Protein AF-0000000078279668 (afdb_homodimer)

Organism: NCBI:txid1796616

Structure (mmCIF, N/CA/C/O backbone):
data_AF-0000000078279668-model_v1
#
loop_
_entity.id
_entity.type
_entity.pdbx_description
1 polymer asparaginase
#
loop_
_atom_site.group_PDB
_atom_site.id
_atom_site.type_symbol
_atom_site.label_atom_id
_atom_site.label_alt_id
_atom_site.label_comp_id
_atom_site.label_asym_id
_atom_site.label_entity_id
_atom_site.label_seq_id
_atom_site.pdbx_PDB_ins_code
_atom_site.Cartn_x
_atom_site.Cartn_y
_atom_site.Cartn_z
_atom_site.occupancy
_atom_site.B_iso_or_equiv
_atom_site.auth_seq_id
_atom_site.auth_comp_id
_atom_site.auth_asym_id
_atom_site.auth_atom_id
_atom_site.pdbx_PDB_model_num
ATOM 1 N N . MET A 1 1 ? 3.451 29.922 34.969 1 77.88 1 MET A N 1
ATOM 2 C CA . MET A 1 1 ? 2.328 30.109 34.062 1 77.88 1 MET A CA 1
ATOM 3 C C . MET A 1 1 ? 2.135 28.891 33.188 1 77.88 1 MET A C 1
ATOM 5 O O . MET A 1 1 ? 3.104 28.219 32.844 1 77.88 1 MET A O 1
ATOM 9 N N . LYS A 1 2 ? 0.875 28.516 33 1 91.62 2 LYS A N 1
ATOM 10 C CA . LYS A 1 2 ? 0.586 27.344 32.188 1 91.62 2 LYS A CA 1
ATOM 11 C C . LYS A 1 2 ? 0.951 27.578 30.734 1 91.62 2 LYS A C 1
ATOM 13 O O . LYS A 1 2 ? 0.805 28.688 30.219 1 91.62 2 LYS A O 1
ATOM 18 N N . LYS A 1 3 ? 1.508 26.609 30.156 1 95.81 3 LYS A N 1
ATOM 19 C CA . LYS A 1 3 ? 1.771 26.688 28.719 1 95.81 3 LYS A CA 1
ATOM 20 C C . LYS A 1 3 ? 0.471 26.812 27.922 1 95.81 3 LYS A C 1
ATOM 22 O O . LYS A 1 3 ? -0.521 26.156 28.25 1 95.81 3 LYS A O 1
ATOM 27 N N . LYS A 1 4 ? 0.494 27.625 26.938 1 97.31 4 LYS A N 1
ATOM 28 C CA . LYS A 1 4 ? -0.67 27.859 26.094 1 97.31 4 LYS A CA 1
ATOM 29 C C . LYS A 1 4 ? -0.66 26.938 24.875 1 97.31 4 LYS A C 1
ATOM 31 O O . LYS A 1 4 ? 0.305 26.922 24.109 1 97.31 4 LYS A O 1
ATOM 36 N N . ILE A 1 5 ? -1.726 26.188 24.75 1 97.56 5 ILE A N 1
ATOM 37 C CA . ILE A 1 5 ? -1.868 25.25 23.641 1 97.56 5 ILE A CA 1
ATOM 38 C C . ILE A 1 5 ? -3.102 25.609 22.812 1 97.56 5 ILE A C 1
ATOM 40 O O . ILE A 1 5 ? -4.156 25.922 23.359 1 97.56 5 ILE A O 1
ATOM 44 N N . LEU A 1 6 ? -2.957 25.672 21.5 1 98.12 6 LEU A N 1
ATOM 45 C CA . LEU A 1 6 ? -4.09 25.844 20.594 1 98.12 6 LEU A CA 1
ATOM 46 C C . LEU A 1 6 ? -4.531 24.516 20 1 98.12 6 LEU A C 1
ATOM 48 O O . LEU A 1 6 ? -3.705 23.75 19.516 1 98.12 6 LEU A O 1
ATOM 52 N N . ILE A 1 7 ? -5.805 24.203 20.109 1 97.31 7 ILE A N 1
ATOM 53 C CA . ILE A 1 7 ? -6.391 23.062 19.422 1 97.31 7 ILE A CA 1
ATOM 54 C C . ILE A 1 7 ? -7.207 23.531 18.234 1 97.31 7 ILE A C 1
ATOM 56 O O . ILE A 1 7 ? -8.164 24.297 18.375 1 97.31 7 ILE A O 1
ATOM 60 N N . ILE A 1 8 ? -6.77 23.141 17.031 1 97.88 8 ILE A N 1
ATOM 61 C CA . ILE A 1 8 ? -7.496 23.406 15.797 1 97.88 8 ILE A CA 1
ATOM 62 C C . ILE A 1 8 ? -8.336 22.203 15.422 1 97.88 8 ILE A C 1
ATOM 64 O O . ILE A 1 8 ? -7.82 21.078 15.328 1 97.88 8 ILE A O 1
ATOM 68 N N . THR A 1 9 ? -9.641 22.359 15.195 1 96.06 9 THR A N 1
ATOM 69 C CA . THR A 1 9 ? -10.523 21.266 14.82 1 96.06 9 THR A CA 1
ATOM 70 C C . THR A 1 9 ? -10.859 21.312 13.336 1 96.06 9 THR A C 1
ATOM 72 O O . THR A 1 9 ? -11.141 22.391 12.797 1 96.06 9 THR A O 1
ATOM 75 N N . THR A 1 10 ? -10.766 20.156 12.664 1 95.69 10 THR A N 1
ATOM 76 C CA . THR A 1 10 ? -11.031 20.078 11.234 1 95.69 10 THR A CA 1
ATOM 77 C C . THR A 1 10 ? -12.047 18.984 10.93 1 95.69 10 THR A C 1
ATOM 79 O O . THR A 1 10 ? -12.344 18.719 9.758 1 95.69 10 THR A O 1
ATOM 82 N N . GLY A 1 11 ? -12.578 18.344 11.953 1 92 11 GLY A N 1
ATOM 83 C CA . GLY A 1 11 ? -13.508 17.234 11.82 1 92 11 GLY A CA 1
ATOM 84 C C . GLY A 1 11 ? -12.938 15.914 12.297 1 92 11 GLY A C 1
ATOM 85 O O . GLY A 1 11 ? -12.211 15.867 13.289 1 92 11 GLY A O 1
ATOM 86 N N . GLY A 1 12 ? -13.414 14.836 11.656 1 91.25 12 GLY A N 1
ATOM 87 C CA . GLY A 1 12 ? -12.906 13.516 12.008 1 91.25 12 GLY A CA 1
ATOM 88 C C . GLY A 1 12 ? -13.828 12.75 12.938 1 91.25 12 GLY A C 1
ATOM 89 O O . GLY A 1 12 ? -14.711 13.336 13.57 1 91.25 12 GLY A O 1
ATOM 90 N N . THR A 1 13 ? -13.539 11.523 13.055 1 86.94 13 THR A N 1
ATOM 91 C CA . THR A 1 13 ? -14.344 10.594 13.836 1 86.94 13 THR A CA 1
ATOM 92 C C . THR A 1 13 ? -14.414 11.039 15.297 1 86.94 13 THR A C 1
ATOM 94 O O . THR A 1 13 ? -15.438 10.852 15.953 1 86.94 13 THR A O 1
ATOM 97 N N . LEU A 1 14 ? -13.32 11.625 15.773 1 91.38 14 LEU A N 1
ATOM 98 C CA . LEU A 1 14 ? -13.219 12.07 17.156 1 91.38 14 LEU A CA 1
ATOM 99 C C . LEU A 1 14 ? -14.43 12.922 17.531 1 91.38 14 LEU A C 1
ATOM 101 O O . LEU A 1 14 ? -14.969 12.789 18.641 1 91.38 14 LEU A O 1
ATOM 105 N N . ALA A 1 15 ? -14.914 13.695 16.625 1 89.25 15 ALA A N 1
ATOM 106 C CA . ALA A 1 15 ? -15.977 14.664 16.891 1 89.25 15 ALA A CA 1
ATOM 107 C C . ALA A 1 15 ? -17.297 14.203 16.297 1 89.25 15 ALA A C 1
ATOM 109 O O . ALA A 1 15 ? -18.203 15.023 16.062 1 89.25 15 ALA A O 1
ATOM 110 N N . CYS A 1 16 ? -17.375 12.945 15.93 1 86.25 16 CYS A N 1
ATOM 111 C CA . CYS A 1 16 ? -18.594 12.469 15.273 1 86.25 16 CYS A CA 1
ATOM 112 C C . CYS A 1 16 ? -19.562 11.883 16.281 1 86.25 16 CYS A C 1
ATOM 114 O O . CYS A 1 16 ? -19.172 11.523 17.391 1 86.25 16 CYS A O 1
ATOM 116 N N . VAL A 1 17 ? -20.797 11.93 15.898 1 85.12 17 VAL A N 1
ATOM 117 C CA . VAL A 1 17 ? -21.875 11.281 16.641 1 85.12 17 VAL A CA 1
ATOM 118 C C . VAL A 1 17 ? -22.578 10.258 15.742 1 85.12 17 VAL A C 1
ATOM 120 O O . VAL A 1 17 ? -22.562 10.383 14.516 1 85.12 17 VAL A O 1
ATOM 123 N N . SER A 1 18 ? -23.125 9.25 16.375 1 82 18 SER A N 1
ATOM 124 C CA . SER A 1 18 ? -23.828 8.227 15.633 1 82 18 SER A CA 1
ATOM 125 C C . SER A 1 18 ? -25.156 8.75 15.094 1 82 18 SER A C 1
ATOM 127 O O . SER A 1 18 ? -25.859 9.508 15.773 1 82 18 SER A O 1
ATOM 129 N N . SER A 1 19 ? -25.438 8.438 13.82 1 78.81 19 SER A N 1
ATOM 130 C CA . SER A 1 19 ? -26.719 8.742 13.18 1 78.81 19 SER A CA 1
ATOM 131 C C . SER A 1 19 ? -27.234 7.543 12.406 1 78.81 19 SER A C 1
ATOM 133 O O . SER A 1 19 ? -26.578 6.512 12.312 1 78.81 19 SER A O 1
ATOM 135 N N . GLU A 1 20 ? -28.469 7.648 11.922 1 75.31 20 GLU A N 1
ATOM 136 C CA . GLU A 1 20 ? -29.062 6.602 11.102 1 75.31 20 GLU A CA 1
ATOM 137 C C . GLU A 1 20 ? -28.234 6.336 9.852 1 75.31 20 GLU A C 1
ATOM 139 O O . GLU A 1 20 ? -28.219 5.215 9.336 1 75.31 20 GLU A O 1
ATOM 144 N N . ASN A 1 21 ? -27.562 7.387 9.492 1 71.69 21 ASN A N 1
ATOM 145 C CA . ASN A 1 21 ? -26.797 7.273 8.25 1 71.69 21 ASN A CA 1
ATOM 146 C C . ASN A 1 21 ? -25.312 7.012 8.531 1 71.69 21 ASN A C 1
ATOM 148 O O . ASN A 1 21 ? -24.484 7.184 7.648 1 71.69 21 ASN A O 1
ATOM 152 N N . GLY A 1 22 ? -25.078 6.695 9.773 1 75.19 22 GLY A N 1
ATOM 153 C CA . GLY A 1 22 ? -23.688 6.453 10.125 1 75.19 22 GLY A CA 1
ATOM 154 C C . GLY A 1 22 ? -23.109 7.531 11.023 1 75.19 22 GLY A C 1
ATOM 155 O O . GLY A 1 22 ? -23.828 8.195 11.766 1 75.19 22 GLY A O 1
ATOM 156 N N . LEU A 1 23 ? -21.844 7.594 11.078 1 79.56 23 LEU A N 1
ATOM 157 C CA . LEU A 1 23 ? -21.172 8.594 11.898 1 79.56 23 LEU A CA 1
ATOM 158 C C . LEU A 1 23 ? -21.172 9.953 11.211 1 79.56 23 LEU A C 1
ATOM 160 O O . LEU A 1 23 ? -20.859 10.047 10.016 1 79.56 23 LEU A O 1
ATOM 164 N N . LEU A 1 24 ? -21.672 10.938 11.867 1 77.69 24 LEU A N 1
ATOM 165 C CA . LEU A 1 24 ? -21.688 12.297 11.352 1 77.69 24 LEU A CA 1
ATOM 166 C C . LEU A 1 24 ? -21 13.258 12.32 1 77.69 24 LEU A C 1
ATOM 168 O O . LEU A 1 24 ? -21.016 13.031 13.539 1 77.69 24 LEU A O 1
ATOM 172 N N . PRO A 1 25 ? -20.453 14.375 11.695 1 76.5 25 PRO A N 1
ATOM 173 C CA . PRO A 1 25 ? -19.953 15.406 12.609 1 76.5 25 PRO A CA 1
ATOM 174 C C . PRO A 1 25 ? -21.031 15.969 13.523 1 76.5 25 PRO A C 1
ATOM 176 O O . PRO A 1 25 ? -22.172 16.141 13.102 1 76.5 25 PRO A O 1
ATOM 179 N N . GLY A 1 26 ? -20.812 16.031 14.883 1 79.44 26 GLY A N 1
ATOM 180 C CA . GLY A 1 26 ? -21.875 16.5 15.758 1 79.44 26 GLY A CA 1
ATOM 181 C C . GLY A 1 26 ? -21.344 17.141 17.031 1 79.44 26 GLY A C 1
ATOM 182 O O . GLY A 1 26 ? -22.109 17.75 17.781 1 79.44 26 GLY A O 1
ATOM 183 N N . LEU A 1 27 ? -20.094 17.062 17.297 1 85.69 27 LEU A N 1
ATOM 184 C CA . LEU A 1 27 ? -19.562 17.609 18.547 1 85.69 27 LEU A CA 1
ATOM 185 C C . LEU A 1 27 ? -18.828 18.922 18.297 1 85.69 27 LEU A C 1
ATOM 187 O O . LEU A 1 27 ? -18.141 19.078 17.297 1 85.69 27 LEU A O 1
ATOM 191 N N . ASN A 1 28 ? -19.078 19.797 19.203 1 87.19 28 ASN A N 1
ATOM 192 C CA . ASN A 1 28 ? -18.328 21.047 19.156 1 87.19 28 ASN A CA 1
ATOM 193 C C . ASN A 1 28 ? -17.172 21.047 20.156 1 87.19 28 ASN A C 1
ATOM 195 O O . ASN A 1 28 ? -16.938 20.062 20.844 1 87.19 28 ASN A O 1
ATOM 199 N N . SER A 1 29 ? -16.484 22.188 20.172 1 87.44 29 SER A N 1
ATOM 200 C CA . SER A 1 29 ? -15.289 22.312 21 1 87.44 29 SER A CA 1
ATOM 201 C C . SER A 1 29 ? -15.617 22.141 22.469 1 87.44 29 SER A C 1
ATOM 203 O O . SER A 1 29 ? -14.852 21.531 23.234 1 87.44 29 SER A O 1
ATOM 205 N N . LYS A 1 30 ? -16.688 22.656 22.875 1 86.56 30 LYS A N 1
ATOM 206 C CA . LYS A 1 30 ? -17.094 22.547 24.281 1 86.56 30 LYS A CA 1
ATOM 207 C C . LYS A 1 30 ? -17.344 21.094 24.672 1 86.56 30 LYS A C 1
ATOM 209 O O . LYS A 1 30 ? -16.969 20.672 25.75 1 86.56 30 LYS A O 1
ATOM 214 N N . ASP A 1 31 ? -18.016 20.438 23.781 1 89.12 31 ASP A N 1
ATOM 215 C CA . ASP A 1 31 ? -18.266 19.016 24.016 1 89.12 31 ASP A CA 1
ATOM 216 C C . ASP A 1 31 ? -16.953 18.25 24.172 1 89.12 31 ASP A C 1
ATOM 218 O O . ASP A 1 31 ? -16.781 17.484 25.125 1 89.12 31 ASP A O 1
ATOM 222 N N . ILE A 1 32 ? -16.078 18.469 23.266 1 89.75 32 ILE A N 1
ATOM 223 C CA . ILE A 1 32 ? -14.797 17.766 23.25 1 89.75 32 ILE A CA 1
ATOM 224 C C . ILE A 1 32 ? -14.031 18.078 24.531 1 89.75 32 ILE A C 1
ATOM 226 O O . ILE A 1 32 ? -13.445 17.188 25.156 1 89.75 32 ILE A O 1
ATOM 230 N N . LEU A 1 33 ? -14.102 19.344 24.969 1 88.88 33 LEU A N 1
ATOM 231 C CA . LEU A 1 33 ? -13.383 19.781 26.156 1 88.88 33 LEU A CA 1
ATOM 232 C C . LEU A 1 33 ? -13.852 19.031 27.391 1 88.88 33 LEU A C 1
ATOM 234 O O . LEU A 1 33 ? -13.055 18.719 28.281 1 88.88 33 LEU A O 1
ATOM 238 N N . SER A 1 34 ? -15.055 18.75 27.438 1 90.19 34 SER A N 1
ATOM 239 C CA . SER A 1 34 ? -15.602 18.047 28.609 1 90.19 34 SER A CA 1
ATOM 240 C C . SER A 1 34 ? -15 16.656 28.75 1 90.19 34 SER A C 1
ATOM 242 O O . SER A 1 34 ? -14.891 16.141 29.859 1 90.19 34 SER A O 1
ATOM 244 N N . TYR A 1 35 ? -14.578 16.078 27.688 1 90.19 35 TYR A N 1
ATOM 245 C CA . TYR A 1 35 ? -14.023 14.734 27.719 1 90.19 35 TYR A CA 1
ATOM 246 C C . TYR A 1 35 ? -12.531 14.766 28.062 1 90.19 35 TYR A C 1
ATOM 248 O O . TYR A 1 35 ? -11.977 13.766 28.516 1 90.19 35 TYR A O 1
ATOM 256 N N . ILE A 1 36 ? -11.961 15.914 27.828 1 89.25 36 ILE A N 1
ATOM 257 C CA . ILE A 1 36 ? -10.516 15.961 28.031 1 89.25 36 ILE A CA 1
ATOM 258 C C . ILE A 1 36 ? -10.172 17.016 29.078 1 89.25 36 ILE A C 1
ATOM 260 O O . ILE A 1 36 ? -9.062 17.547 29.094 1 89.25 36 ILE A O 1
ATOM 264 N N . SER A 1 37 ? -10.984 17.406 29.938 1 87.44 37 SER A N 1
ATOM 265 C CA . SER A 1 37 ? -10.844 18.484 30.922 1 87.44 37 SER A CA 1
ATOM 266 C C . SER A 1 37 ? -9.695 18.203 31.891 1 87.44 37 SER A C 1
ATOM 268 O O . SER A 1 37 ? -8.969 19.125 32.281 1 87.44 37 SER A O 1
ATOM 270 N N . ASP A 1 38 ? -9.547 17.031 32.281 1 82.44 38 ASP A N 1
ATOM 271 C CA . ASP A 1 38 ? -8.492 16.672 33.219 1 82.44 38 ASP A CA 1
ATOM 272 C C . ASP A 1 38 ? -7.113 16.969 32.625 1 82.44 38 ASP A C 1
ATOM 274 O O . ASP A 1 38 ? -6.203 17.391 33.344 1 82.44 38 ASP A O 1
ATOM 278 N N . ILE A 1 39 ? -7.004 16.828 31.406 1 77.31 39 ILE A N 1
ATOM 279 C CA . ILE A 1 39 ? -5.734 17.047 30.703 1 77.31 39 ILE A CA 1
ATOM 280 C C . ILE A 1 39 ? -5.508 18.531 30.5 1 77.31 39 ILE A C 1
ATOM 282 O O . ILE A 1 39 ? -4.383 19.031 30.641 1 77.31 39 ILE A O 1
ATOM 286 N N . THR A 1 40 ? -6.531 19.203 30.266 1 77.69 40 THR A N 1
ATOM 287 C CA . THR A 1 40 ? -6.441 20.625 29.953 1 77.69 40 THR A CA 1
ATOM 288 C C . THR A 1 40 ? -6.215 21.453 31.219 1 77.69 40 THR A C 1
ATOM 290 O O . THR A 1 40 ? -5.926 22.641 31.141 1 77.69 40 THR A O 1
ATOM 293 N N . SER A 1 41 ? -6.242 20.734 32.281 1 83.12 41 SER A N 1
ATOM 294 C CA . SER A 1 41 ? -5.973 21.453 33.531 1 83.12 41 SER A CA 1
ATOM 295 C C . SER A 1 41 ? -4.492 21.797 33.656 1 83.12 41 SER A C 1
ATOM 297 O O . SER A 1 41 ? -4.125 22.734 34.375 1 83.12 41 SER A O 1
ATOM 299 N N . LEU A 1 42 ? -3.67 21.109 32.969 1 89.75 42 LEU A N 1
ATOM 300 C CA . LEU A 1 42 ? -2.227 21.312 33.031 1 89.75 42 LEU A CA 1
ATOM 301 C C . LEU A 1 42 ? -1.781 22.391 32.031 1 89.75 42 LEU A C 1
ATOM 303 O O . LEU A 1 42 ? -0.663 22.891 32.125 1 89.75 42 LEU A O 1
ATOM 307 N N . TYR A 1 43 ? -2.713 22.688 31.125 1 93.62 43 TYR A N 1
ATOM 308 C CA . TYR A 1 43 ? -2.414 23.641 30.062 1 93.62 43 TYR A CA 1
ATOM 309 C C . TYR A 1 43 ? -3.518 24.672 29.953 1 93.62 43 TYR A C 1
ATOM 311 O O . TYR A 1 43 ? -4.613 24.5 30.484 1 93.62 43 TYR A O 1
ATOM 319 N N . ASP A 1 44 ? -3.146 25.859 29.469 1 94.31 44 ASP A N 1
ATOM 320 C CA . ASP A 1 44 ? -4.133 26.797 28.969 1 94.31 44 ASP A CA 1
ATOM 321 C C . ASP A 1 44 ? -4.488 26.5 27.516 1 94.31 44 ASP A C 1
ATOM 323 O O . ASP A 1 44 ? -3.67 26.703 26.609 1 94.31 44 ASP A O 1
ATOM 327 N N . VAL A 1 45 ? -5.734 26.016 27.312 1 94.81 45 VAL A N 1
ATOM 328 C CA . VAL A 1 45 ? -6.062 25.469 26 1 94.81 45 VAL A CA 1
ATOM 329 C C . VAL A 1 45 ? -7.109 26.344 25.328 1 94.81 45 VAL A C 1
ATOM 331 O O . VAL A 1 45 ? -8.148 26.656 25.922 1 94.81 45 VAL A O 1
ATOM 334 N N . ASP A 1 46 ? -6.844 26.828 24.125 1 94.94 46 ASP A N 1
ATOM 335 C CA . ASP A 1 46 ? -7.797 27.5 23.25 1 94.94 46 ASP A CA 1
ATOM 336 C C . ASP A 1 46 ? -8.219 26.594 22.094 1 94.94 46 ASP A C 1
ATOM 338 O O . ASP A 1 46 ? -7.469 25.703 21.688 1 94.94 46 ASP A O 1
ATOM 342 N N . PHE A 1 47 ? -9.414 26.812 21.609 1 94.88 47 PHE A N 1
ATOM 343 C CA . PHE A 1 47 ? -9.922 26.109 20.453 1 94.88 47 PHE A CA 1
ATOM 344 C C . PHE A 1 47 ? -10.094 27.062 19.266 1 94.88 47 PHE A C 1
ATOM 346 O O . PHE A 1 47 ? -10.445 28.219 19.453 1 94.88 47 PHE A O 1
ATOM 353 N N . TYR A 1 48 ? -9.797 26.578 18.141 1 96.19 48 TYR A N 1
ATOM 354 C CA . TYR A 1 48 ? -10.062 27.266 16.875 1 96.19 48 TYR A CA 1
ATOM 355 C C . TYR A 1 48 ? -10.711 26.312 15.875 1 96.19 48 TYR A C 1
ATOM 357 O O . TYR A 1 48 ? -10.07 25.375 15.391 1 96.19 48 TYR A O 1
ATOM 365 N N . GLU A 1 49 ? -11.969 26.531 15.594 1 94.69 49 GLU A N 1
ATOM 366 C CA . GLU A 1 49 ? -12.68 25.688 14.633 1 94.69 49 GLU A CA 1
ATOM 367 C C . GLU A 1 49 ? -12.414 26.141 13.195 1 94.69 49 GLU A C 1
ATOM 369 O O . GLU A 1 49 ? -12.984 27.125 12.734 1 94.69 49 GLU A O 1
ATOM 374 N N . LEU A 1 50 ? -11.664 25.469 12.5 1 96.12 50 LEU A N 1
ATOM 375 C CA . LEU A 1 50 ? -11.297 25.844 11.141 1 96.12 50 LEU A CA 1
ATOM 376 C C . LEU A 1 50 ? -12.352 25.375 10.141 1 96.12 50 LEU A C 1
ATOM 378 O O . LEU A 1 50 ? -12.922 26.188 9.414 1 96.12 50 LEU A O 1
ATOM 382 N N . PHE A 1 51 ? -12.625 24.062 10.023 1 92.75 51 PHE A N 1
ATOM 383 C CA . PHE A 1 51 ? -13.719 23.453 9.273 1 92.75 51 PHE A CA 1
ATOM 384 C C . PHE A 1 51 ? -14.078 22.078 9.852 1 92.75 51 PHE A C 1
ATOM 386 O O . PHE A 1 51 ? -13.5 21.656 10.852 1 92.75 51 PHE A O 1
ATOM 393 N N . GLN A 1 52 ? -15.141 21.5 9.383 1 91.25 52 GLN A N 1
ATOM 394 C CA . GLN A 1 52 ? -15.617 20.172 9.766 1 91.25 52 GLN A CA 1
ATOM 395 C C . GLN A 1 52 ? -15.844 19.297 8.531 1 91.25 52 GLN A C 1
ATOM 397 O O . GLN A 1 52 ? -16.875 19.438 7.855 1 91.25 52 GLN A O 1
ATOM 402 N N . LEU A 1 53 ? -14.867 18.406 8.344 1 89.88 53 LEU A N 1
ATOM 403 C CA . LEU A 1 53 ? -14.93 17.578 7.141 1 89.88 53 LEU A CA 1
ATOM 404 C C . LEU A 1 53 ? -14.625 16.125 7.453 1 89.88 53 LEU A C 1
ATOM 406 O O . LEU A 1 53 ? -13.805 15.828 8.328 1 89.88 53 LEU A O 1
ATOM 410 N N . ASP A 1 54 ? -15.305 15.25 6.711 1 89.81 54 ASP A N 1
ATOM 411 C CA . ASP A 1 54 ? -14.789 13.891 6.59 1 89.81 54 ASP A CA 1
ATOM 412 C C . ASP A 1 54 ? -13.398 13.883 5.953 1 89.81 54 ASP A C 1
ATOM 414 O O . ASP A 1 54 ? -13.188 14.516 4.914 1 89.81 54 ASP A O 1
ATOM 418 N N . SER A 1 55 ? -12.523 13.234 6.625 1 94.25 55 SER A N 1
ATOM 419 C CA . SER A 1 55 ? -11.141 13.32 6.176 1 94.25 55 SER A CA 1
ATOM 420 C C . SER A 1 55 ? -10.977 12.766 4.77 1 94.25 55 SER A C 1
ATOM 422 O O . SER A 1 55 ? -10 13.086 4.078 1 94.25 55 SER A O 1
ATOM 424 N N . ALA A 1 56 ? -11.859 11.891 4.289 1 92.81 56 ALA A N 1
ATOM 425 C CA . ALA A 1 56 ? -11.805 11.406 2.914 1 92.81 56 ALA A CA 1
ATOM 426 C C . ALA A 1 56 ? -12.062 12.539 1.923 1 92.81 56 ALA A C 1
ATOM 428 O O . ALA A 1 56 ? -11.781 12.398 0.729 1 92.81 56 ALA A O 1
ATOM 429 N N . ASN A 1 57 ? -12.57 13.664 2.43 1 93.56 57 ASN A N 1
ATOM 430 C CA . ASN A 1 57 ? -12.914 14.797 1.57 1 93.56 57 ASN A CA 1
ATOM 431 C C . ASN A 1 57 ? -11.859 15.898 1.647 1 93.56 57 ASN A C 1
ATOM 433 O O . ASN A 1 57 ? -12.016 16.953 1.033 1 93.56 57 ASN A O 1
ATOM 437 N N . ILE A 1 58 ? -10.805 15.711 2.416 1 95.19 58 ILE A N 1
ATOM 438 C CA . ILE A 1 58 ? -9.734 16.688 2.512 1 95.19 58 ILE A CA 1
ATOM 439 C C . ILE A 1 58 ? -9.086 16.891 1.141 1 95.19 58 ILE A C 1
ATOM 441 O O . ILE A 1 58 ? -8.828 15.914 0.427 1 95.19 58 ILE A O 1
ATOM 445 N N . GLN A 1 59 ? -8.906 18.125 0.744 1 95.69 59 GLN A N 1
ATOM 446 C CA . GLN A 1 59 ? -8.289 18.547 -0.508 1 95.69 59 GLN A CA 1
ATOM 447 C C . GLN A 1 59 ? -7.082 19.453 -0.25 1 95.69 59 GLN A C 1
ATOM 449 O O . GLN A 1 59 ? -6.883 19.922 0.87 1 95.69 59 GLN A O 1
ATOM 454 N N . PRO A 1 60 ? -6.258 19.672 -1.258 1 97.12 60 PRO A N 1
ATOM 455 C CA . PRO A 1 60 ? -5.09 20.547 -1.099 1 97.12 60 PRO A CA 1
ATOM 456 C C . PRO A 1 60 ? -5.457 21.938 -0.573 1 97.12 60 PRO A C 1
ATOM 458 O O . PRO A 1 60 ? -4.695 22.531 0.194 1 97.12 60 PRO A O 1
ATOM 461 N N . GLU A 1 61 ? -6.629 22.406 -0.898 1 97.06 61 GLU A N 1
ATOM 462 C CA . GLU A 1 61 ? -7.066 23.703 -0.4 1 97.06 61 GLU A CA 1
ATOM 463 C C . GLU A 1 61 ? -7.242 23.672 1.116 1 97.06 61 GLU A C 1
ATOM 465 O O . GLU A 1 61 ? -7 24.688 1.788 1 97.06 61 GLU A O 1
ATOM 470 N N . ASN A 1 62 ? -7.668 22.562 1.64 1 97.56 62 ASN A N 1
ATOM 471 C CA . ASN A 1 62 ? -7.797 22.422 3.088 1 97.56 62 ASN A CA 1
ATOM 472 C C . ASN A 1 62 ? -6.434 22.422 3.771 1 97.56 62 ASN A C 1
ATOM 474 O O . ASN A 1 62 ? -6.277 22.969 4.863 1 97.56 62 ASN A O 1
ATOM 478 N N . TRP A 1 63 ? -5.449 21.766 3.119 1 98.69 63 TRP A N 1
ATOM 479 C CA . TRP A 1 63 ? -4.082 21.812 3.625 1 98.69 63 TRP A CA 1
ATOM 480 C C . TRP A 1 63 ? -3.568 23.234 3.701 1 98.69 63 TRP A C 1
ATOM 482 O O . TRP A 1 63 ? -2.936 23.625 4.684 1 98.69 63 TRP A O 1
ATOM 492 N N . GLN A 1 64 ? -3.861 24 2.658 1 98.56 64 GLN A N 1
ATOM 493 C CA . GLN A 1 64 ? -3.441 25.391 2.629 1 98.56 64 GLN A CA 1
ATOM 494 C C . GLN A 1 64 ? -4.07 26.188 3.773 1 98.56 64 GLN A C 1
ATOM 496 O O . GLN A 1 64 ? -3.391 26.969 4.445 1 98.56 64 GLN A O 1
ATOM 501 N N . ALA A 1 65 ? -5.312 25.922 3.996 1 98.69 65 ALA A N 1
ATOM 502 C CA . ALA A 1 65 ? -6.016 26.609 5.082 1 98.69 65 ALA A CA 1
ATOM 503 C C . ALA A 1 65 ? -5.418 26.234 6.438 1 98.69 65 ALA A C 1
ATOM 505 O O . ALA A 1 65 ? -5.246 27.094 7.301 1 98.69 65 ALA A O 1
ATOM 506 N N . MET A 1 66 ? -5.113 25 6.664 1 98.81 66 MET A N 1
ATOM 507 C CA . MET A 1 66 ? -4.508 24.547 7.914 1 98.81 66 MET A CA 1
ATOM 508 C C . MET A 1 66 ? -3.143 25.188 8.125 1 98.81 66 MET A C 1
ATOM 510 O O . MET A 1 66 ? -2.844 25.672 9.211 1 98.81 66 MET A O 1
ATOM 514 N N . ALA A 1 67 ? -2.318 25.188 7.047 1 98.88 67 ALA A N 1
ATOM 515 C CA . ALA A 1 67 ? -0.982 25.766 7.125 1 98.88 67 ALA A CA 1
ATOM 516 C C . ALA A 1 67 ? -1.054 27.266 7.457 1 98.88 67 ALA A C 1
ATOM 518 O O . ALA A 1 67 ? -0.292 27.75 8.289 1 98.88 67 ALA A O 1
ATOM 519 N N . GLU A 1 68 ? -1.958 27.938 6.816 1 98.81 68 GLU A N 1
ATOM 520 C CA . GLU A 1 68 ? -2.139 29.359 7.055 1 98.81 68 GLU A CA 1
ATOM 521 C C . GLU A 1 68 ? -2.566 29.641 8.492 1 98.81 68 GLU A C 1
ATOM 523 O O . GLU A 1 68 ? -2.041 30.547 9.148 1 98.81 68 GLU A O 1
ATOM 528 N N . ALA A 1 69 ? -3.498 28.859 8.977 1 98.81 69 ALA A N 1
ATOM 529 C CA . ALA A 1 69 ? -3.979 29.016 10.344 1 98.81 69 ALA A CA 1
ATOM 530 C C . ALA A 1 69 ? -2.846 28.828 11.352 1 98.81 69 ALA A C 1
ATOM 532 O O . ALA A 1 69 ? -2.689 29.625 12.281 1 98.81 69 ALA A O 1
ATOM 533 N N . VAL A 1 70 ? -2.049 27.797 11.188 1 98.88 70 VAL A N 1
ATOM 534 C CA . VAL A 1 70 ? -0.928 27.516 12.086 1 98.88 70 VAL A CA 1
ATOM 535 C C . VAL A 1 70 ? 0.079 28.672 12.016 1 98.88 70 VAL A C 1
ATOM 537 O O . VAL A 1 70 ? 0.524 29.172 13.047 1 98.88 70 VAL A O 1
ATOM 540 N N . TYR A 1 71 ? 0.392 29.094 10.812 1 98.81 71 TYR A N 1
ATOM 541 C CA . TYR A 1 71 ? 1.403 30.125 10.609 1 98.81 71 TYR A CA 1
ATOM 542 C C . TYR A 1 71 ? 0.979 31.438 11.258 1 98.81 71 TYR A C 1
ATOM 544 O O . TYR A 1 71 ? 1.8 32.125 11.852 1 98.81 71 TYR A O 1
ATOM 552 N N . GLU A 1 72 ? -0.234 31.719 11.188 1 98.38 72 GLU A N 1
ATOM 553 C CA . GLU A 1 72 ? -0.766 32.969 11.734 1 98.38 72 GLU A CA 1
ATOM 554 C C . GLU A 1 72 ? -0.756 32.969 13.258 1 98.38 72 GLU A C 1
ATOM 556 O O . GLU A 1 72 ? -0.659 34 13.891 1 98.38 72 GLU A O 1
ATOM 561 N N . LYS A 1 73 ? -0.767 31.75 13.836 1 98.06 73 LYS A N 1
ATOM 562 C CA . LYS A 1 73 ? -1.062 31.672 15.266 1 98.06 73 LYS A CA 1
ATOM 563 C C . LYS A 1 73 ? 0.14 31.156 16.047 1 98.06 73 LYS A C 1
ATOM 565 O O . LYS A 1 73 ? 0.205 31.328 17.266 1 98.06 73 LYS A O 1
ATOM 570 N N . TYR A 1 74 ? 1.16 30.625 15.43 1 98.19 74 TYR A N 1
ATOM 571 C CA . TYR A 1 74 ? 2.148 29.812 16.141 1 98.19 74 TYR A CA 1
ATOM 572 C C . TYR A 1 74 ? 2.957 30.656 17.109 1 98.19 74 TYR A C 1
ATOM 574 O O . TYR A 1 74 ? 3.494 30.141 18.094 1 98.19 74 TYR A O 1
ATOM 582 N N . LYS A 1 75 ? 3.01 32 16.906 1 98 75 LYS A N 1
ATOM 583 C CA . LYS A 1 75 ? 3.809 32.844 17.781 1 98 75 LYS A CA 1
ATOM 584 C C . LYS A 1 75 ? 3.111 33.094 19.109 1 98 75 LYS A C 1
ATOM 586 O O . LYS A 1 75 ? 3.742 33.531 20.078 1 98 75 LYS A O 1
ATOM 591 N N . GLU A 1 76 ? 1.848 32.812 19.172 1 98.25 76 GLU A N 1
ATOM 592 C CA . GLU A 1 76 ? 1.057 33.094 20.375 1 98.25 76 GLU A CA 1
ATOM 593 C C . GLU A 1 76 ? 0.918 31.859 21.25 1 98.25 76 GLU A C 1
ATOM 595 O O . GLU A 1 76 ? 0.366 31.938 22.344 1 98.25 76 GLU A O 1
ATOM 600 N N . TYR A 1 77 ? 1.42 30.766 20.859 1 98.56 77 TYR A N 1
ATOM 601 C CA . TYR A 1 77 ? 1.21 29.516 21.578 1 98.56 77 TYR A CA 1
ATOM 602 C C . TYR A 1 77 ? 2.521 28.766 21.75 1 98.56 77 TYR A C 1
ATOM 604 O O . TYR A 1 77 ? 3.471 28.969 20.984 1 98.56 77 TYR A O 1
ATOM 612 N N . HIS A 1 78 ? 2.574 27.906 22.719 1 98.31 78 HIS A N 1
ATOM 613 C CA . HIS A 1 78 ? 3.729 27.047 22.953 1 98.31 78 HIS A CA 1
ATOM 614 C C . HIS A 1 78 ? 3.656 25.781 22.109 1 98.31 78 HIS A C 1
ATOM 616 O O . HIS A 1 78 ? 4.672 25.109 21.891 1 98.31 78 HIS A O 1
ATOM 622 N N . GLY A 1 79 ? 2.484 25.438 21.609 1 98.62 79 GLY A N 1
ATOM 623 C CA . GLY A 1 79 ? 2.217 24.297 20.734 1 98.62 79 GLY A CA 1
ATOM 624 C C . GLY A 1 79 ? 0.823 24.312 20.141 1 98.62 79 GLY A C 1
ATOM 625 O O . GLY A 1 79 ? -0.057 25.031 20.625 1 98.62 79 GLY A O 1
ATOM 626 N N . ILE A 1 80 ? 0.625 23.609 19.109 1 98.88 80 ILE A N 1
ATOM 627 C CA . ILE A 1 80 ? -0.652 23.547 18.406 1 98.88 80 ILE A CA 1
ATOM 628 C C . ILE A 1 80 ? -1.018 22.078 18.141 1 98.88 80 ILE A C 1
ATOM 630 O O . ILE A 1 80 ? -0.163 21.281 17.75 1 98.88 80 ILE A O 1
ATOM 634 N N . VAL A 1 81 ? -2.23 21.703 18.406 1 98.69 81 VAL A N 1
ATOM 635 C CA . VAL A 1 81 ? -2.779 20.391 18.094 1 98.69 81 VAL A CA 1
ATOM 636 C C . VAL A 1 81 ? -3.859 20.531 17.016 1 98.69 81 VAL A C 1
ATOM 638 O O . VAL A 1 81 ? -4.688 21.438 17.078 1 98.69 81 VAL A O 1
ATOM 641 N N . ILE A 1 82 ? -3.832 19.688 16.047 1 98.75 82 ILE A N 1
ATOM 642 C CA . ILE A 1 82 ? -4.871 19.641 15.023 1 98.75 82 ILE A CA 1
ATOM 643 C C . ILE A 1 82 ? -5.652 18.328 15.141 1 98.75 82 ILE A C 1
ATOM 645 O O . ILE A 1 82 ? -5.086 17.25 14.969 1 98.75 82 ILE A O 1
ATOM 649 N N . PHE A 1 83 ? -6.91 18.438 15.461 1 97.62 83 PHE A N 1
ATOM 650 C CA . PHE A 1 83 ? -7.805 17.281 15.406 1 97.62 83 PHE A CA 1
ATOM 651 C C . PHE A 1 83 ? -8.234 17.016 13.969 1 97.62 83 PHE A C 1
ATOM 653 O O . PHE A 1 83 ? -8.773 17.891 13.297 1 97.62 83 PHE A O 1
ATOM 660 N N . HIS A 1 84 ? -8.047 15.852 13.492 1 97.5 84 HIS A N 1
ATOM 661 C CA . HIS A 1 84 ? -8.219 15.469 12.094 1 97.5 84 HIS A CA 1
ATOM 662 C C . HIS A 1 84 ? -8.852 14.086 11.977 1 97.5 84 HIS A C 1
ATOM 664 O O . HIS A 1 84 ? -8.844 13.312 12.945 1 97.5 84 HIS A O 1
ATOM 670 N N . GLY A 1 85 ? -9.531 13.789 10.852 1 96.44 85 GLY A N 1
ATOM 671 C CA . GLY A 1 85 ? -9.898 12.406 10.562 1 96.44 85 GLY A CA 1
ATOM 672 C C . GLY A 1 85 ? -8.719 11.539 10.172 1 96.44 85 GLY A C 1
ATOM 673 O O . GLY A 1 85 ? -7.73 12.039 9.633 1 96.44 85 GLY A O 1
ATOM 674 N N . THR A 1 86 ? -8.875 10.234 10.32 1 97.75 86 THR A N 1
ATOM 675 C CA . THR A 1 86 ? -7.711 9.359 10.227 1 97.75 86 THR A CA 1
ATOM 676 C C . THR A 1 86 ? -7.426 9 8.766 1 97.75 86 THR A C 1
ATOM 678 O O . THR A 1 86 ? -6.301 8.633 8.422 1 97.75 86 THR A O 1
ATOM 681 N N . ASP A 1 87 ? -8.32 9.109 7.855 1 96.75 87 ASP A N 1
ATOM 682 C CA . ASP A 1 87 ? -8.219 8.57 6.504 1 96.75 87 ASP A CA 1
ATOM 683 C C . ASP A 1 87 ? -7.074 9.242 5.734 1 96.75 87 ASP A C 1
ATOM 685 O O . ASP A 1 87 ? -6.375 8.586 4.961 1 96.75 87 ASP A O 1
ATOM 689 N N . THR A 1 88 ? -6.898 10.586 5.891 1 98.06 88 THR A N 1
ATOM 690 C CA . THR A 1 88 ? -5.875 11.305 5.137 1 98.06 88 THR A CA 1
ATOM 691 C C . THR A 1 88 ? -4.934 12.055 6.078 1 98.06 88 THR A C 1
ATOM 693 O O . THR A 1 88 ? -4.242 12.984 5.664 1 98.06 88 THR A O 1
ATOM 696 N N . MET A 1 89 ? -4.926 11.688 7.348 1 98.69 89 MET A N 1
ATOM 697 C CA . MET A 1 89 ? -4.164 12.359 8.391 1 98.69 89 MET A CA 1
ATOM 698 C C . MET A 1 89 ? -2.668 12.305 8.094 1 98.69 89 MET A C 1
ATOM 700 O O . MET A 1 89 ? -1.951 13.281 8.312 1 98.69 89 MET A O 1
ATOM 704 N N . ALA A 1 90 ? -2.199 11.18 7.57 1 98.94 90 ALA A N 1
ATOM 705 C CA . ALA A 1 90 ? -0.781 11.031 7.254 1 98.94 90 ALA A CA 1
ATOM 706 C C . ALA A 1 90 ? -0.378 11.969 6.113 1 98.94 90 ALA A C 1
ATOM 708 O O . ALA A 1 90 ? 0.708 12.547 6.133 1 98.94 90 ALA A O 1
ATOM 709 N N . TYR A 1 91 ? -1.25 12.148 5.113 1 98.88 91 TYR A N 1
ATOM 710 C CA . TYR A 1 91 ? -0.988 13.117 4.055 1 98.88 91 TYR A CA 1
ATOM 711 C C . TYR A 1 91 ? -0.916 14.531 4.617 1 98.88 91 TYR A C 1
ATOM 713 O O . TYR A 1 91 ? -0.037 15.312 4.242 1 98.88 91 TYR A O 1
ATOM 721 N N . THR A 1 92 ? -1.813 14.828 5.547 1 98.88 92 THR A N 1
ATOM 722 C CA . THR A 1 92 ? -1.887 16.156 6.137 1 98.88 92 THR A CA 1
ATOM 723 C C . THR A 1 92 ? -0.629 16.469 6.945 1 98.88 92 THR A C 1
ATOM 725 O O . THR A 1 92 ? -0.028 17.531 6.789 1 98.88 92 THR A O 1
ATOM 728 N N . SER A 1 93 ? -0.238 15.508 7.82 1 98.94 93 SER A N 1
ATOM 729 C CA . SER A 1 93 ? 0.958 15.758 8.617 1 98.94 93 SER A CA 1
ATOM 730 C C . SER A 1 93 ? 2.191 15.906 7.734 1 98.94 93 SER A C 1
ATOM 732 O O . SER A 1 93 ? 3.07 16.719 8.023 1 98.94 93 SER A O 1
ATOM 734 N N . SER A 1 94 ? 2.219 15.188 6.652 1 98.88 94 SER A N 1
ATOM 735 C CA . SER A 1 94 ? 3.344 15.273 5.727 1 98.88 94 SER A CA 1
ATOM 736 C C . SER A 1 94 ? 3.4 16.625 5.039 1 98.88 94 SER A C 1
ATOM 738 O O . SER A 1 94 ? 4.418 17.328 5.113 1 98.88 94 SER A O 1
ATOM 740 N N . VAL A 1 95 ? 2.346 17.062 4.473 1 98.88 95 VAL A N 1
ATOM 741 C CA . VAL A 1 95 ? 2.377 18.266 3.66 1 98.88 95 VAL A CA 1
ATOM 742 C C . VAL A 1 95 ? 2.598 19.484 4.551 1 98.88 95 VAL A C 1
ATOM 744 O O . VAL A 1 95 ? 3.27 20.438 4.156 1 98.88 95 VAL A O 1
ATOM 747 N N . LEU A 1 96 ? 2.037 19.484 5.789 1 98.94 96 LEU A N 1
ATOM 748 C CA . LEU A 1 96 ? 2.25 20.578 6.715 1 98.94 96 LEU A CA 1
ATOM 749 C C . LEU A 1 96 ? 3.721 20.703 7.098 1 98.94 96 LEU A C 1
ATOM 751 O O . LEU A 1 96 ? 4.227 21.797 7.324 1 98.94 96 LEU A O 1
ATOM 755 N N . SER A 1 97 ? 4.414 19.547 7.145 1 98.75 97 SER A N 1
ATOM 756 C CA . SER A 1 97 ? 5.844 19.547 7.438 1 98.75 97 SER A CA 1
ATOM 757 C C . SER A 1 97 ? 6.625 20.312 6.375 1 98.75 97 SER A C 1
ATOM 759 O O . SER A 1 97 ? 7.66 20.922 6.676 1 98.75 97 SER A O 1
ATOM 761 N N . PHE A 1 98 ? 6.113 20.281 5.152 1 98.44 98 PHE A N 1
ATOM 762 C CA . PHE A 1 98 ? 6.777 21 4.07 1 98.44 98 PHE A CA 1
ATOM 763 C C . PHE A 1 98 ? 6.305 22.438 4.004 1 98.44 98 PHE A C 1
ATOM 765 O O . PHE A 1 98 ? 7.109 23.359 3.82 1 98.44 98 PHE A O 1
ATOM 772 N N . MET A 1 99 ? 5.047 22.688 4.215 1 98.75 99 MET A N 1
ATOM 773 C CA . MET A 1 99 ? 4.469 24.031 4.07 1 98.75 99 MET A CA 1
ATOM 774 C C . MET A 1 99 ? 4.93 24.938 5.199 1 98.75 99 MET A C 1
ATOM 776 O O . MET A 1 99 ? 4.965 26.172 5.039 1 98.75 99 MET A O 1
ATOM 780 N N . LEU A 1 100 ? 5.234 24.344 6.344 1 98.56 100 LEU A N 1
ATOM 781 C CA . LEU A 1 100 ? 5.664 25.094 7.523 1 98.56 100 LEU A CA 1
ATOM 782 C C . LEU A 1 100 ? 7.102 24.75 7.891 1 98.56 100 LEU A C 1
ATOM 784 O O . LEU A 1 100 ? 7.398 24.453 9.047 1 98.56 100 LEU A O 1
ATOM 788 N N . LEU A 1 101 ? 7.953 24.812 6.918 1 96.56 101 LEU A N 1
ATOM 789 C CA . LEU A 1 101 ? 9.359 24.484 7.137 1 96.56 101 LEU A CA 1
ATOM 790 C C . LEU A 1 101 ? 9.93 25.297 8.289 1 96.56 101 LEU A C 1
ATOM 792 O O . LEU A 1 101 ? 9.695 26.516 8.383 1 96.56 101 LEU A O 1
ATOM 796 N N . ASN A 1 102 ? 10.586 24.656 9.211 1 97.31 102 ASN A N 1
ATOM 797 C CA . ASN A 1 102 ? 11.289 25.25 10.336 1 97.31 102 ASN A CA 1
ATOM 798 C C . ASN A 1 102 ? 10.305 25.812 1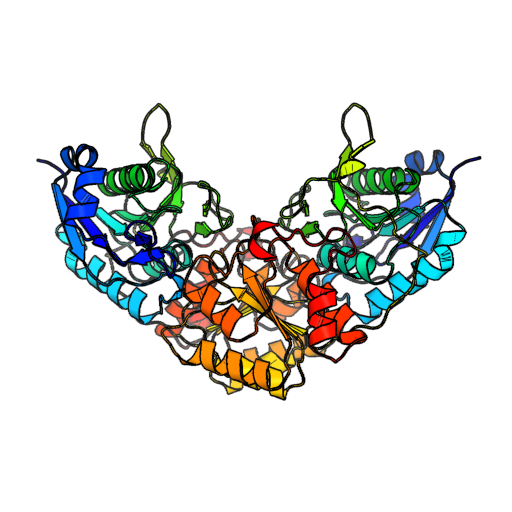1.367 1 97.31 102 ASN A C 1
ATOM 800 O O . ASN A 1 102 ? 10.617 26.781 12.055 1 97.31 102 ASN A O 1
ATOM 804 N N . ILE A 1 103 ? 9.086 25.312 11.391 1 98.56 103 ILE A N 1
ATOM 805 C CA . ILE A 1 103 ? 8.188 25.703 12.469 1 98.56 103 ILE A CA 1
ATOM 806 C C . ILE A 1 103 ? 8.867 25.5 13.812 1 98.56 103 ILE A C 1
ATOM 808 O O . ILE A 1 103 ? 9.383 24.406 14.094 1 98.56 103 ILE A O 1
ATOM 812 N N . PRO A 1 104 ? 8.914 26.5 14.656 1 98.19 104 PRO A N 1
ATOM 813 C CA . PRO A 1 104 ? 9.758 26.438 15.852 1 98.19 104 PRO A CA 1
ATOM 814 C C . PRO A 1 104 ? 9.039 25.844 17.047 1 98.19 104 PRO A C 1
ATOM 816 O O . PRO A 1 104 ? 9.633 25.688 18.125 1 98.19 104 PRO A O 1
ATOM 819 N N . ILE A 1 105 ? 7.789 25.547 16.953 1 98.56 105 ILE A N 1
ATOM 820 C CA . ILE A 1 105 ? 7 24.938 18.016 1 98.56 105 ILE A CA 1
ATOM 821 C C . ILE A 1 105 ? 6.438 23.594 17.531 1 98.56 105 ILE A C 1
ATOM 823 O O . ILE A 1 105 ? 6.398 23.344 16.328 1 98.56 105 ILE A O 1
ATOM 827 N N . PRO A 1 106 ? 6.016 22.75 18.453 1 98.81 106 PRO A N 1
ATOM 828 C CA . PRO A 1 106 ? 5.391 21.5 18.016 1 98.81 106 PRO A CA 1
ATOM 829 C C . PRO A 1 106 ? 4.004 21.719 17.422 1 98.81 106 PRO A C 1
ATOM 831 O O . PRO A 1 106 ? 3.172 22.406 18 1 98.81 106 PRO A O 1
ATOM 834 N N . VAL A 1 107 ? 3.773 21.219 16.297 1 98.94 107 VAL A N 1
ATOM 835 C CA . VAL A 1 107 ? 2.463 21.062 15.68 1 98.94 107 VAL A CA 1
ATOM 836 C C . VAL A 1 107 ? 2.111 19.578 15.594 1 98.94 107 VAL A C 1
ATOM 838 O O . VAL A 1 107 ? 2.775 18.812 14.891 1 98.94 107 VAL A O 1
ATOM 841 N N . VAL A 1 108 ? 1.078 19.141 16.281 1 98.94 108 VAL A N 1
ATOM 842 C CA . VAL A 1 108 ? 0.789 17.719 16.453 1 98.94 108 VAL A CA 1
ATOM 843 C C . VAL A 1 108 ? -0.594 17.406 15.883 1 98.94 108 VAL A C 1
ATOM 845 O O . VAL A 1 108 ? -1.591 18 16.297 1 98.94 108 VAL A O 1
ATOM 848 N N . ILE A 1 109 ? -0.659 16.516 14.93 1 98.94 109 ILE A N 1
ATOM 849 C CA . ILE A 1 109 ? -1.927 16.078 14.352 1 98.94 109 ILE A CA 1
ATOM 850 C C . ILE A 1 109 ? -2.357 14.766 15 1 98.94 109 ILE A C 1
ATOM 852 O O . ILE A 1 109 ? -1.537 13.867 15.203 1 98.94 109 ILE A O 1
ATOM 856 N N . THR A 1 110 ? -3.609 14.672 15.352 1 98.75 110 THR A N 1
ATOM 857 C CA . THR A 1 110 ? -4.133 13.438 15.93 1 98.75 110 THR A CA 1
ATOM 858 C C . THR A 1 110 ? -5.609 13.258 15.586 1 98.75 110 THR A C 1
ATOM 860 O O . THR A 1 110 ? -6.188 14.086 14.875 1 98.75 110 THR A O 1
ATOM 863 N N . GLY A 1 111 ? -6.191 12.219 15.883 1 97.94 111 GLY A N 1
ATOM 864 C CA . GLY A 1 111 ? -7.566 11.781 15.695 1 97.94 111 GLY A CA 1
ATOM 865 C C . GLY A 1 111 ? -7.906 10.531 16.484 1 97.94 111 GLY A C 1
ATOM 866 O O . GLY A 1 111 ? -7.34 10.289 17.547 1 97.94 111 GLY A O 1
ATOM 867 N N . SER A 1 112 ? -8.898 9.867 16 1 98 112 SER A N 1
ATOM 868 C CA . SER A 1 112 ? -9.289 8.641 16.688 1 98 112 SER A CA 1
ATOM 869 C C . SER A 1 112 ? -10 7.68 15.75 1 98 112 SER A C 1
ATOM 871 O O . SER A 1 112 ? -10.469 8.078 14.68 1 98 112 SER A O 1
ATOM 873 N N . GLN A 1 113 ? -9.969 6.422 16.125 1 97.06 113 GLN A N 1
ATOM 874 C CA . GLN A 1 113 ? -10.711 5.398 15.398 1 97.06 113 GLN A CA 1
ATOM 875 C C . GLN A 1 113 ? -12.18 5.398 15.797 1 97.06 113 GLN A C 1
ATOM 877 O O . GLN A 1 113 ? -13.047 5.113 14.969 1 97.06 113 GLN A O 1
ATOM 882 N N . LEU A 1 114 ? -12.477 5.695 17.047 1 95.81 114 LEU A N 1
ATOM 883 C CA . LEU A 1 114 ? -13.836 5.785 17.562 1 95.81 114 LEU A CA 1
ATOM 884 C C . LEU A 1 114 ? -14.148 7.199 18.031 1 95.81 114 LEU A C 1
ATOM 886 O O . LEU A 1 114 ? -13.242 7.926 18.453 1 95.81 114 LEU 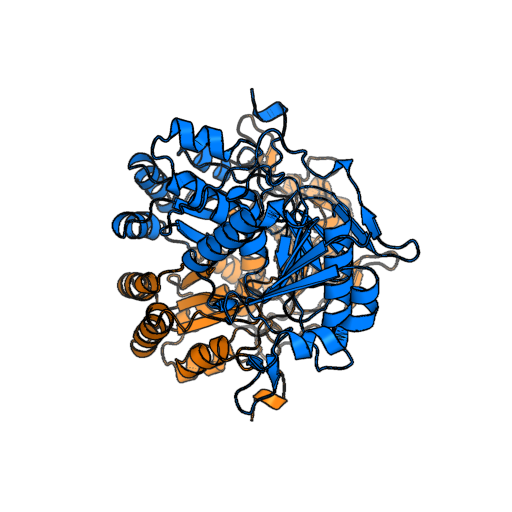A O 1
ATOM 890 N N . SER A 1 115 ? -15.414 7.492 17.969 1 94.06 115 SER A N 1
ATOM 891 C CA . SER A 1 115 ? -15.875 8.773 18.484 1 94.06 115 SER A CA 1
ATOM 892 C C . SER A 1 115 ? -15.57 8.914 19.969 1 94.06 115 SER A C 1
ATOM 894 O O . SER A 1 115 ? -15.625 7.934 20.703 1 94.06 115 SER A O 1
ATOM 896 N N . ILE A 1 116 ? -15.367 10.109 20.391 1 94.19 116 ILE A N 1
ATOM 897 C CA . ILE A 1 116 ? -14.992 10.383 21.766 1 94.19 116 ILE A CA 1
ATOM 898 C C . ILE A 1 116 ? -16.156 10.016 22.688 1 94.19 116 ILE A C 1
ATOM 900 O O . ILE A 1 116 ? -15.953 9.82 23.891 1 94.19 116 ILE A O 1
ATOM 904 N N . THR A 1 117 ? -17.344 9.875 22.125 1 92 117 THR A N 1
ATOM 905 C CA . THR A 1 117 ? -18.516 9.547 22.922 1 92 117 THR A CA 1
ATOM 906 C C . THR A 1 117 ? -18.531 8.055 23.281 1 92 117 THR A C 1
ATOM 908 O O . THR A 1 117 ? -19.281 7.633 24.156 1 92 117 THR A O 1
ATOM 911 N N . ASN A 1 118 ? -17.766 7.25 22.562 1 92.75 118 ASN A N 1
ATOM 912 C CA . ASN A 1 118 ? -17.641 5.828 22.875 1 92.75 118 ASN A CA 1
ATOM 913 C C . ASN A 1 118 ? -16.734 5.594 24.078 1 92.75 118 ASN A C 1
ATOM 915 O O . ASN A 1 118 ? -15.602 6.07 24.109 1 92.75 118 ASN A O 1
ATOM 919 N N . PRO A 1 119 ? -17.172 4.871 25.078 1 92.19 119 PRO A N 1
ATOM 920 C CA . PRO A 1 119 ? -16.375 4.676 26.297 1 92.19 119 PRO A CA 1
ATOM 921 C C . PRO A 1 119 ? -15.086 3.889 26.031 1 92.19 119 PRO A C 1
ATOM 923 O O . PRO A 1 119 ? -14.164 3.922 26.844 1 92.19 119 PRO A O 1
ATOM 926 N N . LEU A 1 120 ? -15.07 3.188 24.984 1 94.19 120 LEU A N 1
ATOM 927 C CA . LEU A 1 120 ? -13.891 2.391 24.672 1 94.19 120 LEU A CA 1
ATOM 928 C C . LEU A 1 120 ? -13.016 3.105 23.641 1 94.19 120 LEU A C 1
ATOM 930 O O . LEU A 1 120 ? -12.078 2.514 23.094 1 94.19 120 LEU A O 1
ATOM 934 N N . ALA A 1 121 ? -13.336 4.301 23.391 1 94.88 121 ALA A N 1
ATOM 935 C CA . ALA A 1 121 ? -12.672 5.035 22.312 1 94.88 121 ALA A CA 1
ATOM 936 C C . ALA A 1 121 ? -11.211 5.301 22.656 1 94.88 121 ALA A C 1
ATOM 938 O O . ALA A 1 121 ? -10.852 5.445 23.828 1 94.88 121 ALA A O 1
ATOM 939 N N . ASP A 1 122 ? -10.414 5.309 21.609 1 97.5 122 ASP A N 1
ATOM 940 C CA . ASP A 1 122 ? -9.016 5.711 21.719 1 97.5 122 ASP A CA 1
ATOM 941 C C . ASP A 1 122 ? -8.875 7.23 21.75 1 97.5 122 ASP A C 1
ATOM 943 O O . ASP A 1 122 ? -7.777 7.758 21.922 1 97.5 122 ASP A O 1
ATOM 947 N N . ALA A 1 123 ? -9.906 7.977 21.672 1 96.56 123 ALA A N 1
ATOM 948 C CA . ALA A 1 123 ? -9.93 9.414 21.406 1 96.56 123 ALA A CA 1
ATOM 949 C C . ALA A 1 123 ? -9.273 10.18 22.562 1 96.56 123 ALA A C 1
ATOM 951 O O . ALA A 1 123 ? -8.398 11.023 22.328 1 96.56 123 ALA A O 1
ATOM 952 N N . VAL A 1 124 ? -9.648 9.93 23.781 1 95.44 124 VAL A N 1
ATOM 953 C CA . VAL A 1 124 ? -9.141 10.664 24.938 1 95.44 124 VAL A CA 1
ATOM 954 C C . VAL A 1 124 ? -7.641 10.438 25.078 1 95.44 124 VAL A C 1
ATOM 956 O O . VAL A 1 124 ? -6.879 11.391 25.281 1 95.44 124 VAL A O 1
ATOM 959 N N . GLU A 1 125 ? -7.219 9.203 24.891 1 95.38 125 GLU A N 1
ATOM 960 C CA . GLU A 1 125 ? -5.801 8.867 25 1 95.38 125 GLU A CA 1
ATOM 961 C C . GLU A 1 125 ? -4.992 9.57 23.906 1 95.38 125 GLU A C 1
ATOM 963 O O . GLU A 1 125 ? -3.904 10.086 24.172 1 95.38 125 GLU A O 1
ATOM 968 N N . ASN A 1 126 ? -5.512 9.562 22.734 1 98 126 ASN A N 1
ATOM 969 C CA . ASN A 1 126 ? -4.824 10.234 21.641 1 98 126 ASN A CA 1
ATOM 970 C C . ASN A 1 126 ? -4.727 11.742 21.875 1 98 126 ASN A C 1
ATOM 972 O O . ASN A 1 126 ? -3.689 12.352 21.609 1 98 126 ASN A O 1
ATOM 976 N N . CYS A 1 127 ? -5.77 12.336 22.406 1 96.12 127 CYS A N 1
ATOM 977 C CA . CYS A 1 127 ? -5.758 13.758 22.75 1 96.12 127 CYS A CA 1
ATOM 978 C C . CYS A 1 127 ? -4.699 14.055 23.812 1 96.12 127 CYS A C 1
ATOM 980 O O . CYS A 1 127 ? -3.934 15.008 23.672 1 96.12 127 CYS A O 1
ATOM 982 N N . ARG A 1 128 ? -4.68 13.25 24.812 1 94.69 128 ARG A N 1
ATOM 983 C CA . ARG A 1 128 ? -3.707 13.422 25.875 1 94.69 128 ARG A CA 1
ATOM 984 C C . ARG A 1 128 ? -2.281 13.375 25.344 1 94.69 128 ARG A C 1
ATOM 986 O O . ARG A 1 128 ? -1.458 14.234 25.672 1 94.69 128 ARG A O 1
ATOM 993 N N . CYS A 1 129 ? -2.037 12.391 24.531 1 96.94 129 CYS A N 1
ATOM 994 C CA . CYS A 1 129 ? -0.714 12.227 23.953 1 96.94 129 CYS A CA 1
ATOM 995 C C . CYS A 1 129 ? -0.34 13.43 23.094 1 96.94 129 CYS A C 1
ATOM 997 O O . CYS A 1 129 ? 0.762 13.961 23.219 1 96.94 129 CYS A O 1
ATOM 999 N N . ALA A 1 130 ? -1.236 13.875 22.328 1 98.25 130 ALA A N 1
ATOM 1000 C CA . ALA A 1 130 ? -1 14.984 21.406 1 98.25 130 ALA A CA 1
ATOM 1001 C C . ALA A 1 130 ? -0.768 16.281 22.156 1 98.25 130 ALA A C 1
ATOM 1003 O O . ALA A 1 130 ? 0.148 17.047 21.828 1 98.25 130 ALA A O 1
ATOM 1004 N N . ILE A 1 131 ? -1.545 16.578 23.156 1 96.94 131 ILE A N 1
ATOM 1005 C CA . ILE A 1 131 ? -1.453 17.812 23.922 1 96.94 131 ILE A CA 1
ATOM 1006 C C . ILE A 1 131 ? -0.138 17.844 24.703 1 96.94 131 ILE A C 1
ATOM 1008 O O . ILE A 1 131 ? 0.539 18.875 24.75 1 96.94 131 ILE A O 1
ATOM 1012 N N . HIS A 1 132 ? 0.254 16.734 25.266 1 96.5 132 HIS A N 1
ATOM 1013 C CA . HIS A 1 132 ? 1.525 16.688 25.984 1 96.5 132 HIS A CA 1
ATOM 1014 C C . HIS A 1 132 ? 2.701 16.891 25.031 1 96.5 132 HIS A C 1
ATOM 1016 O O . HIS A 1 132 ? 3.672 17.562 25.359 1 96.5 132 HIS A O 1
ATOM 1022 N N . MET A 1 133 ? 2.625 16.281 23.875 1 98.5 133 MET A N 1
ATOM 1023 C CA . MET A 1 133 ? 3.662 16.5 22.859 1 98.5 133 MET A CA 1
ATOM 1024 C C . MET A 1 133 ? 3.703 17.953 22.438 1 98.5 133 MET A C 1
ATOM 1026 O O . MET A 1 133 ? 4.781 18.531 22.266 1 98.5 133 MET A O 1
ATOM 1030 N N . ALA A 1 134 ? 2.562 18.531 22.297 1 98.31 134 ALA A N 1
ATOM 1031 C CA . ALA A 1 134 ? 2.482 19.938 21.922 1 98.31 134 ALA A CA 1
ATOM 1032 C C . ALA A 1 134 ? 3.123 20.812 23 1 98.31 134 ALA A C 1
ATOM 1034 O O . ALA A 1 134 ? 3.693 21.859 22.688 1 98.31 134 ALA A O 1
ATOM 1035 N N . GLY A 1 135 ? 3.029 20.438 24.203 1 97 135 GLY A N 1
ATOM 1036 C CA . GLY A 1 135 ? 3.605 21.188 25.312 1 97 135 GLY A CA 1
ATOM 1037 C C . GLY A 1 135 ? 5.082 20.906 25.516 1 97 135 GLY A C 1
ATOM 1038 O O . GLY A 1 135 ? 5.715 21.484 26.391 1 97 135 GLY A O 1
ATOM 1039 N N . SER A 1 136 ? 5.672 20.062 24.734 1 97 136 SER A N 1
ATOM 1040 C CA . SER A 1 136 ? 7.02 19.562 24.969 1 97 136 SER A CA 1
ATOM 1041 C C . SER A 1 136 ? 8.07 20.609 24.594 1 97 136 SER A C 1
ATOM 1043 O O . SER A 1 136 ? 9.211 20.547 25.062 1 97 136 SER A O 1
ATOM 1045 N N . GLY A 1 137 ? 7.668 21.5 23.609 1 96.62 137 GLY A N 1
ATOM 1046 C CA . GLY A 1 137 ? 8.633 22.469 23.109 1 96.62 137 GLY A CA 1
ATOM 1047 C C . GLY A 1 137 ? 9.453 21.938 21.953 1 96.62 137 GLY A C 1
ATOM 1048 O O . GLY A 1 137 ? 10.281 22.656 21.375 1 96.62 137 GLY A O 1
ATOM 1049 N N . MET A 1 138 ? 9.297 20.703 21.562 1 97.94 138 MET A N 1
ATOM 1050 C CA . MET A 1 138 ? 10.031 20.109 20.453 1 97.94 138 MET A CA 1
ATOM 1051 C C . MET A 1 138 ? 9.539 20.656 19.109 1 97.94 138 MET A C 1
ATOM 1053 O O . MET A 1 138 ? 8.383 20.469 18.75 1 97.94 138 MET A O 1
ATOM 1057 N N . PRO A 1 139 ? 10.391 21.328 18.359 1 98.38 139 PRO A N 1
ATOM 1058 C CA . PRO A 1 139 ? 9.93 21.906 17.094 1 98.38 139 PRO A CA 1
ATOM 1059 C C . PRO A 1 139 ? 9.641 20.844 16.047 1 98.38 139 PRO A C 1
ATOM 1061 O O . PRO A 1 139 ? 10.336 19.828 15.977 1 98.38 139 PRO A O 1
ATOM 1064 N N . GLY A 1 140 ? 8.656 21.125 15.203 1 98.44 140 GLY A N 1
ATOM 1065 C CA . GLY A 1 140 ? 8.375 20.25 14.078 1 98.44 140 GLY A CA 1
ATOM 1066 C C . GLY A 1 140 ? 6.91 19.859 13.977 1 98.44 140 GLY A C 1
ATOM 1067 O O . GLY A 1 140 ? 6.09 20.297 14.789 1 98.44 140 GLY A O 1
ATOM 1068 N N . VAL A 1 141 ? 6.543 19.109 13 1 98.94 141 VAL A N 1
ATOM 1069 C CA . VAL A 1 141 ? 5.207 18.578 12.773 1 98.94 141 VAL A CA 1
ATOM 1070 C C . VAL A 1 141 ? 5.188 17.078 13.078 1 98.94 141 VAL A C 1
ATOM 1072 O O . VAL A 1 141 ? 6.043 16.328 12.594 1 98.94 141 VAL A O 1
ATOM 1075 N N . PHE A 1 142 ? 4.203 16.688 13.859 1 98.94 142 PHE A N 1
ATOM 1076 C CA . PHE A 1 142 ? 4.164 15.32 14.359 1 98.94 142 PHE A CA 1
ATOM 1077 C C . PHE A 1 142 ? 2.768 14.727 14.203 1 98.94 142 PHE A C 1
ATOM 1079 O O . PHE A 1 142 ? 1.785 15.469 14.078 1 98.94 142 PHE A O 1
ATOM 1086 N N . LEU A 1 143 ? 2.707 13.453 14.148 1 98.94 143 LEU A N 1
ATOM 1087 C CA . LEU A 1 143 ? 1.466 12.703 14.281 1 98.94 143 LEU A CA 1
ATOM 1088 C C . LEU A 1 143 ? 1.476 11.852 15.547 1 98.94 143 LEU A C 1
ATOM 1090 O O . LEU A 1 143 ? 2.402 11.07 15.766 1 98.94 143 LEU A O 1
ATOM 1094 N N . ALA A 1 144 ? 0.542 12.047 16.422 1 98.88 144 ALA A N 1
ATOM 1095 C CA . ALA A 1 144 ? 0.413 11.297 17.672 1 98.88 144 ALA A CA 1
ATOM 1096 C C . ALA A 1 144 ? -0.774 10.336 17.609 1 98.88 144 ALA A C 1
ATOM 1098 O O . ALA A 1 144 ? -1.906 10.758 17.359 1 98.88 144 ALA A O 1
ATOM 1099 N N . PHE A 1 145 ? -0.539 9.094 17.859 1 98.81 145 PHE A N 1
ATOM 1100 C CA . PHE A 1 145 ? -1.586 8.078 17.797 1 98.81 145 PHE A CA 1
ATOM 1101 C C . PHE A 1 145 ? -1.176 6.828 18.562 1 98.81 145 PHE A C 1
ATOM 1103 O O . PHE A 1 145 ? -0.058 6.332 18.406 1 98.81 145 PHE A O 1
ATOM 1110 N N . ASP A 1 146 ? -2.018 6.305 19.406 1 98.62 146 ASP A N 1
ATOM 1111 C CA . ASP A 1 146 ? -1.818 5.074 20.156 1 98.62 146 ASP A CA 1
ATOM 1112 C C . ASP A 1 146 ? -0.524 5.125 20.969 1 98.62 146 ASP A C 1
ATOM 1114 O O . ASP A 1 146 ? 0.304 4.219 20.891 1 98.62 146 ASP A O 1
ATOM 1118 N N . ARG A 1 147 ? -0.31 6.238 21.578 1 98.38 147 ARG A N 1
ATOM 1119 C CA . ARG A 1 147 ? 0.771 6.461 22.547 1 98.38 147 ARG A CA 1
ATOM 1120 C C . ARG A 1 147 ? 2.121 6.531 21.828 1 98.38 147 ARG A C 1
ATOM 1122 O O . ARG A 1 147 ? 3.164 6.336 22.453 1 98.38 147 ARG A O 1
ATOM 1129 N N . LYS A 1 148 ? 2.078 6.746 20.531 1 98.81 148 LYS A N 1
ATOM 1130 C CA . LYS A 1 148 ? 3.293 6.918 19.75 1 98.81 148 LYS A CA 1
ATOM 1131 C C . LYS A 1 148 ? 3.33 8.289 19.078 1 98.81 148 LYS A C 1
ATOM 1133 O O . LYS A 1 148 ? 2.285 8.844 18.719 1 98.81 148 LYS A O 1
ATOM 1138 N N . ILE A 1 149 ? 4.52 8.805 19 1 98.94 149 ILE A N 1
ATOM 1139 C CA . ILE A 1 149 ? 4.762 10.047 18.266 1 98.94 149 ILE A CA 1
ATOM 1140 C C . ILE A 1 149 ? 5.629 9.758 17.047 1 98.94 149 ILE A C 1
ATOM 1142 O O . ILE A 1 149 ? 6.691 9.141 17.156 1 98.94 149 ILE A O 1
ATOM 1146 N N . MET A 1 150 ? 5.152 10.203 15.922 1 98.94 150 MET A N 1
ATOM 1147 C CA . MET A 1 150 ? 5.836 10.023 14.641 1 98.94 150 MET A CA 1
ATOM 1148 C C . MET A 1 150 ? 6.168 11.367 14.008 1 98.94 150 MET A C 1
ATOM 1150 O O . MET A 1 150 ? 5.453 12.352 14.219 1 98.94 150 MET A O 1
ATOM 1154 N N . LEU A 1 151 ? 7.301 11.406 13.242 1 98.81 151 LEU A N 1
ATOM 1155 C CA . LEU A 1 151 ? 7.488 12.562 12.375 1 98.81 151 LEU A CA 1
ATOM 1156 C C . LEU A 1 151 ? 6.352 12.68 11.367 1 98.81 151 LEU A C 1
ATOM 1158 O O . LEU A 1 151 ? 5.90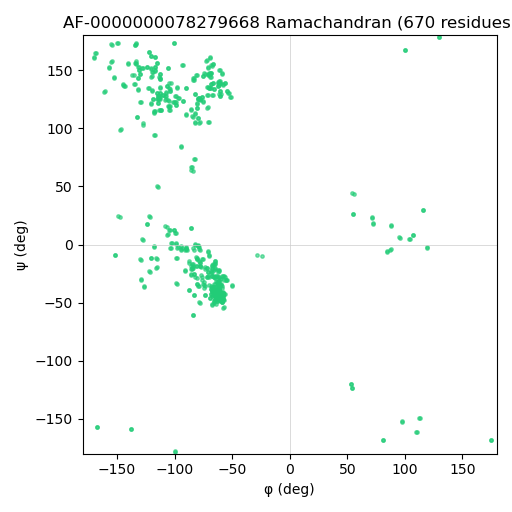2 11.672 10.812 1 98.81 151 LEU A O 1
ATOM 1162 N N . GLY A 1 152 ? 5.906 13.852 11.133 1 98.88 152 GLY A N 1
ATOM 1163 C CA . GLY A 1 152 ? 4.781 14.062 10.234 1 98.88 152 GLY A CA 1
ATOM 1164 C C . GLY A 1 152 ? 5.012 13.492 8.844 1 98.88 152 GLY A C 1
ATOM 1165 O O . GLY A 1 152 ? 4.07 13.047 8.188 1 98.88 152 GLY A O 1
ATOM 1166 N N . THR A 1 153 ? 6.234 13.406 8.414 1 98.88 153 THR A N 1
ATOM 1167 C CA . THR A 1 153 ? 6.574 12.992 7.055 1 98.88 153 THR A CA 1
ATOM 1168 C C . THR A 1 153 ? 6.758 11.477 6.984 1 98.88 153 THR A C 1
ATOM 1170 O O . THR A 1 153 ? 7.023 10.93 5.914 1 98.88 153 THR A O 1
ATOM 1173 N N . ARG A 1 154 ? 6.652 10.797 8.102 1 98.88 154 ARG A N 1
ATOM 1174 C CA . ARG A 1 154 ? 6.992 9.375 8.125 1 98.88 154 ARG A CA 1
ATOM 1175 C C . ARG A 1 154 ? 5.777 8.531 8.5 1 98.88 154 ARG A C 1
ATOM 1177 O O . ARG A 1 154 ? 5.836 7.301 8.461 1 98.88 154 ARG A O 1
ATOM 1184 N N . ALA A 1 155 ? 4.66 9.18 8.758 1 98.88 155 ALA A N 1
ATOM 1185 C CA . ALA A 1 155 ? 3.469 8.477 9.234 1 98.88 155 ALA A CA 1
ATOM 1186 C C . ALA A 1 155 ? 2.674 7.895 8.078 1 98.88 155 ALA A C 1
ATOM 1188 O O . ALA A 1 155 ? 2.547 8.523 7.023 1 98.88 155 ALA A O 1
ATOM 1189 N N . SER A 1 156 ? 2.125 6.703 8.25 1 98.81 156 SER A N 1
ATOM 1190 C CA . SER A 1 156 ? 1.178 6.074 7.34 1 98.81 156 SER A CA 1
ATOM 1191 C C . SER A 1 156 ? 0.117 5.285 8.102 1 98.81 156 SER A C 1
ATOM 1193 O O . SER A 1 156 ? 0.425 4.613 9.086 1 98.81 156 SER A O 1
ATOM 1195 N N . LYS A 1 157 ? -1.119 5.434 7.676 1 98.69 157 LYS A N 1
ATOM 1196 C CA . LYS A 1 157 ? -2.164 4.562 8.203 1 98.69 157 LYS A CA 1
ATOM 1197 C C . LYS A 1 157 ? -2.068 3.164 7.598 1 98.69 157 LYS A C 1
ATOM 1199 O O . LYS A 1 157 ? -2.115 3.004 6.379 1 98.69 157 LYS A O 1
ATOM 1204 N N . VAL A 1 158 ? -1.945 2.127 8.477 1 98.5 158 VAL A N 1
ATOM 1205 C CA . VAL A 1 158 ? -1.688 0.804 7.918 1 98.5 158 VAL A CA 1
ATOM 1206 C C . VAL A 1 158 ? -2.801 -0.157 8.328 1 98.5 158 VAL A C 1
ATOM 1208 O O . VAL A 1 158 ? -2.91 -1.26 7.789 1 98.5 158 VAL A O 1
ATOM 1211 N N . ARG A 1 159 ? -3.641 0.24 9.258 1 98.56 159 ARG A N 1
ATOM 1212 C CA . ARG A 1 159 ? -4.766 -0.571 9.719 1 98.56 159 ARG A CA 1
ATOM 1213 C C . ARG A 1 159 ? -6.051 0.245 9.75 1 98.56 159 ARG A C 1
ATOM 1215 O O . ARG A 1 159 ? -6.047 1.408 10.156 1 98.56 159 ARG A O 1
ATOM 1222 N N . THR A 1 160 ? -7.121 -0.392 9.406 1 97.81 160 THR A N 1
ATOM 1223 C CA . THR A 1 160 ? -8.359 0.353 9.234 1 97.81 160 THR A CA 1
ATOM 1224 C C . THR A 1 160 ? -9.148 0.411 10.539 1 97.81 160 THR A C 1
ATOM 1226 O O . THR A 1 160 ? -9.93 1.336 10.758 1 97.81 160 THR A O 1
ATOM 1229 N N . ARG A 1 161 ? -8.898 -0.534 11.469 1 96.06 161 ARG A N 1
ATOM 1230 C CA . ARG A 1 161 ? -9.82 -0.646 12.594 1 96.06 161 ARG A CA 1
ATOM 1231 C C . ARG A 1 161 ? -9.078 -0.579 13.922 1 96.06 161 ARG A C 1
ATOM 1233 O O . ARG A 1 161 ? -9.562 0.024 14.875 1 96.06 161 ARG A O 1
ATOM 1240 N N . SER A 1 162 ? -7.875 -1.139 13.984 1 97.56 162 SER A N 1
ATOM 1241 C CA . SER A 1 162 ? -7.137 -1.256 15.242 1 97.56 162 SER A CA 1
ATOM 1242 C C . SER A 1 162 ? -6.691 0.111 15.75 1 97.56 162 SER A C 1
ATOM 1244 O O . SER A 1 162 ? -6.5 1.039 14.961 1 97.56 162 SER A O 1
ATOM 1246 N N . PHE A 1 163 ? -6.52 0.181 17.031 1 98 163 PHE A N 1
ATOM 1247 C CA . PHE A 1 163 ? -6.078 1.438 17.625 1 98 163 PHE A CA 1
ATOM 1248 C C . PHE A 1 163 ? -4.625 1.726 17.281 1 98 163 PHE A C 1
ATOM 1250 O O . PHE A 1 163 ? -4.207 2.885 17.234 1 98 163 PHE A O 1
ATOM 1257 N N . HIS A 1 164 ? -3.834 0.708 17.031 1 98.06 164 HIS A N 1
ATOM 1258 C CA . HIS A 1 164 ? -2.486 0.926 16.516 1 98.06 164 HIS A CA 1
ATOM 1259 C C . HIS A 1 164 ? -2.492 1.058 15 1 98.06 164 HIS A C 1
ATOM 1261 O O . HIS A 1 164 ? -1.805 0.305 14.305 1 98.06 164 HIS A O 1
ATOM 1267 N N . ALA A 1 165 ? -3.145 2.084 14.531 1 98.5 165 ALA A N 1
ATOM 1268 C CA . ALA A 1 165 ? -3.537 2.232 13.133 1 98.5 165 ALA A CA 1
ATOM 1269 C C . ALA A 1 165 ? -2.408 2.846 12.312 1 98.5 165 ALA A C 1
ATOM 1271 O O . ALA A 1 165 ? -2.346 2.656 11.094 1 98.5 165 ALA A O 1
ATOM 1272 N N . PHE A 1 166 ? -1.519 3.615 12.93 1 98.81 166 PHE A N 1
ATOM 1273 C CA . PHE A 1 166 ? -0.476 4.34 12.219 1 98.81 166 PHE A CA 1
ATOM 1274 C C . PHE A 1 166 ? 0.901 3.779 12.555 1 98.81 166 PHE A C 1
ATOM 1276 O O . PHE A 1 166 ? 1.137 3.326 13.672 1 98.81 166 PHE A O 1
ATOM 1283 N N . GLU A 1 167 ? 1.748 3.824 11.594 1 98.69 167 GLU A N 1
ATOM 1284 C CA . GLU A 1 167 ? 3.141 3.42 11.766 1 98.69 167 GLU A CA 1
ATOM 1285 C C . GLU A 1 167 ? 4.094 4.48 11.227 1 98.69 167 GLU A C 1
ATOM 1287 O O . GLU A 1 167 ? 3.742 5.23 10.312 1 98.69 167 GLU A O 1
ATOM 1292 N N . SER A 1 168 ? 5.25 4.605 11.867 1 98.81 168 SER A N 1
ATOM 1293 C CA . SER A 1 168 ? 6.355 5.391 11.328 1 98.81 168 SER A CA 1
ATOM 1294 C C . SER A 1 168 ? 7.121 4.605 10.266 1 98.81 168 SER A C 1
ATOM 1296 O O . SER A 1 168 ? 7.832 3.648 10.586 1 98.81 168 SER A O 1
ATOM 1298 N N . ILE A 1 169 ? 7.004 4.973 9.023 1 98.62 169 ILE A N 1
ATOM 1299 C CA . ILE A 1 169 ? 7.5 4.195 7.891 1 98.62 169 ILE A CA 1
ATOM 1300 C C . ILE A 1 169 ? 9 4.43 7.719 1 98.62 169 ILE A C 1
ATOM 1302 O O . ILE A 1 169 ? 9.438 5.57 7.531 1 98.62 169 ILE A O 1
ATOM 1306 N N . ASN A 1 170 ? 9.781 3.324 7.797 1 98.31 170 ASN A N 1
ATOM 1307 C CA . ASN A 1 170 ? 11.219 3.314 7.539 1 98.31 170 ASN A CA 1
ATOM 1308 C C . ASN A 1 170 ? 11.953 4.332 8.414 1 98.31 170 ASN A C 1
ATOM 1310 O O . ASN A 1 170 ? 12.938 4.934 7.98 1 98.31 170 ASN A O 1
ATOM 1314 N N . TYR A 1 171 ? 11.43 4.66 9.523 1 98.56 171 TYR A N 1
ATOM 1315 C CA . TYR A 1 171 ? 11.945 5.637 10.477 1 98.56 171 TYR A CA 1
ATOM 1316 C C . TYR A 1 171 ? 11.492 5.312 11.891 1 98.56 171 TYR A C 1
ATOM 1318 O O . TYR A 1 171 ? 10.398 4.777 12.094 1 98.56 171 TYR A O 1
ATOM 1326 N N . PRO A 1 172 ? 12.312 5.535 12.859 1 98.31 172 PRO A N 1
ATOM 1327 C CA . PRO A 1 172 ? 11.883 5.25 14.227 1 98.31 172 PRO A CA 1
ATOM 1328 C C . PRO A 1 172 ? 10.75 6.168 14.688 1 98.31 172 PRO A C 1
ATOM 1330 O O . PRO A 1 172 ? 10.57 7.258 14.141 1 98.31 172 PRO A O 1
ATOM 1333 N N . TYR A 1 173 ? 9.992 5.648 15.664 1 98.75 173 TYR A N 1
ATOM 1334 C CA . TYR A 1 173 ? 9.172 6.594 16.422 1 98.75 173 TYR A CA 1
ATOM 1335 C C . TYR A 1 173 ? 10.031 7.656 17.078 1 98.75 173 TYR A C 1
ATOM 1337 O O . TYR A 1 173 ? 11.156 7.375 17.5 1 98.75 173 TYR A O 1
ATOM 1345 N N . VAL A 1 174 ? 9.492 8.883 17.203 1 98.81 174 VAL A N 1
ATOM 1346 C CA . VAL A 1 174 ? 10.297 9.953 17.781 1 98.81 174 VAL A CA 1
ATOM 1347 C C . VAL A 1 174 ? 9.859 10.211 19.219 1 98.81 174 VAL A C 1
ATOM 1349 O O . VAL A 1 174 ? 10.453 11.031 19.922 1 98.81 174 VAL A O 1
ATOM 1352 N N . GLY A 1 175 ? 8.875 9.547 19.656 1 98.62 175 GLY A N 1
ATOM 1353 C CA . GLY A 1 175 ? 8.438 9.562 21.047 1 98.62 175 GLY A CA 1
ATOM 1354 C C . GLY A 1 175 ? 7.418 8.477 21.359 1 98.62 175 GLY A C 1
ATOM 1355 O O . GLY A 1 175 ? 6.828 7.891 20.453 1 98.62 175 GLY A O 1
ATOM 1356 N N . GLU A 1 176 ? 7.234 8.242 22.562 1 98.31 176 GLU A N 1
ATOM 1357 C CA . GLU A 1 176 ? 6.266 7.254 23.031 1 98.31 176 GLU A CA 1
ATOM 1358 C C . GLU A 1 176 ? 5.828 7.543 24.469 1 98.31 176 GLU A C 1
ATOM 1360 O O . GLU A 1 176 ? 6.562 8.172 25.234 1 98.31 176 GLU A O 1
ATOM 1365 N N . VAL A 1 177 ? 4.648 7.137 24.781 1 97.38 177 VAL A N 1
ATOM 1366 C CA . VAL A 1 177 ? 4.141 7.207 26.156 1 97.38 177 VAL A CA 1
ATOM 1367 C C . VAL A 1 177 ? 4.145 5.812 26.781 1 97.38 177 VAL A C 1
ATOM 1369 O O . VAL A 1 177 ? 3.559 4.875 26.219 1 97.38 177 VAL A O 1
ATOM 1372 N N . ASP A 1 178 ? 4.797 5.715 27.859 1 94.81 178 ASP A N 1
ATOM 1373 C CA . ASP A 1 178 ? 4.777 4.496 28.656 1 94.81 178 ASP A CA 1
ATOM 1374 C C . ASP A 1 178 ? 4.66 4.82 30.141 1 94.81 178 ASP A C 1
ATOM 1376 O O . ASP A 1 178 ? 4.09 5.844 30.516 1 94.81 178 ASP A O 1
ATOM 1380 N N . SER A 1 179 ? 5.066 3.863 31.016 1 93.62 179 SER A N 1
ATOM 1381 C CA . SER A 1 179 ? 4.887 4.047 32.438 1 93.62 179 SER A CA 1
ATOM 1382 C C . SER A 1 179 ? 5.723 5.215 32.969 1 93.62 179 SER A C 1
ATOM 1384 O O . SER A 1 179 ? 5.504 5.695 34.062 1 93.62 179 SER A O 1
ATOM 1386 N N . ARG A 1 180 ? 6.668 5.684 32.281 1 91.69 180 ARG A N 1
ATOM 1387 C CA . ARG A 1 180 ? 7.535 6.793 32.656 1 91.69 180 ARG A CA 1
ATOM 1388 C C . ARG A 1 180 ? 6.965 8.125 32.156 1 91.69 180 ARG A C 1
ATOM 1390 O O . ARG A 1 180 ? 7.488 9.188 32.5 1 91.69 180 ARG A O 1
ATOM 1397 N N . GLY A 1 181 ? 5.812 8.016 31.375 1 93.5 181 GLY A N 1
ATOM 1398 C CA . GLY A 1 181 ? 5.258 9.195 30.734 1 93.5 181 GLY A CA 1
ATOM 1399 C C . GLY A 1 181 ? 5.672 9.336 29.281 1 93.5 181 GLY A C 1
ATOM 1400 O O . GLY A 1 181 ? 5.84 8.336 28.578 1 93.5 181 GLY A O 1
ATOM 1401 N N . LEU A 1 182 ? 5.699 10.656 28.797 1 96.81 182 LEU A N 1
ATOM 1402 C CA . LEU A 1 182 ? 6.098 10.93 27.422 1 96.81 182 LEU A CA 1
ATOM 1403 C C . LEU A 1 182 ? 7.617 10.961 27.297 1 96.81 182 LEU A C 1
ATOM 1405 O O . LEU A 1 182 ? 8.273 11.797 27.906 1 96.81 182 LEU A O 1
ATOM 1409 N N . GLU A 1 183 ? 8.195 10.031 26.594 1 98.12 183 GLU A N 1
ATOM 1410 C CA . GLU A 1 183 ? 9.617 10.016 26.234 1 98.12 183 GLU A CA 1
ATOM 1411 C C . GLU A 1 183 ? 9.828 10.469 24.797 1 98.12 183 GLU A C 1
ATOM 1413 O O . GLU A 1 183 ? 9.219 9.93 23.859 1 98.12 183 GLU A O 1
ATOM 1418 N N . ILE A 1 184 ? 10.633 11.508 24.625 1 98.5 184 ILE A N 1
ATOM 1419 C CA . ILE A 1 184 ? 10.914 12.055 23.297 1 98.5 184 ILE A CA 1
ATOM 1420 C C . ILE A 1 184 ? 12.336 11.695 22.891 1 98.5 184 ILE A C 1
ATOM 1422 O O . ILE A 1 184 ? 13.281 11.898 23.656 1 98.5 184 ILE A O 1
ATOM 1426 N N . TYR A 1 185 ? 12.484 11.133 21.734 1 98.25 185 TYR A N 1
ATOM 1427 C CA . TYR A 1 185 ? 13.789 10.797 21.172 1 98.25 185 TYR A CA 1
ATOM 1428 C C . TYR A 1 185 ? 14.305 11.906 20.266 1 98.25 185 TYR A C 1
ATOM 1430 O O . TYR A 1 185 ? 14.273 11.781 19.047 1 98.25 185 TYR A O 1
ATOM 1438 N N . LYS A 1 186 ? 14.898 12.867 20.859 1 97.56 186 LYS A N 1
ATOM 1439 C CA . LYS A 1 186 ? 15.242 14.148 20.234 1 97.56 186 LYS A CA 1
ATOM 1440 C C . LYS A 1 186 ? 16.203 13.953 19.078 1 97.56 186 LYS A C 1
ATOM 1442 O O . LYS A 1 186 ? 16.172 14.703 18.094 1 97.56 186 LYS A O 1
ATOM 1447 N N . ASP A 1 187 ? 17.016 12.898 19.141 1 97.06 187 ASP A N 1
ATOM 1448 C CA . ASP A 1 187 ? 18.047 12.656 18.125 1 97.06 187 ASP A CA 1
ATOM 1449 C C . ASP A 1 187 ? 17.422 12.32 16.781 1 97.06 187 ASP A C 1
ATOM 1451 O O . ASP A 1 187 ? 18.078 12.445 15.734 1 97.06 187 ASP A O 1
ATOM 1455 N N . PHE A 1 188 ? 16.188 11.945 16.781 1 97.69 188 PHE A N 1
ATOM 1456 C CA . PHE A 1 188 ? 15.523 11.547 15.539 1 97.69 188 PHE A CA 1
ATOM 1457 C C . PHE A 1 188 ? 14.68 12.688 14.984 1 97.69 188 PHE A C 1
ATOM 1459 O O . PHE A 1 188 ? 14.023 12.531 13.953 1 97.69 188 PHE A O 1
ATOM 1466 N N . ILE A 1 189 ? 14.664 13.797 15.625 1 98.19 189 ILE A N 1
ATOM 1467 C CA . ILE A 1 189 ? 13.859 14.938 15.203 1 98.19 189 ILE A CA 1
ATOM 1468 C C . ILE A 1 189 ? 14.75 15.992 14.555 1 98.19 189 ILE A C 1
ATOM 1470 O O . ILE A 1 189 ? 15.656 16.531 15.195 1 98.19 189 ILE A O 1
ATOM 1474 N N . PRO A 1 190 ? 14.461 16.281 13.266 1 96 190 PRO A N 1
ATOM 1475 C CA . PRO A 1 190 ? 15.281 17.312 12.617 1 96 190 PRO A CA 1
ATOM 1476 C C . PRO A 1 190 ? 15.148 18.672 13.297 1 96 190 PRO A C 1
ATOM 1478 O O . PRO A 1 190 ? 14.039 19.109 13.625 1 96 190 PRO A O 1
ATOM 1481 N N . ALA A 1 191 ? 16.266 19.344 13.492 1 94.31 191 ALA A N 1
ATOM 1482 C CA . ALA A 1 191 ? 16.266 20.703 14.047 1 94.31 191 ALA A CA 1
ATOM 1483 C C . ALA A 1 191 ? 15.945 21.734 12.969 1 94.31 191 ALA A C 1
ATOM 1485 O O . ALA A 1 191 ? 16.344 21.578 11.812 1 94.31 191 ALA A O 1
ATOM 1486 N N . PRO A 1 192 ? 15.242 22.797 13.398 1 94.56 192 PRO A N 1
ATOM 1487 C CA . PRO A 1 192 ? 15.047 23.875 12.43 1 94.56 192 PRO A CA 1
ATOM 1488 C C . PRO A 1 192 ? 16.359 24.5 11.953 1 94.56 192 PRO A C 1
ATOM 1490 O O . PRO A 1 192 ? 17.281 24.672 12.75 1 94.56 192 PRO A O 1
ATOM 1493 N N . SER A 1 193 ? 16.422 24.734 10.719 1 92.38 193 SER A N 1
ATOM 1494 C CA . SER A 1 193 ? 17.641 25.281 10.133 1 92.38 193 SER A CA 1
ATOM 1495 C C . SER A 1 193 ? 17.484 26.766 9.781 1 92.38 193 SER A C 1
ATOM 1497 O O . SER A 1 193 ? 18.344 27.344 9.125 1 92.38 193 SER A O 1
ATOM 1499 N N . GLY A 1 194 ? 16.484 27.391 10.148 1 94.25 194 GLY A N 1
ATOM 1500 C CA . GLY A 1 194 ? 16.156 28.781 9.844 1 94.25 194 GLY A CA 1
ATOM 1501 C C . GLY A 1 194 ? 14.789 29.203 10.344 1 94.25 194 GLY A C 1
ATOM 1502 O O . GLY A 1 194 ? 14.18 28.5 11.148 1 94.25 194 GLY A O 1
ATOM 1503 N N . PRO A 1 195 ? 14.375 30.391 9.867 1 96.12 195 PRO A N 1
ATOM 1504 C CA . PRO A 1 195 ? 13.039 30.844 10.273 1 96.12 195 PRO A CA 1
ATOM 1505 C C . PRO A 1 195 ? 11.922 30.031 9.625 1 96.12 195 PRO A C 1
ATOM 1507 O O . PRO A 1 195 ? 12.109 29.469 8.547 1 96.12 195 PRO A O 1
ATOM 1510 N N . CYS A 1 196 ? 10.844 30.016 10.359 1 96.94 196 CYS A N 1
ATOM 1511 C CA . CYS A 1 196 ? 9.672 29.359 9.789 1 96.94 196 CYS A CA 1
ATOM 1512 C C . CYS A 1 196 ? 9.148 30.141 8.586 1 96.94 196 CYS A C 1
ATOM 1514 O O . CYS A 1 196 ? 9.008 31.359 8.641 1 96.94 196 CYS A O 1
ATOM 1516 N N . VAL A 1 197 ? 8.953 29.484 7.512 1 94.75 197 VAL A N 1
ATOM 1517 C CA . VAL A 1 197 ? 8.422 30.078 6.289 1 94.75 197 VAL A CA 1
ATOM 1518 C C . VAL A 1 197 ? 7.152 29.359 5.859 1 94.75 197 VAL A C 1
ATOM 1520 O O . VAL A 1 197 ? 7.078 28.125 5.938 1 94.75 197 VAL A O 1
ATOM 1523 N N . LEU A 1 198 ? 6.152 30.188 5.496 1 98 198 LEU A N 1
ATOM 1524 C CA . LEU A 1 198 ? 4.938 29.609 4.93 1 98 198 LEU A CA 1
ATOM 1525 C C . LEU A 1 198 ? 5.039 29.5 3.41 1 98 198 LEU A C 1
ATOM 1527 O O . LEU A 1 198 ? 5.168 30.516 2.727 1 98 198 LEU A O 1
ATOM 1531 N N . GLU A 1 199 ? 5.113 28.375 2.879 1 96.88 199 GLU A N 1
ATOM 1532 C CA . GLU A 1 199 ? 5 28.109 1.448 1 96.88 199 GLU A CA 1
ATOM 1533 C C . GLU A 1 199 ? 3.787 27.234 1.146 1 96.88 199 GLU A C 1
ATOM 1535 O O . GLU A 1 199 ? 3.895 26 1.113 1 96.88 199 GLU A O 1
ATOM 1540 N N . ARG A 1 200 ? 2.701 27.812 0.82 1 95 200 ARG A N 1
ATOM 1541 C CA . ARG A 1 200 ? 1.43 27.094 0.829 1 95 200 ARG A CA 1
ATOM 1542 C C . ARG A 1 200 ? 1.059 26.625 -0.572 1 95 200 ARG A C 1
ATOM 1544 O O . ARG A 1 200 ? 0.109 25.859 -0.741 1 95 200 ARG A O 1
ATOM 1551 N N . ARG A 1 201 ? 1.75 27.094 -1.597 1 96.62 201 ARG A N 1
ATOM 1552 C CA . ARG A 1 201 ? 1.364 26.75 -2.961 1 96.62 201 ARG A CA 1
ATOM 1553 C C . ARG A 1 201 ? 1.611 25.266 -3.244 1 96.62 201 ARG A C 1
ATOM 1555 O O . ARG A 1 201 ? 2.637 24.719 -2.84 1 96.62 201 ARG A O 1
ATOM 1562 N N . LEU A 1 202 ? 0.701 24.578 -3.932 1 97.75 202 LEU A N 1
ATOM 1563 C CA . LEU A 1 202 ? 0.767 23.172 -4.281 1 97.75 202 LEU A CA 1
ATOM 1564 C C . LEU A 1 202 ? 0.372 22.953 -5.734 1 97.75 202 LEU A C 1
ATOM 1566 O O . LEU A 1 202 ? -0.523 23.625 -6.25 1 97.75 202 LEU A O 1
ATOM 1570 N N . GLU A 1 203 ? 1.049 22.141 -6.426 1 97.25 203 GLU A N 1
ATOM 1571 C CA . GLU A 1 203 ? 0.564 21.594 -7.695 1 97.25 203 GLU A CA 1
ATOM 1572 C C . GLU A 1 203 ? -0.405 20.438 -7.465 1 97.25 203 GLU A C 1
ATOM 1574 O O . GLU A 1 203 ? -0.014 19.391 -6.957 1 97.25 203 GLU A O 1
ATOM 1579 N N . LYS A 1 204 ? -1.602 20.562 -7.859 1 94.5 204 LYS A N 1
ATOM 1580 C CA . LYS A 1 204 ? -2.643 19.578 -7.566 1 94.5 204 LYS A CA 1
ATOM 1581 C C . LYS A 1 204 ? -2.598 18.422 -8.555 1 94.5 204 LYS A C 1
ATOM 1583 O O . LYS A 1 204 ? -3.055 17.312 -8.25 1 94.5 204 LYS A O 1
ATOM 1588 N N . LYS A 1 205 ? -2.098 18.594 -9.734 1 95.62 205 LYS A N 1
ATOM 1589 C CA . LYS A 1 205 ? -2.086 17.578 -10.781 1 95.62 205 LYS A CA 1
ATOM 1590 C C . LYS A 1 205 ? -0.882 16.641 -10.633 1 95.62 205 LYS A C 1
ATOM 1592 O O . LYS A 1 205 ? 0.008 16.641 -11.492 1 95.62 205 LYS A O 1
ATOM 1597 N N . VAL A 1 206 ? -0.873 15.898 -9.617 1 97.94 206 VAL A N 1
ATOM 1598 C CA . VAL A 1 206 ? 0.067 14.82 -9.328 1 97.94 206 VAL A CA 1
ATOM 1599 C C . VAL A 1 206 ? -0.683 13.492 -9.219 1 97.94 206 VAL A C 1
ATOM 1601 O O . VAL A 1 206 ? -1.676 13.391 -8.5 1 97.94 206 VAL A O 1
ATOM 1604 N N . PHE A 1 207 ? -0.275 12.484 -10 1 98.31 207 PHE A N 1
ATOM 1605 C CA . PHE A 1 207 ? -0.982 11.211 -10.07 1 98.31 207 PHE A CA 1
ATOM 1606 C C . PHE A 1 207 ? -0.136 10.086 -9.477 1 98.31 207 PHE A C 1
ATOM 1608 O O . PHE A 1 207 ? 1.094 10.125 -9.555 1 98.31 207 PHE A O 1
ATOM 1615 N N . LEU A 1 208 ? -0.769 9.156 -8.812 1 98.62 208 LEU A N 1
ATOM 1616 C CA . LEU A 1 208 ? -0.109 7.98 -8.25 1 98.62 208 LEU A CA 1
ATOM 1617 C C . LEU A 1 208 ? -0.594 6.703 -8.938 1 98.62 208 LEU A C 1
ATOM 1619 O O . LEU A 1 208 ? -1.801 6.473 -9.039 1 98.62 208 LEU A O 1
ATOM 1623 N N . ILE A 1 209 ? 0.336 5.922 -9.469 1 98.19 209 ILE A N 1
ATOM 1624 C CA . ILE A 1 209 ? 0.043 4.633 -10.086 1 98.19 209 ILE A CA 1
ATOM 1625 C C . ILE A 1 209 ? 0.687 3.514 -9.266 1 98.19 209 ILE A C 1
ATOM 1627 O O . ILE A 1 209 ? 1.865 3.596 -8.914 1 98.19 209 ILE A O 1
ATOM 1631 N N . LYS A 1 210 ? -0.044 2.576 -8.906 1 98.19 210 LYS A N 1
ATOM 1632 C CA . LYS A 1 210 ? 0.486 1.312 -8.398 1 98.19 210 LYS A CA 1
ATOM 1633 C C . LYS A 1 210 ? 0.494 0.246 -9.492 1 98.19 210 LYS A C 1
ATOM 1635 O O . LYS A 1 210 ? -0.557 -0.1 -10.039 1 98.19 210 LYS A O 1
ATOM 1640 N N . LEU A 1 211 ? 1.608 -0.278 -9.828 1 97.31 211 LEU A N 1
ATOM 1641 C CA . LEU A 1 211 ? 1.743 -1.221 -10.938 1 97.31 211 LEU A CA 1
ATOM 1642 C C . LEU A 1 211 ? 1.074 -2.549 -10.602 1 97.31 211 LEU A C 1
ATOM 1644 O O . LEU A 1 211 ? 1.051 -2.963 -9.438 1 97.31 211 LEU A O 1
ATOM 1648 N N . VAL A 1 212 ? 0.541 -3.201 -11.578 1 97.31 212 VAL A N 1
ATOM 1649 C CA . VAL A 1 212 ? 0.085 -4.59 -11.562 1 97.31 212 VAL A CA 1
ATOM 1650 C C . VAL A 1 212 ? 0.645 -5.336 -12.766 1 97.31 212 VAL A C 1
ATOM 1652 O O . VAL A 1 212 ? 0.945 -4.727 -13.797 1 97.31 212 VAL A O 1
ATOM 1655 N N . PRO A 1 213 ? 0.873 -6.656 -12.617 1 96.25 213 PRO A N 1
ATOM 1656 C CA . PRO A 1 213 ? 1.311 -7.379 -13.812 1 96.25 213 PRO A CA 1
ATOM 1657 C C . PRO A 1 213 ? 0.357 -7.203 -14.992 1 96.25 213 PRO A C 1
ATOM 1659 O O . PRO A 1 213 ? -0.86 -7.328 -14.836 1 96.25 213 PRO A O 1
ATOM 1662 N N . GLY A 1 214 ? 0.916 -6.902 -16.125 1 93.62 214 GLY A N 1
ATOM 1663 C CA . GLY A 1 214 ? 0.097 -6.625 -17.297 1 93.62 214 GLY A CA 1
ATOM 1664 C C . GLY A 1 214 ? -0.163 -5.145 -17.5 1 93.62 214 GLY A C 1
ATOM 1665 O O . GLY A 1 214 ? -0.922 -4.762 -18.391 1 93.62 214 GLY A O 1
ATOM 1666 N N . PHE A 1 215 ? 0.446 -4.297 -16.719 1 95 215 PHE A N 1
ATOM 1667 C CA . PHE A 1 215 ? 0.274 -2.85 -16.797 1 95 215 PHE A CA 1
ATOM 1668 C C . PHE A 1 215 ? 0.644 -2.328 -18.172 1 95 215 PHE A C 1
ATOM 1670 O O . PHE A 1 215 ? 1.634 -2.764 -18.766 1 95 215 PHE A O 1
ATOM 1677 N N . ASP A 1 216 ? -0.162 -1.384 -18.719 1 93.31 216 ASP A N 1
ATOM 1678 C CA . ASP A 1 216 ? 0.053 -0.753 -20.031 1 93.31 216 ASP A CA 1
ATOM 1679 C C . ASP A 1 216 ? 0.564 0.676 -19.859 1 93.31 216 ASP A C 1
ATOM 1681 O O . ASP A 1 216 ? -0.161 1.55 -19.375 1 93.31 216 ASP A O 1
ATOM 1685 N N . GLY A 1 217 ? 1.704 0.972 -20.344 1 94.12 217 GLY A N 1
ATOM 1686 C CA . GLY A 1 217 ? 2.391 2.242 -20.172 1 94.12 217 GLY A CA 1
ATOM 1687 C C . GLY A 1 217 ? 1.742 3.381 -20.938 1 94.12 217 GLY A C 1
ATOM 1688 O O . GLY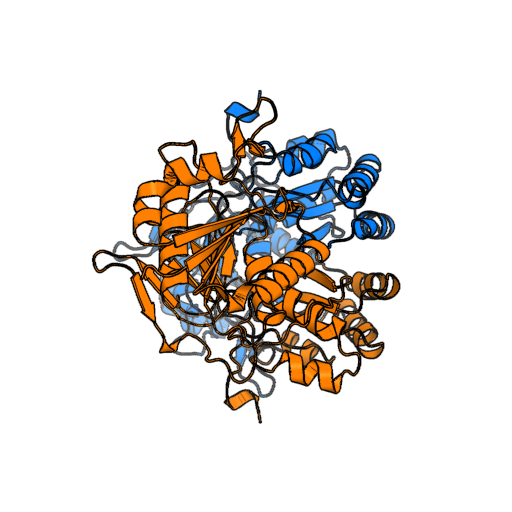 A 1 217 ? 2.051 4.551 -20.703 1 94.12 217 GLY A O 1
ATOM 1689 N N . LYS A 1 218 ? 0.726 3.135 -21.766 1 93.5 218 LYS A N 1
ATOM 1690 C CA . LYS A 1 218 ? 0.048 4.168 -22.531 1 93.5 218 LYS A CA 1
ATOM 1691 C C . LYS A 1 218 ? -0.611 5.199 -21.625 1 93.5 218 LYS A C 1
ATOM 1693 O O . LYS A 1 218 ? -0.807 6.348 -22.016 1 93.5 218 LYS A O 1
ATOM 1698 N N . ILE A 1 219 ? -0.856 4.809 -20.422 1 95.44 219 ILE A N 1
ATOM 1699 C CA . ILE A 1 219 ? -1.546 5.672 -19.469 1 95.44 219 ILE A CA 1
ATOM 1700 C C . ILE A 1 219 ? -0.676 6.887 -19.156 1 95.44 219 ILE A C 1
ATOM 1702 O O . ILE A 1 219 ? -1.192 7.965 -18.844 1 95.44 219 ILE A O 1
ATOM 1706 N N . PHE A 1 220 ? 0.665 6.719 -19.266 1 96.88 220 PHE A N 1
ATOM 1707 C CA . PHE A 1 220 ? 1.557 7.824 -18.938 1 96.88 220 PHE A CA 1
ATOM 1708 C C . PHE A 1 220 ? 1.292 9.023 -19.844 1 96.88 220 PHE A C 1
ATOM 1710 O O . PHE A 1 220 ? 1.142 10.148 -19.359 1 96.88 220 PHE A O 1
ATOM 1717 N N . GLN A 1 221 ? 1.215 8.742 -21.078 1 95.88 221 GLN A N 1
ATOM 1718 C CA . GLN A 1 221 ? 0.973 9.805 -22.047 1 95.88 221 GLN A CA 1
ATOM 1719 C C . GLN A 1 221 ? -0.406 10.43 -21.844 1 95.88 221 GLN A C 1
ATOM 1721 O O . GLN A 1 221 ? -0.57 11.641 -21.969 1 95.88 221 GLN A O 1
ATOM 1726 N N . LEU A 1 222 ? -1.362 9.617 -21.594 1 96.19 222 LEU A N 1
ATOM 1727 C CA . LEU A 1 222 ? -2.715 10.102 -21.344 1 96.19 222 LEU A CA 1
ATOM 1728 C C . LEU A 1 222 ? -2.744 11.062 -20.156 1 96.19 222 LEU A C 1
ATOM 1730 O O . LEU A 1 222 ? -3.373 12.117 -20.219 1 96.19 222 LEU A O 1
ATOM 1734 N N . LEU A 1 223 ? -2.059 10.711 -19.094 1 97.31 223 LEU A N 1
ATOM 1735 C CA . LEU A 1 223 ? -1.988 11.57 -17.922 1 97.31 223 LEU A CA 1
ATOM 1736 C C . LEU A 1 223 ? -1.294 12.891 -18.25 1 97.31 223 LEU A C 1
ATOM 1738 O O . LEU A 1 223 ? -1.76 13.953 -17.844 1 97.31 223 LEU A O 1
ATOM 1742 N N . TYR A 1 224 ? -0.206 12.734 -18.984 1 97.5 224 TYR A N 1
ATOM 1743 C CA . TYR A 1 224 ? 0.512 13.938 -19.391 1 97.5 224 TYR A CA 1
ATOM 1744 C C . TYR A 1 224 ? -0.395 14.875 -20.188 1 97.5 224 TYR A C 1
ATOM 1746 O O . TYR A 1 224 ? -0.408 16.078 -19.938 1 97.5 224 TYR A O 1
ATOM 1754 N N . GLU A 1 225 ? -1.167 14.328 -21.047 1 97 225 GLU A N 1
ATOM 1755 C CA . GLU A 1 225 ? -2.064 15.102 -21.906 1 97 225 GLU A CA 1
ATOM 1756 C C . GLU A 1 225 ? -3.182 15.75 -21.078 1 97 225 GLU A C 1
ATOM 1758 O O . GLU A 1 225 ? -3.734 16.781 -21.484 1 97 225 GLU A O 1
ATOM 1763 N N . GLN A 1 226 ? -3.49 15.195 -19.953 1 96.44 226 GLN A N 1
ATOM 1764 C CA . GLN A 1 226 ? -4.512 15.75 -19.078 1 96.44 226 GLN A CA 1
ATOM 1765 C C . GLN A 1 226 ? -3.934 16.859 -18.188 1 96.44 226 GLN A C 1
ATOM 1767 O O . GLN A 1 226 ? -4.641 17.422 -17.359 1 96.44 226 GLN A O 1
ATOM 1772 N N . GLY A 1 227 ? -2.652 17.062 -18.312 1 96.69 227 GLY A N 1
ATOM 1773 C CA . GLY A 1 227 ? -2.043 18.188 -17.625 1 96.69 227 GLY A CA 1
ATOM 1774 C C . GLY A 1 227 ? -1.269 17.797 -16.391 1 96.69 227 GLY A C 1
ATOM 1775 O O . GLY A 1 227 ? -0.76 18.656 -15.664 1 96.69 227 GLY A O 1
ATOM 1776 N N . TYR A 1 228 ? -1.154 16.5 -16.125 1 97.31 228 TYR A N 1
ATOM 1777 C CA . TYR A 1 228 ? -0.375 16.062 -14.977 1 97.31 228 TYR A CA 1
ATOM 1778 C C . TYR A 1 228 ? 1.113 16.297 -15.203 1 97.31 228 TYR A C 1
ATOM 1780 O O . TYR A 1 228 ? 1.646 15.969 -16.266 1 97.31 228 TYR A O 1
ATOM 1788 N N . ARG A 1 229 ? 1.745 16.844 -14.18 1 96 229 ARG A N 1
ATOM 1789 C CA . ARG A 1 229 ? 3.168 17.141 -14.281 1 96 229 ARG A CA 1
ATOM 1790 C C . ARG A 1 229 ? 3.98 16.312 -13.297 1 96 229 ARG A C 1
ATOM 1792 O O . ARG A 1 229 ? 5.203 16.219 -13.414 1 96 229 ARG A O 1
ATOM 1799 N N . GLY A 1 230 ? 3.381 15.789 -12.289 1 98.12 230 GLY A N 1
ATOM 1800 C CA . GLY A 1 230 ? 3.994 14.852 -11.359 1 98.12 230 GLY A CA 1
ATOM 1801 C C . GLY A 1 230 ? 3.354 13.477 -11.391 1 98.12 230 GLY A C 1
ATOM 1802 O O . GLY A 1 230 ? 2.127 13.352 -11.406 1 98.12 230 GLY A O 1
ATOM 1803 N N . LEU A 1 231 ? 4.184 12.477 -11.5 1 98.69 231 LEU A N 1
ATOM 1804 C CA . LEU A 1 231 ? 3.74 11.086 -11.5 1 98.69 231 LEU A CA 1
ATOM 1805 C C . LEU A 1 231 ? 4.547 10.258 -10.5 1 98.69 231 LEU A C 1
ATOM 1807 O O . LEU A 1 231 ? 5.777 10.266 -10.539 1 98.69 231 LEU A O 1
ATOM 1811 N N . ILE A 1 232 ? 3.857 9.648 -9.578 1 98.88 232 ILE A N 1
ATOM 1812 C CA . ILE A 1 232 ? 4.48 8.695 -8.664 1 98.88 232 ILE A CA 1
ATOM 1813 C C . ILE A 1 232 ? 4.113 7.27 -9.078 1 98.88 232 ILE A C 1
ATOM 1815 O O . ILE A 1 232 ? 2.945 6.973 -9.336 1 98.88 232 ILE A O 1
ATOM 1819 N N . ILE A 1 233 ? 5.098 6.418 -9.156 1 98.56 233 ILE A N 1
ATOM 1820 C CA . ILE A 1 233 ? 4.879 5.02 -9.508 1 98.56 233 ILE A CA 1
ATOM 1821 C C . ILE A 1 233 ? 5.309 4.129 -8.344 1 98.56 233 ILE A C 1
ATOM 1823 O O . ILE A 1 233 ? 6.48 4.125 -7.957 1 98.56 233 ILE A O 1
ATOM 1827 N N . GLU A 1 234 ? 4.359 3.473 -7.746 1 98.62 234 GLU A N 1
ATOM 1828 C CA . GLU A 1 234 ? 4.68 2.346 -6.875 1 98.62 234 GLU A CA 1
ATOM 1829 C C . GLU A 1 234 ? 5 1.094 -7.684 1 98.62 234 GLU A C 1
ATOM 1831 O O . GLU A 1 234 ? 4.094 0.424 -8.188 1 98.62 234 GLU A O 1
ATOM 1836 N N . ALA A 1 235 ? 6.281 0.788 -7.734 1 98.06 235 ALA A N 1
ATOM 1837 C CA . ALA A 1 235 ? 6.777 -0.285 -8.594 1 98.06 235 ALA A CA 1
ATOM 1838 C C . ALA A 1 235 ? 7.02 -1.561 -7.789 1 98.06 235 ALA A C 1
ATOM 1840 O O . ALA A 1 235 ? 6.836 -1.577 -6.57 1 98.06 235 ALA A O 1
ATOM 1841 N N . PHE A 1 236 ? 7.34 -2.648 -8.453 1 97.06 236 PHE A N 1
ATOM 1842 C CA . PHE A 1 236 ? 7.516 -3.951 -7.824 1 97.06 236 PHE A CA 1
ATOM 1843 C C . PHE A 1 236 ? 8.828 -4.004 -7.047 1 97.06 236 PHE A C 1
ATOM 1845 O O . PHE A 1 236 ? 9.828 -3.43 -7.477 1 97.06 236 PHE A O 1
ATOM 1852 N N . GLY A 1 237 ? 8.812 -4.75 -5.941 1 96.19 237 GLY A N 1
ATOM 1853 C CA . GLY A 1 237 ? 10.031 -4.988 -5.188 1 96.19 237 GLY A CA 1
ATOM 1854 C C . GLY A 1 237 ? 10.75 -3.715 -4.789 1 96.19 237 GLY A C 1
ATOM 1855 O O . GLY A 1 237 ? 10.148 -2.814 -4.199 1 96.19 237 GLY A O 1
ATOM 1856 N N . MET A 1 238 ? 12.008 -3.582 -5.176 1 94.81 238 MET A N 1
ATOM 1857 C CA . MET A 1 238 ? 12.828 -2.426 -4.82 1 94.81 238 MET A CA 1
ATOM 1858 C C . MET A 1 238 ? 12.625 -1.289 -5.816 1 94.81 238 MET A C 1
ATOM 1860 O O . MET A 1 238 ? 13.398 -0.332 -5.84 1 94.81 238 MET A O 1
ATOM 1864 N N . GLY A 1 239 ? 11.586 -1.376 -6.629 1 94.25 239 GLY A N 1
ATOM 1865 C CA . GLY A 1 239 ? 11.281 -0.337 -7.602 1 94.25 239 GLY A CA 1
ATOM 1866 C C . GLY A 1 239 ? 11.391 -0.812 -9.039 1 94.25 239 GLY A C 1
ATOM 1867 O O . GLY A 1 239 ? 11.719 -0.03 -9.93 1 94.25 239 GLY A O 1
ATOM 1868 N N . GLY A 1 240 ? 11.141 -2.072 -9.289 1 91.75 240 GLY A N 1
ATOM 1869 C CA . GLY A 1 240 ? 11.273 -2.637 -10.617 1 91.75 240 GLY A CA 1
ATOM 1870 C C . GLY A 1 240 ? 10.109 -2.299 -11.531 1 91.75 240 GLY A C 1
ATOM 1871 O O . GLY A 1 240 ? 8.953 -2.568 -11.195 1 91.75 240 GLY A O 1
ATOM 1872 N N . ILE A 1 241 ? 10.422 -1.729 -12.664 1 92.88 241 ILE A N 1
ATOM 1873 C CA . ILE A 1 241 ? 9.461 -1.472 -13.734 1 92.88 241 ILE A CA 1
ATOM 1874 C C . ILE A 1 241 ? 9.703 -2.447 -14.891 1 92.88 241 ILE A C 1
ATOM 1876 O O . ILE A 1 241 ? 10.852 -2.705 -15.266 1 92.88 241 ILE A O 1
ATOM 1880 N N . PRO A 1 242 ? 8.609 -2.973 -15.398 1 91.44 242 PRO A N 1
ATOM 1881 C CA . PRO A 1 242 ? 8.781 -3.92 -16.5 1 91.44 242 PRO A CA 1
ATOM 1882 C C . PRO A 1 242 ? 9.555 -3.326 -17.672 1 91.44 242 PRO A C 1
ATOM 1884 O O . PRO A 1 242 ? 9.312 -2.184 -18.062 1 91.44 242 PRO A O 1
ATOM 1887 N N . THR A 1 243 ? 10.461 -4.129 -18.25 1 86.56 243 THR A N 1
ATOM 1888 C CA . THR A 1 243 ? 11.328 -3.631 -19.312 1 86.56 243 THR A CA 1
ATOM 1889 C C . THR A 1 243 ? 11.148 -4.457 -20.594 1 86.56 243 THR A C 1
ATOM 1891 O O . THR A 1 243 ? 11.562 -4.035 -21.672 1 86.56 243 THR A O 1
ATOM 1894 N N . MET A 1 244 ? 10.688 -5.664 -20.406 1 76.25 244 MET A N 1
ATOM 1895 C CA . MET A 1 244 ? 10.602 -6.547 -21.578 1 76.25 244 MET A CA 1
ATOM 1896 C C . MET A 1 244 ? 9.453 -6.129 -22.484 1 76.25 244 MET A C 1
ATOM 1898 O O . MET A 1 244 ? 9.5 -6.363 -23.703 1 76.25 244 MET A O 1
ATOM 1902 N N . SER A 1 245 ? 8.312 -5.652 -21.828 1 61.91 245 SER A N 1
ATOM 1903 C CA . SER A 1 245 ? 7.312 -5.035 -22.688 1 61.91 245 SER A CA 1
ATOM 1904 C C . SER A 1 245 ? 7.664 -3.58 -23 1 61.91 245 SER A C 1
ATOM 1906 O O . SER A 1 245 ? 7.453 -2.701 -22.156 1 61.91 245 SER A O 1
ATOM 1908 N N . SER A 1 246 ? 8.656 -3.303 -23.844 1 62.56 246 SER A N 1
ATOM 1909 C CA . SER A 1 246 ? 9.242 -2.023 -24.219 1 62.56 246 SER A CA 1
ATOM 1910 C C . SER A 1 246 ? 8.234 -0.889 -24.109 1 62.56 246 SER A C 1
ATOM 1912 O O . SER A 1 246 ? 8.609 0.261 -23.859 1 62.56 246 SER A O 1
ATOM 1914 N N . GLU A 1 247 ? 7.062 -1.236 -23.906 1 83.62 247 GLU A N 1
ATOM 1915 C CA . GLU A 1 247 ? 6.055 -0.185 -24 1 83.62 247 GLU A CA 1
ATOM 1916 C C . GLU A 1 247 ? 5.996 0.637 -22.719 1 83.62 247 GLU A C 1
ATOM 1918 O O . GLU A 1 247 ? 5.906 1.865 -22.766 1 83.62 247 GLU A O 1
ATOM 1923 N N . VAL A 1 248 ? 6.316 0.058 -21.578 1 90.81 248 VAL A N 1
ATOM 1924 C CA . VAL A 1 248 ? 6.195 0.786 -20.328 1 90.81 248 VAL A CA 1
ATOM 1925 C C . VAL A 1 248 ? 7.367 1.751 -20.172 1 90.81 248 VAL A C 1
ATOM 1927 O O . VAL A 1 248 ? 7.168 2.947 -19.938 1 90.81 248 VAL A O 1
ATOM 1930 N N . LEU A 1 249 ? 8.547 1.245 -20.359 1 91.5 249 LEU A N 1
ATOM 1931 C CA . LEU A 1 249 ? 9.75 2.057 -20.188 1 91.5 249 LEU A CA 1
ATOM 1932 C C . LEU A 1 249 ? 9.836 3.139 -21.266 1 91.5 249 LEU A C 1
ATOM 1934 O O . LEU A 1 249 ? 10.234 4.27 -20.969 1 91.5 249 LEU A O 1
ATOM 1938 N N . ASP A 1 250 ? 9.492 2.82 -22.469 1 93.5 250 ASP A N 1
ATOM 1939 C CA . ASP A 1 250 ? 9.531 3.789 -23.562 1 93.5 250 ASP A CA 1
ATOM 1940 C C . ASP A 1 250 ? 8.547 4.93 -23.312 1 93.5 250 ASP A C 1
ATOM 1942 O O . ASP A 1 250 ? 8.883 6.098 -23.516 1 93.5 250 ASP A O 1
ATOM 1946 N N . GLU A 1 251 ? 7.371 4.539 -22.938 1 95.25 251 GLU A N 1
ATOM 1947 C CA . GLU A 1 251 ? 6.359 5.551 -22.625 1 95.25 251 GLU A CA 1
ATOM 1948 C C . GLU A 1 251 ? 6.781 6.418 -21.453 1 95.25 251 GLU A C 1
ATOM 1950 O O . GLU A 1 251 ? 6.52 7.621 -21.422 1 95.25 251 GLU A O 1
ATOM 1955 N N . LEU A 1 252 ? 7.41 5.797 -20.531 1 95.31 252 LEU A N 1
ATOM 1956 C CA . LEU A 1 252 ? 7.926 6.523 -19.375 1 95.31 252 LEU A CA 1
ATOM 1957 C C . LEU A 1 252 ? 8.977 7.547 -19.797 1 95.31 252 LEU A C 1
ATOM 1959 O O . LEU A 1 252 ? 8.914 8.711 -19.391 1 95.31 252 LEU A O 1
ATOM 1963 N N . ARG A 1 253 ? 9.891 7.105 -20.594 1 95.5 253 ARG A N 1
ATOM 1964 C CA . ARG A 1 253 ? 10.93 7.988 -21.109 1 95.5 253 ARG A CA 1
ATOM 1965 C C . ARG A 1 253 ? 10.32 9.164 -21.875 1 95.5 253 ARG A C 1
ATOM 1967 O O . ARG A 1 253 ? 10.766 10.305 -21.734 1 95.5 253 ARG A O 1
ATOM 1974 N N . HIS A 1 254 ? 9.344 8.867 -22.609 1 96.75 254 HIS A N 1
ATOM 1975 C CA . HIS A 1 254 ? 8.695 9.875 -23.453 1 96.75 254 HIS A CA 1
ATOM 1976 C C . HIS A 1 254 ? 8.117 11.008 -22.609 1 96.75 254 HIS A C 1
ATOM 1978 O O . HIS A 1 254 ? 8.344 12.18 -22.906 1 96.75 254 HIS A O 1
ATOM 1984 N N . VAL A 1 255 ? 7.414 10.664 -21.531 1 97.62 255 VAL A N 1
ATOM 1985 C CA . VAL A 1 255 ? 6.758 11.703 -20.734 1 97.62 255 VAL A CA 1
ATOM 1986 C C . VAL A 1 255 ? 7.797 12.453 -19.906 1 97.62 255 VAL A C 1
ATOM 1988 O O . VAL A 1 255 ? 7.648 13.648 -19.641 1 97.62 255 VAL A O 1
ATOM 1991 N N . ILE A 1 256 ? 8.836 11.773 -19.5 1 97.69 256 ILE A N 1
ATOM 1992 C CA . ILE A 1 256 ? 9.914 12.438 -18.766 1 97.69 256 ILE A CA 1
ATOM 1993 C C . ILE A 1 256 ? 10.609 13.438 -19.672 1 97.69 256 ILE A C 1
ATOM 1995 O O . ILE A 1 256 ? 10.891 14.57 -19.266 1 97.69 256 ILE A O 1
ATOM 1999 N N . ASP A 1 257 ? 10.867 13.039 -20.891 1 97.19 257 ASP A N 1
ATOM 2000 C CA . ASP A 1 257 ? 11.484 13.922 -21.875 1 97.19 257 ASP A CA 1
ATOM 2001 C C . ASP A 1 257 ? 10.633 15.156 -22.125 1 97.19 257 ASP A C 1
ATOM 2003 O O . ASP A 1 257 ? 11.156 16.234 -22.438 1 97.19 257 ASP A O 1
ATOM 2007 N N . LYS A 1 258 ? 9.352 15.016 -21.984 1 96.88 258 LYS A N 1
ATOM 2008 C CA . LYS A 1 258 ? 8.438 16.125 -22.188 1 96.88 258 LYS A CA 1
ATOM 2009 C C . LYS A 1 258 ? 8.375 17.031 -20.969 1 96.88 258 LYS A C 1
ATOM 2011 O O . LYS A 1 258 ? 7.746 18.094 -21 1 96.88 258 LYS A O 1
ATOM 2016 N N . GLY A 1 259 ? 8.953 16.547 -19.875 1 96.19 259 GLY A N 1
ATOM 2017 C CA . GLY A 1 259 ? 9.078 17.438 -18.734 1 96.19 259 GLY A CA 1
ATOM 2018 C C . GLY A 1 259 ? 8.344 16.938 -17.5 1 96.19 259 GLY A C 1
ATOM 2019 O O . GLY A 1 259 ? 8.398 17.562 -16.438 1 96.19 259 GLY A O 1
ATOM 2020 N N . MET A 1 260 ? 7.656 15.82 -17.594 1 97.69 260 MET A N 1
ATOM 2021 C CA . MET A 1 260 ? 6.965 15.273 -16.438 1 97.69 260 MET A CA 1
ATOM 2022 C C . MET A 1 260 ? 7.961 14.781 -15.391 1 97.69 260 MET A C 1
ATOM 2024 O O . MET A 1 260 ? 8.953 14.133 -15.727 1 97.69 260 MET A O 1
ATOM 2028 N N . ILE A 1 261 ? 7.719 15.117 -14.125 1 98.38 261 ILE A N 1
ATOM 2029 C CA . ILE A 1 261 ? 8.516 14.602 -13.016 1 98.38 261 ILE A CA 1
ATOM 2030 C C . ILE A 1 261 ? 7.965 13.25 -12.57 1 98.38 261 ILE A C 1
ATOM 2032 O O . ILE A 1 261 ? 6.809 13.148 -12.156 1 98.38 261 ILE A O 1
ATOM 2036 N N . VAL A 1 262 ? 8.789 12.219 -12.742 1 98.56 262 VAL A N 1
ATOM 2037 C CA . VAL A 1 262 ? 8.359 10.867 -12.383 1 98.56 262 VAL A CA 1
ATOM 2038 C C . VAL A 1 262 ? 9.195 10.359 -11.211 1 98.56 262 VAL A C 1
ATOM 2040 O O . VAL A 1 262 ? 10.422 10.391 -11.258 1 98.56 262 VAL A O 1
ATOM 2043 N N . VAL A 1 263 ? 8.547 9.93 -10.156 1 98.81 263 VAL A N 1
ATOM 2044 C CA . VAL A 1 263 ? 9.203 9.32 -9.008 1 98.81 263 VAL A CA 1
ATOM 2045 C C . VAL A 1 263 ? 8.812 7.848 -8.914 1 98.81 263 VAL A C 1
ATOM 2047 O O . VAL A 1 263 ? 7.633 7.5 -9 1 98.81 263 VAL A O 1
ATOM 2050 N N . VAL A 1 264 ? 9.797 7.012 -8.781 1 98.5 264 VAL A N 1
ATOM 2051 C CA . VAL A 1 264 ? 9.562 5.578 -8.625 1 98.5 264 VAL A CA 1
ATOM 2052 C C . VAL A 1 264 ? 9.906 5.148 -7.203 1 98.5 264 VAL A C 1
ATOM 2054 O O . VAL A 1 264 ? 10.969 5.5 -6.68 1 98.5 264 VAL A O 1
ATOM 2057 N N . LYS A 1 265 ? 9.016 4.5 -6.602 1 98.31 265 LYS A N 1
ATOM 2058 C CA . LYS A 1 265 ? 9.227 3.891 -5.293 1 98.31 265 LYS A CA 1
ATOM 2059 C C . LYS A 1 265 ? 8.719 2.453 -5.266 1 98.31 265 LYS A C 1
ATOM 2061 O O . LYS A 1 265 ? 8.117 1.98 -6.238 1 98.31 265 LYS A O 1
ATOM 2066 N N . SER A 1 266 ? 8.984 1.749 -4.188 1 98.31 266 SER A N 1
ATOM 2067 C CA . SER A 1 266 ? 8.492 0.391 -3.994 1 98.31 266 SER A CA 1
ATOM 2068 C C . SER A 1 266 ? 7.008 0.389 -3.633 1 98.31 266 SER A C 1
ATOM 2070 O O . SER A 1 266 ? 6.543 1.26 -2.895 1 98.31 266 SER A O 1
ATOM 2072 N N . GLN A 1 267 ? 6.277 -0.602 -4.09 1 97.94 267 GLN A N 1
ATOM 2073 C CA . GLN A 1 267 ? 4.906 -0.75 -3.605 1 97.94 267 GLN A CA 1
ATOM 2074 C C . GLN A 1 267 ? 4.875 -1.43 -2.24 1 97.94 267 GLN A C 1
ATOM 2076 O O . GLN A 1 267 ? 3.836 -1.459 -1.579 1 97.94 267 GLN A O 1
ATOM 2081 N N . CYS A 1 268 ? 6.062 -2.023 -1.801 1 98 268 CYS A N 1
ATOM 2082 C CA . CYS A 1 268 ? 6.16 -2.48 -0.419 1 98 268 CYS A CA 1
ATOM 2083 C C . CYS A 1 268 ? 6.109 -1.304 0.548 1 98 268 CYS A C 1
ATOM 2085 O O . CYS A 1 268 ? 6.816 -0.312 0.365 1 98 268 CYS A O 1
ATOM 2087 N N . PRO A 1 269 ? 5.316 -1.456 1.55 1 96.56 269 PRO A N 1
ATOM 2088 C CA . PRO A 1 269 ? 5.227 -0.325 2.477 1 96.56 269 PRO A CA 1
ATOM 2089 C C . PRO A 1 269 ? 6.523 -0.086 3.242 1 96.56 269 PRO A C 1
ATOM 2091 O O . PRO A 1 269 ? 6.82 1.048 3.629 1 96.56 269 PRO A O 1
ATOM 2094 N N . TYR A 1 270 ? 7.32 -1.183 3.418 1 97.94 270 TYR A N 1
ATOM 2095 C CA . TYR A 1 270 ? 8.469 -1.035 4.305 1 97.94 270 TYR A CA 1
ATOM 2096 C C . TYR A 1 270 ? 9.773 -1.23 3.543 1 97.94 270 TYR A C 1
ATOM 2098 O O . TYR A 1 270 ? 9.812 -1.943 2.539 1 97.94 270 TYR A O 1
ATOM 2106 N N . GLU A 1 271 ? 10.836 -0.532 4.023 1 97.62 271 GLU A N 1
ATOM 2107 C CA . GLU A 1 271 ? 12.25 -0.738 3.75 1 97.62 271 GLU A CA 1
ATOM 2108 C C . GLU A 1 271 ? 12.672 -0.045 2.457 1 97.62 271 GLU A C 1
ATOM 2110 O O . GLU A 1 271 ? 13.859 -0.021 2.117 1 97.62 271 GLU A O 1
ATOM 2115 N N . GLY A 1 272 ? 11.773 0.534 1.712 1 96 272 GLY A N 1
ATOM 2116 C CA . GLY A 1 272 ? 12.086 1.516 0.686 1 96 272 GLY A CA 1
ATOM 2117 C C . GLY A 1 272 ? 12.555 0.891 -0.613 1 96 272 GLY A C 1
ATOM 2118 O O . GLY A 1 272 ? 12.336 -0.298 -0.853 1 96 272 GLY A O 1
ATOM 2119 N N . SER A 1 273 ? 13.07 1.713 -1.482 1 96.5 273 SER A N 1
ATOM 2120 C CA . SER A 1 273 ? 13.477 1.325 -2.828 1 96.5 273 SER A CA 1
ATOM 2121 C C . SER A 1 273 ? 14.984 1.479 -3.016 1 96.5 273 SER A C 1
ATOM 2123 O O . SER A 1 273 ? 15.641 2.203 -2.262 1 96.5 273 SER A O 1
ATOM 2125 N N . ASN A 1 274 ? 15.539 0.788 -3.904 1 94.69 274 ASN A N 1
ATOM 2126 C CA . ASN A 1 274 ? 16.891 0.894 -4.461 1 94.69 274 ASN A CA 1
ATOM 2127 C C . ASN A 1 274 ? 16.922 0.497 -5.934 1 94.69 274 ASN A C 1
ATOM 2129 O O . ASN A 1 274 ? 17.016 -0.688 -6.262 1 94.69 274 ASN A O 1
ATOM 2133 N N . LEU A 1 275 ? 16.891 1.48 -6.773 1 92.38 275 LEU A N 1
ATOM 2134 C CA . LEU A 1 275 ? 16.688 1.244 -8.203 1 92.38 275 LEU A CA 1
ATOM 2135 C C . LEU A 1 275 ? 17.969 0.775 -8.867 1 92.38 275 LEU A C 1
ATOM 2137 O O . LEU A 1 275 ? 17.969 0.346 -10.023 1 92.38 275 LEU A O 1
ATOM 2141 N N . SER A 1 276 ? 19.016 0.692 -8.164 1 88.12 276 SER A N 1
ATOM 2142 C CA . SER A 1 276 ? 20.312 0.378 -8.773 1 88.12 276 SER A CA 1
ATOM 2143 C C . SER A 1 276 ? 20.594 -1.117 -8.711 1 88.12 276 SER A C 1
ATOM 2145 O O . SER A 1 276 ? 21.578 -1.591 -9.305 1 88.12 276 SER A O 1
ATOM 2147 N N . VAL A 1 277 ? 19.75 -1.886 -8.078 1 84.31 277 VAL A N 1
ATOM 2148 C CA . VAL A 1 277 ? 20.062 -3.275 -7.762 1 84.31 277 VAL A CA 1
ATOM 2149 C C . VAL A 1 277 ? 19.766 -4.16 -8.977 1 84.31 277 VAL A C 1
ATOM 2151 O O . VAL A 1 277 ? 20.562 -5.035 -9.32 1 84.31 277 VAL A O 1
ATOM 2154 N N . TYR A 1 278 ? 18.641 -3.91 -9.602 1 83.5 278 TYR A N 1
ATOM 2155 C CA . TYR A 1 278 ? 18.203 -4.754 -10.711 1 83.5 278 TYR A CA 1
ATOM 2156 C C . TYR A 1 278 ? 18.125 -3.961 -12.008 1 83.5 278 TYR A C 1
ATOM 2158 O O . TYR A 1 278 ? 17.953 -2.738 -11.984 1 83.5 278 TYR A O 1
ATOM 2166 N N . GLU A 1 279 ? 18.109 -4.625 -13.07 1 82.62 279 GLU A N 1
ATOM 2167 C CA . GLU A 1 279 ? 18.062 -4 -14.391 1 82.62 279 GLU A CA 1
ATOM 2168 C C . GLU A 1 279 ? 16.781 -3.18 -14.562 1 82.62 279 GLU A C 1
ATOM 2170 O O . GLU A 1 279 ? 16.812 -2.098 -15.148 1 82.62 279 GLU A O 1
ATOM 2175 N N . THR A 1 280 ? 15.734 -3.656 -14.07 1 84.12 280 THR A N 1
ATOM 2176 C CA . THR A 1 280 ? 14.438 -3.016 -14.234 1 84.12 280 THR A CA 1
ATOM 2177 C C . THR A 1 280 ? 14.398 -1.677 -13.5 1 84.12 280 THR A C 1
ATOM 2179 O O . THR A 1 280 ? 13.766 -0.727 -13.969 1 84.12 280 THR A O 1
ATOM 2182 N N . GLY A 1 281 ? 15.031 -1.599 -12.375 1 88.62 281 GLY A N 1
ATOM 2183 C CA . GLY A 1 281 ? 15.148 -0.332 -11.664 1 88.62 281 GLY A CA 1
ATOM 2184 C C . GLY A 1 281 ? 16.125 0.626 -12.328 1 88.62 281 GLY A C 1
ATOM 2185 O O . GLY A 1 281 ? 15.812 1.804 -12.516 1 88.62 281 GLY A O 1
ATOM 2186 N N . LYS A 1 282 ? 17.266 0.115 -12.75 1 89.75 282 LYS A N 1
ATOM 2187 C CA . LYS A 1 282 ? 18.297 0.92 -13.422 1 89.75 282 LYS A CA 1
ATOM 2188 C C . LYS A 1 282 ? 17.734 1.574 -14.68 1 89.75 282 LYS A C 1
ATOM 2190 O O . LYS A 1 282 ? 18.078 2.719 -14.992 1 89.75 282 LYS A O 1
ATOM 2195 N N . ALA A 1 283 ? 16.922 0.882 -15.328 1 89.88 283 ALA A N 1
ATOM 2196 C CA . ALA A 1 283 ? 16.312 1.392 -16.562 1 89.88 283 ALA A CA 1
ATOM 2197 C C . ALA A 1 283 ? 15.461 2.625 -16.281 1 89.88 283 ALA A C 1
ATOM 2199 O O . ALA A 1 283 ? 15.469 3.582 -17.062 1 89.88 283 ALA A O 1
ATOM 2200 N N . ALA A 1 284 ? 14.758 2.604 -15.188 1 92.19 284 ALA A N 1
ATOM 2201 C CA . ALA A 1 284 ? 13.938 3.752 -14.805 1 92.19 284 ALA A CA 1
ATOM 2202 C C . ALA A 1 284 ? 14.812 4.961 -14.477 1 92.19 284 ALA A C 1
ATOM 2204 O O . ALA A 1 284 ? 14.492 6.086 -14.859 1 92.19 284 ALA A O 1
ATOM 2205 N N . LEU A 1 285 ? 15.898 4.684 -13.766 1 93.88 285 LEU A N 1
ATOM 2206 C CA . LEU A 1 285 ? 16.828 5.754 -13.445 1 93.88 285 LEU A CA 1
ATOM 2207 C C . LEU A 1 285 ? 17.422 6.371 -14.711 1 93.88 285 LEU A C 1
ATOM 2209 O O . LEU A 1 285 ? 17.484 7.598 -14.828 1 93.88 285 LEU A O 1
ATOM 2213 N N . MET A 1 286 ? 17.766 5.516 -15.586 1 93.25 286 MET A N 1
ATOM 2214 C CA . MET A 1 286 ? 18.375 5.965 -16.844 1 93.25 286 MET A CA 1
ATOM 2215 C C . MET A 1 286 ? 17.359 6.762 -17.672 1 93.25 286 MET A C 1
ATOM 2217 O O . MET A 1 286 ? 17.75 7.672 -18.406 1 93.25 286 MET A O 1
ATOM 2221 N N . ALA A 1 287 ? 16.125 6.453 -17.484 1 94.31 287 ALA A N 1
ATOM 2222 C CA . ALA A 1 287 ? 15.07 7.18 -18.203 1 94.31 287 ALA A CA 1
ATOM 2223 C C . ALA A 1 287 ? 14.844 8.555 -17.578 1 94.31 287 ALA A C 1
ATOM 2225 O O . ALA A 1 287 ? 14.141 9.398 -18.156 1 94.31 287 ALA A O 1
ATOM 2226 N N . GLY A 1 288 ? 15.398 8.781 -16.391 1 96.69 288 GLY A N 1
ATOM 2227 C CA . GLY A 1 288 ? 15.297 10.094 -15.758 1 96.69 288 GLY A CA 1
ATOM 2228 C C . GLY A 1 288 ? 14.336 10.117 -14.586 1 96.69 288 GLY A C 1
ATOM 2229 O O . GLY A 1 288 ? 14.047 11.188 -14.031 1 96.69 288 GLY A O 1
ATOM 2230 N N . ALA A 1 289 ? 13.852 8.977 -14.164 1 97.88 289 ALA A N 1
ATOM 2231 C CA . ALA A 1 289 ? 12.969 8.93 -13 1 97.88 289 ALA A CA 1
ATOM 2232 C C . ALA A 1 289 ? 13.734 9.219 -11.719 1 97.88 289 ALA A C 1
ATOM 2234 O O . ALA A 1 289 ? 14.922 8.914 -11.609 1 97.88 289 ALA A O 1
ATOM 2235 N N . PHE A 1 290 ? 13.062 9.875 -10.781 1 98.25 290 PHE A N 1
ATOM 2236 C CA . PHE A 1 290 ? 13.602 10.055 -9.43 1 98.25 290 PHE A CA 1
ATOM 2237 C C . PHE A 1 290 ? 13.312 8.828 -8.57 1 98.25 290 PHE A C 1
ATOM 2239 O O . PHE A 1 290 ? 12.273 8.18 -8.742 1 98.25 290 PHE A O 1
ATOM 2246 N N . GLN A 1 291 ? 14.242 8.469 -7.715 1 98.19 291 GLN A N 1
ATOM 2247 C CA . GLN A 1 291 ? 14.055 7.375 -6.773 1 98.19 291 GLN A CA 1
ATOM 2248 C C . GLN A 1 291 ? 13.469 7.875 -5.457 1 98.19 291 GLN A C 1
ATOM 2250 O O . GLN A 1 291 ? 13.945 8.867 -4.895 1 98.19 291 GLN A O 1
ATOM 2255 N N . GLY A 1 292 ? 12.492 7.199 -4.934 1 98.38 292 GLY A N 1
ATOM 2256 C CA . GLY A 1 292 ? 11.812 7.605 -3.713 1 98.38 292 GLY A CA 1
ATOM 2257 C C . GLY A 1 292 ? 12.562 7.223 -2.455 1 98.38 292 GLY A C 1
ATOM 2258 O O . GLY A 1 292 ? 12.289 7.75 -1.375 1 98.38 292 GLY A O 1
ATOM 2259 N N . TYR A 1 293 ? 13.531 6.246 -2.568 1 98.06 293 TYR A N 1
ATOM 2260 C CA . TYR A 1 293 ? 14.312 5.723 -1.455 1 98.06 293 TYR A CA 1
ATOM 2261 C C . TYR A 1 293 ? 13.406 5.242 -0.326 1 98.06 293 TYR A C 1
ATOM 2263 O O . TYR A 1 293 ? 12.578 4.355 -0.523 1 98.06 293 TYR A O 1
ATOM 2271 N N . ASP A 1 294 ? 13.539 5.82 0.87 1 98.12 294 ASP A N 1
ATOM 2272 C CA . ASP A 1 294 ? 12.82 5.273 2.014 1 98.12 294 ASP A CA 1
ATOM 2273 C C . ASP A 1 294 ? 11.617 6.145 2.371 1 98.12 294 ASP A C 1
ATOM 2275 O O . ASP A 1 294 ? 11.023 5.988 3.443 1 98.12 294 ASP A O 1
ATOM 2279 N N . MET A 1 295 ? 11.234 7.078 1.513 1 98.75 295 MET A N 1
ATOM 2280 C CA . MET A 1 295 ? 10.086 7.938 1.784 1 98.75 295 MET A CA 1
ATOM 2281 C C . MET A 1 295 ? 8.789 7.141 1.741 1 98.75 295 MET A C 1
ATOM 2283 O O . MET A 1 295 ? 8.656 6.191 0.964 1 98.75 295 MET A O 1
ATOM 2287 N N . SER A 1 296 ? 7.859 7.512 2.609 1 98.56 296 SER A N 1
ATOM 2288 C CA . SER A 1 296 ? 6.504 6.988 2.48 1 98.56 296 SER A CA 1
ATOM 2289 C C . SER A 1 296 ? 5.809 7.547 1.242 1 98.56 296 SER A C 1
ATOM 2291 O O . SER A 1 296 ? 6.25 8.547 0.675 1 98.56 296 SER A O 1
ATOM 2293 N N . THR A 1 297 ? 4.785 6.914 0.785 1 98.69 297 THR A N 1
ATOM 2294 C CA . THR A 1 297 ? 3.977 7.398 -0.327 1 98.69 297 THR A CA 1
ATOM 2295 C C . THR A 1 297 ? 3.416 8.789 -0.022 1 98.69 297 THR A C 1
ATOM 2297 O O . THR A 1 297 ? 3.459 9.68 -0.87 1 98.69 297 THR A O 1
ATOM 2300 N N . GLU A 1 298 ? 2.914 8.961 1.221 1 98.81 298 GLU A N 1
ATOM 2301 C CA . GLU A 1 298 ? 2.354 10.242 1.631 1 98.81 298 GLU A CA 1
ATOM 2302 C C . GLU A 1 298 ? 3.379 11.367 1.493 1 98.81 298 GLU A C 1
ATOM 2304 O O . GLU A 1 298 ? 3.066 12.438 0.974 1 98.81 298 GLU A O 1
ATOM 2309 N N . ALA A 1 299 ? 4.59 11.047 1.89 1 98.88 299 ALA A N 1
ATOM 2310 C CA . ALA A 1 299 ? 5.645 12.047 1.834 1 98.88 299 ALA A CA 1
ATOM 2311 C C . ALA A 1 299 ? 6.004 12.391 0.389 1 98.88 299 ALA A C 1
ATOM 2313 O O . ALA A 1 299 ? 6.168 13.562 0.043 1 98.88 299 ALA A O 1
ATOM 2314 N N . ILE A 1 300 ? 6.109 11.398 -0.5 1 98.88 300 ILE A N 1
ATOM 2315 C CA . ILE A 1 300 ? 6.492 11.641 -1.888 1 98.88 300 ILE A CA 1
ATOM 2316 C C . ILE A 1 300 ? 5.414 12.469 -2.584 1 98.88 300 ILE A C 1
ATOM 2318 O O . ILE A 1 300 ? 5.719 13.461 -3.242 1 98.88 300 ILE A O 1
ATOM 2322 N N . VAL A 1 301 ? 4.176 12.078 -2.41 1 98.88 301 VAL A N 1
ATOM 2323 C CA . VAL A 1 301 ? 3.064 12.758 -3.066 1 98.88 301 VAL A CA 1
ATOM 2324 C C . VAL A 1 301 ? 3.039 14.227 -2.648 1 98.88 301 VAL A C 1
ATOM 2326 O O . VAL A 1 301 ? 3.025 15.125 -3.5 1 98.88 301 VAL A O 1
ATOM 2329 N N . THR A 1 302 ? 3.117 14.469 -1.358 1 98.81 302 THR A N 1
ATOM 2330 C CA . THR A 1 302 ? 2.959 15.828 -0.862 1 98.81 302 THR A CA 1
ATOM 2331 C C . THR A 1 302 ? 4.211 16.656 -1.146 1 98.81 302 THR A C 1
ATOM 2333 O O . THR A 1 302 ? 4.121 17.859 -1.424 1 98.81 302 THR A O 1
ATOM 2336 N N . LYS A 1 303 ? 5.375 16.031 -1.089 1 98.81 303 LYS A N 1
ATOM 2337 C CA . LYS A 1 303 ? 6.609 16.734 -1.418 1 98.81 303 LYS A CA 1
ATOM 2338 C C . LYS A 1 303 ? 6.629 17.141 -2.887 1 98.81 303 LYS A C 1
ATOM 2340 O O . LYS A 1 303 ? 6.988 18.281 -3.209 1 98.81 303 LYS A O 1
ATOM 2345 N N . VAL A 1 304 ? 6.227 16.25 -3.779 1 98.75 304 VAL A N 1
ATOM 2346 C CA . VAL A 1 304 ? 6.195 16.562 -5.207 1 98.75 304 VAL A CA 1
ATOM 2347 C C . VAL A 1 304 ? 5.18 17.672 -5.473 1 98.75 304 VAL A C 1
ATOM 2349 O O . VAL A 1 304 ? 5.465 18.609 -6.207 1 98.75 304 VAL A O 1
ATOM 2352 N N . MET A 1 305 ? 3.971 17.578 -4.844 1 98.62 305 MET A N 1
ATOM 2353 C CA . MET A 1 305 ? 2.977 18.641 -4.984 1 98.62 305 MET A CA 1
ATOM 2354 C C . MET A 1 305 ? 3.547 19.984 -4.539 1 98.62 305 MET A C 1
ATOM 2356 O O . MET A 1 305 ? 3.348 21 -5.207 1 98.62 305 MET A O 1
ATOM 2360 N N . TRP A 1 306 ? 4.258 19.953 -3.453 1 98.62 306 TRP A N 1
ATOM 2361 C CA . TRP A 1 306 ? 4.805 21.156 -2.854 1 98.62 306 TRP A CA 1
ATOM 2362 C C . TRP A 1 306 ? 5.914 21.75 -3.721 1 98.62 306 TRP A C 1
ATOM 2364 O O . TRP A 1 306 ? 5.93 22.953 -3.994 1 98.62 306 TRP A O 1
ATOM 2374 N N . ILE A 1 307 ? 6.863 20.891 -4.203 1 98.5 307 ILE A N 1
ATOM 2375 C CA . ILE A 1 307 ? 7.977 21.344 -5.027 1 98.5 307 ILE A CA 1
ATOM 2376 C C . ILE A 1 307 ? 7.449 21.922 -6.34 1 98.5 307 ILE A C 1
ATOM 2378 O O . ILE A 1 307 ? 7.84 23.031 -6.742 1 98.5 307 ILE A O 1
ATOM 2382 N N . LEU A 1 308 ? 6.516 21.234 -6.969 1 98 308 LEU A N 1
ATOM 2383 C CA . LEU A 1 308 ? 6.004 21.641 -8.273 1 98 308 LEU A CA 1
ATOM 2384 C C . LEU A 1 308 ? 5.129 22.891 -8.156 1 98 308 LEU A C 1
ATOM 2386 O O . LEU A 1 308 ? 4.863 23.562 -9.148 1 98 308 LEU A O 1
ATOM 2390 N N . GLY A 1 309 ? 4.641 23.141 -6.945 1 96.88 309 GLY A N 1
ATOM 2391 C CA . GLY A 1 309 ? 3.898 24.359 -6.703 1 96.88 309 GLY A CA 1
ATOM 2392 C C . GLY A 1 309 ? 4.77 25.594 -6.742 1 96.88 309 GLY A C 1
ATOM 2393 O O . GLY A 1 309 ? 4.262 26.719 -6.848 1 96.88 309 GLY A O 1
ATOM 2394 N N . LYS A 1 310 ? 6.105 25.453 -6.785 1 93.19 310 LYS A N 1
ATOM 2395 C CA . LYS A 1 310 ? 7.016 26.578 -6.645 1 93.19 310 LYS A CA 1
ATOM 2396 C C . LYS A 1 310 ? 8.047 26.609 -7.77 1 93.19 310 LYS A C 1
ATOM 2398 O O . LYS A 1 310 ? 8.531 27.672 -8.156 1 93.19 310 LYS A O 1
ATOM 2403 N N . HIS A 1 311 ? 8.383 25.453 -8.266 1 85.19 311 HIS A N 1
ATOM 2404 C CA . HIS A 1 311 ? 9.492 25.359 -9.203 1 85.19 311 HIS A CA 1
ATOM 2405 C C . HIS A 1 311 ? 9.078 24.625 -10.477 1 85.19 311 HIS A C 1
ATOM 2407 O O . HIS A 1 311 ? 8.227 23.734 -10.43 1 85.19 311 HIS A O 1
ATOM 2413 N N . TRP A 1 312 ? 9.82 25.047 -11.539 1 83.38 312 TRP A N 1
ATOM 2414 C CA . TRP A 1 312 ? 9.492 24.406 -12.805 1 83.38 312 TRP A CA 1
ATOM 2415 C C . TRP A 1 312 ? 10.75 23.875 -13.492 1 83.38 312 TRP A C 1
ATOM 2417 O O . TRP A 1 312 ? 10.672 23.062 -14.414 1 83.38 312 TRP A O 1
ATOM 2427 N N . GLU A 1 313 ? 11.867 24.297 -13.008 1 93.56 313 GLU A N 1
ATOM 2428 C CA . GLU A 1 313 ? 13.117 23.828 -13.594 1 93.56 313 GLU A CA 1
ATOM 2429 C C . GLU A 1 313 ? 13.508 22.469 -13.039 1 93.56 313 GLU A C 1
ATOM 2431 O O . GLU A 1 313 ? 13.617 22.297 -11.82 1 93.56 313 GLU A O 1
ATOM 2436 N N . ARG A 1 314 ? 13.797 21.594 -13.906 1 95.94 314 ARG A N 1
ATOM 2437 C CA . ARG A 1 314 ? 14.031 20.203 -13.539 1 95.94 314 ARG A CA 1
ATOM 2438 C C . ARG A 1 314 ? 15.188 20.078 -12.555 1 95.94 314 ARG A C 1
ATOM 2440 O O . ARG A 1 314 ? 15.117 19.312 -11.586 1 95.94 314 ARG A O 1
ATOM 2447 N N . LYS A 1 315 ? 16.266 20.75 -12.82 1 96.12 315 LYS A N 1
ATOM 2448 C CA . LYS A 1 315 ? 17.453 20.688 -11.961 1 96.12 315 LYS A CA 1
ATOM 2449 C C . LYS A 1 315 ? 17.109 21.094 -10.531 1 96.12 315 LYS A C 1
ATOM 2451 O O . LYS A 1 315 ? 17.516 20.438 -9.57 1 96.12 315 LYS A O 1
ATOM 2456 N N . LYS A 1 316 ? 16.422 22.172 -10.43 1 96.88 316 LYS A N 1
ATOM 2457 C CA . LYS A 1 316 ? 16.031 22.656 -9.117 1 96.88 316 LYS A CA 1
ATOM 2458 C C . LYS A 1 316 ? 15.055 21.703 -8.438 1 96.88 316 LYS A C 1
ATOM 2460 O O . LYS A 1 316 ? 15.133 21.469 -7.23 1 96.88 316 LYS A O 1
ATOM 2465 N N . ILE A 1 317 ? 14.141 21.172 -9.227 1 98 317 ILE A N 1
ATOM 2466 C CA . ILE A 1 317 ? 13.188 20.188 -8.711 1 98 317 ILE A CA 1
ATOM 2467 C C . ILE A 1 317 ? 13.93 18.984 -8.164 1 98 317 ILE A C 1
ATOM 2469 O O . ILE A 1 317 ? 13.641 18.516 -7.055 1 98 317 ILE A O 1
ATOM 2473 N N . GLU A 1 318 ? 14.883 18.516 -8.875 1 97.69 318 GLU A N 1
ATOM 2474 C CA . GLU A 1 318 ? 15.68 17.359 -8.469 1 97.69 318 GLU A CA 1
ATOM 2475 C C . GLU A 1 318 ? 16.438 17.641 -7.18 1 97.69 318 GLU A C 1
ATOM 2477 O O . GLU A 1 318 ? 16.469 16.812 -6.27 1 97.69 318 GLU A O 1
ATOM 2482 N N . GLU A 1 319 ? 17.047 18.766 -7.105 1 97.31 319 GLU A N 1
ATOM 2483 C CA . GLU A 1 319 ? 17.781 19.172 -5.914 1 97.31 319 GLU A CA 1
ATOM 2484 C C . GLU A 1 319 ? 16.859 19.203 -4.688 1 97.31 319 GLU A C 1
ATOM 2486 O O . GLU A 1 319 ? 17.219 18.672 -3.635 1 97.31 319 GLU A O 1
ATOM 2491 N N . MET A 1 320 ? 15.758 19.812 -4.883 1 97.19 320 MET A N 1
ATOM 2492 C CA . MET A 1 320 ? 14.82 19.938 -3.77 1 97.19 320 MET A CA 1
ATOM 2493 C C . MET A 1 320 ? 14.25 18.594 -3.367 1 97.19 320 MET A C 1
ATOM 2495 O O . MET A 1 320 ? 14.047 18.328 -2.182 1 97.19 320 MET A O 1
ATOM 2499 N N . PHE A 1 321 ? 14.031 17.781 -4.363 1 98.44 321 PHE A N 1
ATOM 2500 C CA . PHE A 1 321 ? 13.453 16.469 -4.09 1 98.44 321 PHE A CA 1
ATOM 2501 C C . PHE A 1 321 ? 14.391 15.633 -3.227 1 98.44 321 PHE A C 1
ATOM 2503 O O . PHE A 1 321 ? 13.938 14.93 -2.318 1 98.44 321 PHE A O 1
ATOM 2510 N N . TYR A 1 322 ? 15.633 15.68 -3.432 1 98.06 322 TYR A N 1
ATOM 2511 C CA . TYR A 1 322 ? 16.578 14.812 -2.742 1 98.06 322 TYR A CA 1
ATOM 2512 C C . TYR A 1 322 ? 17.141 15.492 -1.503 1 98.06 322 TYR A C 1
ATOM 2514 O O . TYR A 1 322 ? 17.938 14.898 -0.762 1 98.06 322 TYR A O 1
ATOM 2522 N N . LYS A 1 323 ? 16.766 16.719 -1.269 1 96.75 323 LYS A N 1
ATOM 2523 C CA . LYS A 1 323 ? 17.141 17.391 -0.022 1 96.75 323 LYS A CA 1
ATOM 2524 C C . LYS A 1 323 ? 16.234 16.938 1.128 1 96.75 323 LYS A C 1
ATOM 2526 O O . LYS A 1 323 ? 15.016 16.922 0.998 1 96.75 323 LYS A O 1
ATOM 2531 N N . ASN A 1 324 ? 16.859 16.469 2.197 1 97.44 324 ASN A N 1
ATOM 2532 C CA . ASN A 1 324 ? 16.078 16.172 3.396 1 97.44 324 ASN A CA 1
ATOM 2533 C C . ASN A 1 324 ? 15.578 17.438 4.066 1 97.44 324 ASN A C 1
ATOM 2535 O O . ASN A 1 324 ? 16.344 18.156 4.723 1 97.44 324 ASN A O 1
ATOM 2539 N N . LEU A 1 325 ? 14.312 17.781 3.971 1 96.62 325 LEU A N 1
ATOM 2540 C CA . LEU A 1 325 ? 13.758 19.062 4.387 1 96.62 325 LEU A CA 1
ATOM 2541 C C . LEU A 1 325 ? 13.125 18.953 5.77 1 96.62 325 LEU A C 1
ATOM 2543 O O . LEU A 1 325 ? 13.109 19.938 6.527 1 96.62 325 LEU A O 1
ATOM 2547 N N . ALA A 1 326 ? 12.57 17.828 6.062 1 97.38 326 ALA A N 1
ATOM 2548 C CA . ALA A 1 326 ? 11.805 17.672 7.293 1 97.38 326 ALA A CA 1
ATOM 2549 C C . ALA A 1 326 ? 11.906 16.234 7.812 1 97.38 326 ALA A C 1
ATOM 2551 O O . ALA A 1 326 ? 10.969 15.727 8.438 1 97.38 326 ALA A O 1
ATOM 2552 N N . GLY A 1 327 ? 12.961 15.508 7.473 1 97.94 327 GLY A N 1
ATOM 2553 C CA . GLY A 1 327 ? 13.203 14.156 7.961 1 97.94 327 GLY A CA 1
ATOM 2554 C C . GLY A 1 327 ? 12.547 13.086 7.105 1 97.94 327 GLY A C 1
ATOM 2555 O O . GLY A 1 327 ? 12.414 11.938 7.535 1 97.94 327 GLY A O 1
ATOM 2556 N N . GLU A 1 328 ? 12.141 13.453 5.832 1 98.56 328 GLU A N 1
ATOM 2557 C CA . GLU A 1 328 ? 11.305 12.578 5.02 1 98.56 328 GLU A CA 1
ATOM 2558 C C . GLU A 1 328 ? 12.148 11.555 4.266 1 98.56 328 GLU A C 1
ATOM 2560 O O . GLU A 1 328 ? 11.625 10.539 3.795 1 98.56 328 GLU A O 1
ATOM 2565 N N . ILE A 1 329 ? 13.5 11.797 4.152 1 98.31 329 ILE A N 1
ATOM 2566 C CA . ILE A 1 329 ? 14.289 10.945 3.268 1 98.31 329 ILE A CA 1
ATOM 2567 C C . ILE A 1 329 ? 15.68 10.727 3.859 1 98.31 329 ILE A C 1
ATOM 2569 O O . ILE A 1 329 ? 16.25 11.633 4.469 1 98.31 329 ILE A O 1
ATOM 2573 N N . LYS A 1 330 ? 16.125 9.562 3.793 1 96.06 330 LYS A N 1
ATOM 2574 C CA . LYS A 1 330 ? 17.516 9.219 4.039 1 96.06 330 LYS A CA 1
ATOM 2575 C C . LYS A 1 330 ? 18.172 8.625 2.793 1 96.06 330 LYS A C 1
ATOM 2577 O O . LYS A 1 330 ? 17.75 7.57 2.314 1 96.06 330 LYS A O 1
ATOM 2582 N N . ILE A 1 331 ? 19.125 9.25 2.223 1 93.56 331 ILE A N 1
ATOM 2583 C CA . ILE A 1 331 ? 19.844 8.773 1.052 1 93.56 331 ILE A CA 1
ATOM 2584 C C . ILE A 1 331 ? 21.156 8.141 1.488 1 93.56 331 ILE A C 1
ATOM 2586 O O . ILE A 1 331 ? 21.969 8.781 2.16 1 93.56 331 ILE A O 1
ATOM 2590 N N . PRO A 1 332 ? 21.328 6.918 1.138 1 88.5 332 PRO A N 1
ATOM 2591 C CA . PRO A 1 332 ? 22.594 6.277 1.509 1 88.5 332 PRO A CA 1
ATOM 2592 C C . PRO A 1 332 ? 23.812 6.98 0.904 1 88.5 332 PRO A C 1
ATOM 2594 O O . PRO A 1 332 ? 23.734 7.535 -0.195 1 88.5 332 PRO A O 1
ATOM 2597 N N . GLU A 1 333 ? 25.016 7.156 1.637 1 76 333 GLU A N 1
ATOM 2598 C CA . GLU A 1 333 ? 26.234 7.852 1.241 1 76 333 GLU A CA 1
ATOM 2599 C C . GLU A 1 333 ? 26.812 7.262 -0.044 1 76 333 GLU A C 1
ATOM 2601 O O . GLU A 1 333 ? 27.344 7.992 -0.884 1 76 333 GLU A O 1
ATOM 2606 N N . LYS A 1 334 ? 27.109 5.895 -0.185 1 61 334 LYS A N 1
ATOM 2607 C CA . LYS A 1 334 ? 27.828 5.398 -1.356 1 61 334 LYS A CA 1
ATOM 2608 C C . LYS A 1 334 ? 27.109 5.801 -2.646 1 61 334 LYS A C 1
ATOM 2610 O O . LYS A 1 334 ? 27.703 5.75 -3.729 1 61 334 LYS A O 1
ATOM 2615 N N . GLU A 1 335 ? 25.969 5.969 -2.842 1 48.56 335 GLU A N 1
ATOM 2616 C CA . GLU A 1 335 ? 25.25 6.285 -4.074 1 48.56 335 GLU A CA 1
ATOM 2617 C C . GLU A 1 335 ? 25.391 7.766 -4.426 1 48.56 335 GLU A C 1
ATOM 2619 O O . GLU A 1 335 ? 24.984 8.188 -5.512 1 48.56 335 GLU A O 1
ATOM 2624 N N . LYS A 1 336 ? 25.75 8.672 -3.609 1 40.84 336 LYS A N 1
ATOM 2625 C CA . LYS A 1 336 ? 25.969 10.086 -3.924 1 40.84 336 LYS A CA 1
ATOM 2626 C C . LYS A 1 336 ? 27.156 10.266 -4.863 1 40.84 336 LYS A C 1
ATOM 2628 O O . LYS A 1 336 ? 27.422 11.375 -5.332 1 40.84 336 LYS A O 1
ATOM 2633 N N . GLU A 1 337 ? 28.172 9.375 -5.031 1 34.62 337 GLU A N 1
ATOM 2634 C CA . GLU A 1 337 ? 29.312 9.641 -5.887 1 34.62 337 GLU A CA 1
ATOM 2635 C C . GLU A 1 337 ? 29 9.328 -7.348 1 34.62 337 GLU A C 1
ATOM 2637 O O . GLU A 1 337 ? 28.422 8.289 -7.652 1 34.62 337 GLU A O 1
ATOM 2642 N N . MET B 1 1 ? 8.227 -45.875 -0.765 1 77.88 1 MET B N 1
ATOM 2643 C CA . MET B 1 1 ? 8.656 -45.125 -1.938 1 77.88 1 MET B CA 1
ATOM 2644 C C . MET B 1 1 ? 8.656 -43.625 -1.654 1 77.88 1 MET B C 1
ATOM 2646 O O . MET B 1 1 ? 7.824 -43.125 -0.887 1 77.88 1 MET B O 1
ATOM 2650 N N . LYS B 1 2 ? 9.703 -42.969 -2.123 1 91.75 2 LYS B N 1
ATOM 2651 C CA . LYS B 1 2 ? 9.805 -41.531 -1.884 1 91.75 2 LYS B CA 1
ATOM 2652 C C . LYS B 1 2 ? 8.711 -40.75 -2.635 1 91.75 2 LYS B C 1
ATOM 2654 O O . LYS B 1 2 ? 8.336 -41.156 -3.742 1 91.75 2 LYS B O 1
ATOM 2659 N N . LYS B 1 3 ? 8.18 -39.812 -1.984 1 95.81 3 LYS B N 1
ATOM 2660 C CA . LYS B 1 3 ? 7.219 -38.938 -2.664 1 95.81 3 LYS B CA 1
ATOM 2661 C C . LYS B 1 3 ? 7.879 -38.188 -3.811 1 95.81 3 LYS B C 1
ATOM 2663 O O . LYS B 1 3 ? 9.016 -37.75 -3.688 1 95.81 3 LYS B O 1
ATOM 2668 N N . LYS B 1 4 ? 7.184 -38.062 -4.879 1 97.38 4 LYS B N 1
ATOM 2669 C CA . LYS B 1 4 ? 7.676 -37.375 -6.066 1 97.38 4 LYS B CA 1
ATOM 2670 C C . LYS B 1 4 ? 7.27 -35.906 -6.059 1 97.38 4 LYS B C 1
ATOM 2672 O O . LYS B 1 4 ? 6.082 -35.594 -5.965 1 97.38 4 LYS B O 1
ATOM 2677 N N . ILE B 1 5 ? 8.266 -35.062 -6.145 1 97.56 5 ILE B N 1
ATOM 2678 C CA . ILE B 1 5 ? 8.039 -33.625 -6.156 1 97.56 5 ILE B CA 1
ATOM 2679 C C . ILE B 1 5 ? 8.578 -33.031 -7.453 1 97.56 5 ILE B C 1
ATOM 2681 O O . ILE B 1 5 ? 9.672 -33.375 -7.902 1 97.56 5 ILE B O 1
ATOM 2685 N N . LEU B 1 6 ? 7.789 -32.188 -8.117 1 98.12 6 LEU B N 1
ATOM 2686 C CA . LEU B 1 6 ? 8.242 -31.453 -9.289 1 98.12 6 LEU B CA 1
ATOM 2687 C C . LEU B 1 6 ? 8.617 -30.031 -8.898 1 98.12 6 LEU B C 1
ATOM 2689 O O . LEU B 1 6 ? 7.855 -29.344 -8.219 1 98.12 6 LEU B O 1
ATOM 2693 N N . ILE B 1 7 ? 9.805 -29.594 -9.266 1 97.25 7 ILE B N 1
ATOM 2694 C CA . ILE B 1 7 ? 10.211 -28.203 -9.125 1 97.25 7 ILE B CA 1
ATOM 2695 C C . ILE B 1 7 ? 10.18 -27.531 -10.492 1 97.25 7 ILE B C 1
ATOM 2697 O O . ILE B 1 7 ? 10.891 -27.938 -11.414 1 97.25 7 ILE B O 1
ATOM 2701 N N . ILE B 1 8 ? 9.312 -26.547 -10.633 1 97.81 8 ILE B N 1
ATOM 2702 C CA . ILE B 1 8 ? 9.234 -25.719 -11.828 1 97.81 8 ILE B CA 1
ATOM 2703 C C . ILE B 1 8 ? 10.023 -24.422 -11.609 1 97.81 8 ILE B C 1
ATOM 2705 O O . ILE B 1 8 ? 9.797 -23.703 -10.633 1 97.81 8 ILE B O 1
ATOM 2709 N N . THR B 1 9 ? 10.969 -24.078 -12.5 1 95.94 9 THR B N 1
ATOM 2710 C CA . THR B 1 9 ? 11.758 -22.875 -12.375 1 95.94 9 THR B CA 1
ATOM 2711 C C . THR B 1 9 ? 11.289 -21.812 -13.367 1 95.94 9 THR B C 1
ATOM 2713 O O . THR B 1 9 ? 11.008 -22.109 -14.531 1 95.94 9 THR B O 1
ATOM 2716 N N . THR B 1 10 ? 11.148 -20.562 -12.875 1 95.56 10 THR B N 1
ATOM 2717 C CA . THR B 1 10 ? 10.672 -19.469 -13.711 1 95.56 10 THR B CA 1
ATOM 2718 C C . THR B 1 10 ? 11.617 -18.266 -13.625 1 95.56 10 THR B C 1
ATOM 2720 O O . THR B 1 10 ? 11.352 -17.219 -14.211 1 95.56 10 THR B O 1
ATOM 2723 N N . GLY B 1 11 ? 12.719 -18.422 -12.922 1 91.81 11 GLY B N 1
ATOM 2724 C CA . GLY B 1 11 ? 13.68 -17.359 -12.688 1 91.81 11 GLY B CA 1
ATOM 2725 C C . GLY B 1 11 ? 13.742 -16.906 -11.242 1 91.81 11 GLY B C 1
ATOM 2726 O O . GLY B 1 11 ? 13.648 -17.734 -10.328 1 91.81 11 GLY B O 1
ATOM 2727 N N . GLY B 1 12 ? 14.062 -15.609 -11.07 1 90.94 12 GLY B N 1
ATOM 2728 C CA . GLY B 1 12 ? 14.109 -15.055 -9.727 1 90.94 12 GLY B CA 1
ATOM 2729 C C . GLY B 1 12 ? 15.516 -14.953 -9.172 1 90.94 12 GLY B C 1
ATOM 2730 O O . GLY B 1 12 ? 16.438 -15.602 -9.68 1 90.94 12 GLY B O 1
ATOM 2731 N N . THR B 1 13 ? 15.602 -14.258 -8.125 1 86.62 13 THR B N 1
ATOM 2732 C CA . THR B 1 13 ? 16.875 -13.977 -7.473 1 86.62 13 THR B CA 1
ATOM 2733 C C . THR B 1 13 ? 17.562 -15.266 -7.051 1 86.62 13 THR B C 1
ATOM 2735 O O . THR B 1 13 ? 18.797 -15.359 -7.082 1 86.62 13 THR B O 1
ATOM 2738 N N . LEU B 1 14 ? 16.75 -16.25 -6.648 1 91.12 14 LEU B N 1
ATOM 2739 C CA . LEU B 1 14 ? 17.266 -17.531 -6.18 1 91.12 14 LEU B CA 1
ATOM 2740 C C . LEU B 1 14 ? 18.266 -18.109 -7.168 1 91.12 14 LEU B C 1
ATOM 2742 O O . LEU B 1 14 ? 19.297 -18.656 -6.766 1 91.12 14 LEU B O 1
ATOM 2746 N N . ALA B 1 15 ? 18.047 -17.891 -8.422 1 89.12 15 ALA B N 1
ATOM 2747 C CA . ALA B 1 15 ? 18.859 -18.516 -9.469 1 89.12 15 ALA B CA 1
ATOM 2748 C C . ALA B 1 15 ? 19.766 -17.484 -10.141 1 89.12 15 ALA B C 1
ATOM 2750 O O . ALA B 1 15 ? 20.234 -17.688 -11.266 1 89.12 15 ALA B O 1
ATOM 2751 N N . CYS B 1 16 ? 19.922 -16.344 -9.5 1 85.88 16 CYS B N 1
ATOM 2752 C CA . CYS B 1 16 ? 20.719 -15.297 -10.125 1 85.88 16 CYS B CA 1
ATOM 2753 C C . CYS B 1 16 ? 22.172 -15.367 -9.68 1 85.88 16 CYS B C 1
ATOM 2755 O O . CYS B 1 16 ? 22.484 -15.984 -8.656 1 85.88 16 CYS B O 1
ATOM 2757 N N . VAL B 1 17 ? 23 -14.867 -10.531 1 85 17 VAL B N 1
ATOM 2758 C CA . VAL B 1 17 ? 24.422 -14.688 -10.242 1 85 17 VAL B CA 1
ATOM 2759 C C . VAL B 1 17 ? 24.797 -13.211 -10.359 1 85 17 VAL B C 1
ATOM 2761 O O . VAL B 1 17 ? 24.141 -12.453 -11.078 1 85 17 VAL B O 1
ATOM 2764 N N . SER B 1 18 ? 25.797 -12.828 -9.602 1 81.62 18 SER B N 1
ATOM 2765 C CA . SER B 1 18 ? 26.25 -11.445 -9.648 1 81.62 18 SER B CA 1
ATOM 2766 C C . SER B 1 18 ? 26.969 -11.148 -10.961 1 81.62 18 SER B C 1
ATOM 2768 O O . SER B 1 18 ? 27.719 -11.984 -11.461 1 81.62 18 SER B O 1
ATOM 2770 N N . SER B 1 19 ? 26.641 -9.992 -11.547 1 78.38 19 SER B N 1
ATOM 2771 C CA . SER B 1 19 ? 27.312 -9.484 -12.734 1 78.38 19 SER B CA 1
ATOM 2772 C C . SER B 1 19 ? 27.641 -8 -12.586 1 78.38 19 SER B C 1
ATOM 2774 O O . SER B 1 19 ? 27.266 -7.371 -11.594 1 78.38 19 SER B O 1
ATOM 2776 N N . GLU B 1 20 ? 28.406 -7.465 -13.523 1 74.75 20 GLU B N 1
ATOM 2777 C CA . GLU B 1 20 ? 28.734 -6.043 -13.539 1 74.75 20 GLU B CA 1
ATOM 2778 C C . GLU B 1 20 ? 27.484 -5.18 -13.602 1 74.75 20 GLU B C 1
ATOM 2780 O O . GLU B 1 20 ? 27.469 -4.059 -13.094 1 74.7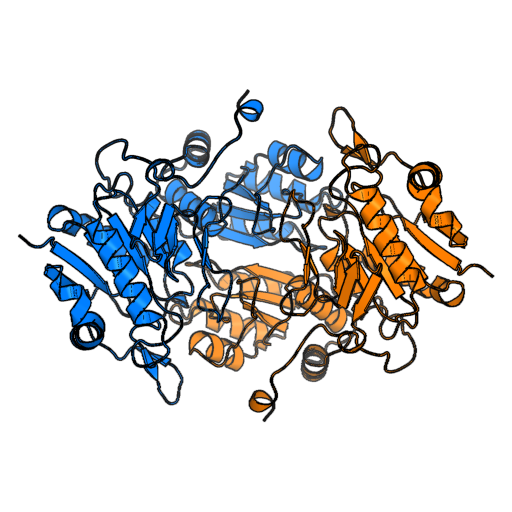5 20 GLU B O 1
ATOM 2785 N N . ASN B 1 21 ? 26.5 -5.812 -14.18 1 71.25 21 ASN B N 1
ATOM 2786 C CA . ASN B 1 21 ? 25.266 -5.055 -14.367 1 71.25 21 ASN B CA 1
ATOM 2787 C C . ASN B 1 21 ? 24.234 -5.395 -13.305 1 71.25 21 ASN B C 1
ATOM 2789 O O . ASN B 1 21 ? 23.047 -5.102 -13.469 1 71.25 21 ASN B O 1
ATOM 2793 N N . GLY B 1 22 ? 24.734 -6.078 -12.312 1 74.75 22 GLY B N 1
ATOM 2794 C CA . GLY B 1 22 ? 23.797 -6.465 -11.266 1 74.75 22 GLY B CA 1
ATOM 2795 C C . GLY B 1 22 ? 23.516 -7.953 -11.242 1 74.75 22 GLY B C 1
ATOM 2796 O O . GLY B 1 22 ? 24.328 -8.758 -11.672 1 74.75 22 GLY B O 1
ATOM 2797 N N . LEU B 1 23 ? 22.469 -8.32 -10.633 1 79.12 23 LEU B N 1
ATOM 2798 C CA . LEU B 1 23 ? 22.094 -9.727 -10.547 1 79.12 23 LEU B CA 1
ATOM 2799 C C . LEU B 1 23 ? 21.422 -10.188 -11.844 1 79.12 23 LEU B C 1
ATOM 2801 O O . LEU B 1 23 ? 20.562 -9.5 -12.375 1 79.12 23 LEU B O 1
ATOM 2805 N N . LEU B 1 24 ? 21.938 -11.203 -12.422 1 77.31 24 LEU B N 1
ATOM 2806 C CA . LEU B 1 24 ? 21.391 -11.789 -13.641 1 77.31 24 LEU B CA 1
ATOM 2807 C C . LEU B 1 24 ? 21.078 -13.266 -13.445 1 77.31 24 LEU B C 1
ATOM 2809 O O . LEU B 1 24 ? 21.75 -13.945 -12.664 1 77.31 24 LEU B O 1
ATOM 2813 N N . PRO B 1 25 ? 20.062 -13.734 -14.273 1 76.12 25 PRO B N 1
ATOM 2814 C CA . PRO B 1 25 ? 19.859 -15.18 -14.242 1 76.12 25 PRO B CA 1
ATOM 2815 C C . PRO B 1 25 ? 21.094 -15.961 -14.695 1 76.12 25 PRO B C 1
ATOM 2817 O O . PRO B 1 25 ? 21.797 -15.531 -15.609 1 76.12 25 PRO B O 1
ATOM 2820 N N . GLY B 1 26 ? 21.562 -16.984 -13.906 1 79.25 26 GLY B N 1
ATOM 2821 C CA . GLY B 1 26 ? 22.781 -17.672 -14.305 1 79.25 26 GLY B CA 1
ATOM 2822 C C . GLY B 1 26 ? 22.844 -19.109 -13.82 1 79.25 26 GLY B C 1
ATOM 2823 O O . GLY B 1 26 ? 23.703 -19.875 -14.25 1 79.25 26 GLY B O 1
ATOM 2824 N N . LEU B 1 27 ? 21.953 -19.531 -12.977 1 85.56 27 LEU B N 1
ATOM 2825 C CA . LEU B 1 27 ? 22 -20.891 -12.445 1 85.56 27 LEU B CA 1
ATOM 2826 C C . LEU B 1 27 ? 20.969 -21.781 -13.117 1 85.56 27 LEU B C 1
ATOM 2828 O O . LEU B 1 27 ? 19.859 -21.344 -13.398 1 85.56 27 LEU B O 1
ATOM 2832 N N . ASN B 1 28 ? 21.438 -22.953 -13.367 1 87 28 ASN B N 1
ATOM 2833 C CA . ASN B 1 28 ? 20.5 -23.953 -13.883 1 87 28 ASN B CA 1
ATOM 2834 C C . ASN B 1 28 ? 20.016 -24.891 -12.781 1 87 28 ASN B C 1
ATOM 2836 O O . ASN B 1 28 ? 20.406 -24.734 -11.617 1 87 28 ASN B O 1
ATOM 2840 N N . SER B 1 29 ? 19.203 -25.844 -13.211 1 87.25 29 SER B N 1
ATOM 2841 C CA . SER B 1 29 ? 18.594 -26.766 -12.258 1 87.25 29 SER B CA 1
ATOM 2842 C C . SER B 1 29 ? 19.641 -27.594 -11.531 1 87.25 29 SER B C 1
ATOM 2844 O O . SER B 1 29 ? 19.516 -27.875 -10.336 1 87.25 29 SER B O 1
ATOM 2846 N N . LYS B 1 30 ? 20.625 -27.984 -12.219 1 86.25 30 LYS B N 1
ATOM 2847 C CA . LYS B 1 30 ? 21.672 -28.797 -11.609 1 86.25 30 LYS B CA 1
ATOM 2848 C C . LYS B 1 30 ? 22.422 -28 -10.531 1 86.25 30 LYS B C 1
ATOM 2850 O O . LYS B 1 30 ? 22.75 -28.547 -9.477 1 86.25 30 LYS B O 1
ATOM 2855 N N . ASP B 1 31 ? 22.688 -26.781 -10.867 1 88.94 31 ASP B N 1
ATOM 2856 C CA . ASP B 1 31 ? 23.344 -25.922 -9.898 1 88.94 31 ASP B CA 1
ATOM 2857 C C . ASP B 1 31 ? 22.484 -25.781 -8.633 1 88.94 31 ASP B C 1
ATOM 2859 O O . ASP B 1 31 ? 23 -25.953 -7.52 1 88.94 31 ASP B O 1
ATOM 2863 N N . ILE B 1 32 ? 21.25 -25.5 -8.82 1 89.62 32 ILE B N 1
ATOM 2864 C CA . ILE B 1 32 ? 20.328 -25.297 -7.703 1 89.62 32 ILE B CA 1
ATOM 2865 C C . ILE B 1 32 ? 20.266 -26.578 -6.859 1 89.62 32 ILE B C 1
ATOM 2867 O O . ILE B 1 32 ? 20.281 -26.516 -5.629 1 89.62 32 ILE B O 1
ATOM 2871 N N . LEU B 1 33 ? 20.25 -27.719 -7.531 1 88.62 33 LEU B N 1
ATOM 2872 C CA . LEU B 1 33 ? 20.141 -29.016 -6.855 1 88.62 33 LEU B CA 1
ATOM 2873 C C . LEU B 1 33 ? 21.328 -29.234 -5.922 1 88.62 33 LEU B C 1
ATOM 2875 O O . LEU B 1 33 ? 21.172 -29.812 -4.844 1 88.62 33 LEU B O 1
ATOM 2879 N N . SER B 1 34 ? 22.422 -28.812 -6.309 1 89.94 34 SER B N 1
ATOM 2880 C CA . SER B 1 34 ? 23.625 -29.016 -5.5 1 89.94 34 SER B CA 1
ATOM 2881 C C . SER B 1 34 ? 23.516 -28.297 -4.16 1 89.94 34 SER B C 1
ATOM 2883 O O . SER B 1 34 ? 24.094 -28.719 -3.164 1 89.94 34 SER B O 1
ATOM 2885 N N . TYR B 1 35 ? 22.766 -27.25 -4.113 1 90.06 35 TYR B N 1
ATOM 2886 C CA . TYR B 1 35 ? 22.625 -26.469 -2.891 1 90.06 35 TYR B CA 1
ATOM 2887 C C . TYR B 1 35 ? 21.547 -27.062 -1.989 1 90.06 35 TYR B C 1
ATOM 2889 O O . TYR B 1 35 ? 21.531 -26.812 -0.781 1 90.06 35 TYR B O 1
ATOM 2897 N N . ILE B 1 36 ? 20.688 -27.828 -2.602 1 89.19 36 ILE B N 1
ATOM 2898 C CA . ILE B 1 36 ? 19.578 -28.312 -1.797 1 89.19 36 ILE B CA 1
ATOM 2899 C C . ILE B 1 36 ? 19.562 -29.844 -1.801 1 89.19 36 ILE B C 1
ATOM 2901 O O . ILE B 1 36 ? 18.516 -30.469 -1.601 1 89.19 36 ILE B O 1
ATOM 2905 N N . SER B 1 37 ? 20.594 -30.531 -2.02 1 87.44 37 SER B N 1
ATOM 2906 C CA . SER B 1 37 ? 20.719 -31.969 -2.162 1 87.44 37 SER B CA 1
ATOM 2907 C C . SER B 1 37 ? 20.312 -32.688 -0.885 1 87.44 37 SER B C 1
ATOM 2909 O O . SER B 1 37 ? 19.688 -33.75 -0.941 1 87.44 37 SER B O 1
ATOM 2911 N N . ASP B 1 38 ? 20.656 -32.188 0.194 1 82.44 38 ASP B N 1
ATOM 2912 C CA . ASP B 1 38 ? 20.328 -32.812 1.463 1 82.44 38 ASP B CA 1
ATOM 2913 C C . ASP B 1 38 ? 18.812 -32.938 1.649 1 82.44 38 ASP B C 1
ATOM 2915 O O . ASP B 1 38 ? 18.312 -33.906 2.201 1 82.44 38 ASP B O 1
ATOM 2919 N N . ILE B 1 39 ? 18.141 -32 1.16 1 77.44 39 ILE B N 1
ATOM 2920 C CA . ILE B 1 39 ? 16.688 -31.938 1.283 1 77.44 39 ILE B CA 1
ATOM 2921 C C . ILE B 1 39 ? 16.047 -32.875 0.271 1 77.44 39 ILE B C 1
ATOM 2923 O O . ILE B 1 39 ? 15.062 -33.562 0.579 1 77.44 39 ILE B O 1
ATOM 2927 N N . THR B 1 40 ? 16.625 -32.969 -0.831 1 77.5 40 THR B N 1
ATOM 2928 C CA . THR B 1 40 ? 16.062 -33.75 -1.923 1 77.5 40 THR B CA 1
ATOM 2929 C C . THR B 1 40 ? 16.328 -35.25 -1.705 1 77.5 40 THR B C 1
ATOM 2931 O O . THR B 1 40 ? 15.773 -36.094 -2.418 1 77.5 40 THR B O 1
ATOM 2934 N N . SER B 1 41 ? 17.047 -35.5 -0.678 1 83.12 41 SER B N 1
ATOM 2935 C CA . SER B 1 41 ? 17.281 -36.906 -0.379 1 83.12 41 SER B CA 1
ATOM 2936 C C . SER B 1 41 ? 16.031 -37.562 0.197 1 83.12 41 SER B C 1
ATOM 2938 O O . SER B 1 41 ? 15.859 -38.781 0.098 1 83.12 41 SER B O 1
ATOM 2940 N N . LEU B 1 42 ? 15.141 -36.781 0.693 1 89.69 42 LEU B N 1
ATOM 2941 C CA . LEU B 1 42 ? 13.914 -37.281 1.308 1 89.69 42 LEU B CA 1
ATOM 2942 C C . LEU B 1 42 ? 12.812 -37.469 0.269 1 89.69 42 LEU B C 1
ATOM 2944 O O . LEU B 1 42 ? 11.812 -38.125 0.523 1 89.69 42 LEU B O 1
ATOM 2948 N N . TYR B 1 43 ? 13.078 -36.844 -0.865 1 93.69 43 TYR B N 1
ATOM 2949 C CA . TYR B 1 43 ? 12.078 -36.844 -1.931 1 93.69 43 TYR B CA 1
ATOM 2950 C C . TYR B 1 43 ? 12.703 -37.219 -3.266 1 93.69 43 TYR B C 1
ATOM 2952 O O . TYR B 1 43 ? 13.93 -37.219 -3.408 1 93.69 43 TYR B O 1
ATOM 2960 N N . ASP B 1 44 ? 11.891 -37.781 -4.141 1 94.31 44 ASP B N 1
ATOM 2961 C CA . ASP B 1 44 ? 12.25 -37.844 -5.551 1 94.31 44 ASP B CA 1
ATOM 2962 C C . ASP B 1 44 ? 11.883 -36.562 -6.289 1 94.31 44 ASP B C 1
ATOM 2964 O O . ASP B 1 44 ? 10.703 -36.281 -6.496 1 94.31 44 ASP B O 1
ATOM 2968 N N . VAL B 1 45 ? 12.945 -35.812 -6.676 1 94.75 45 VAL B N 1
ATOM 2969 C CA . VAL B 1 45 ? 12.688 -34.469 -7.156 1 94.75 45 VAL B CA 1
ATOM 2970 C C . VAL B 1 45 ? 13.023 -34.375 -8.641 1 94.75 45 VAL B C 1
ATOM 2972 O O . VAL B 1 45 ? 14.109 -34.75 -9.062 1 94.75 45 VAL B O 1
ATOM 2975 N N . ASP B 1 46 ? 12.094 -33.938 -9.477 1 94.88 46 ASP B N 1
ATOM 2976 C CA . ASP B 1 46 ? 12.297 -33.594 -10.875 1 94.88 46 ASP B CA 1
ATOM 2977 C C . ASP B 1 46 ? 12.281 -32.062 -11.07 1 94.88 46 ASP B C 1
ATOM 2979 O O . ASP B 1 46 ? 11.648 -31.344 -10.297 1 94.88 46 ASP B O 1
ATOM 2983 N N . PHE B 1 47 ? 12.984 -31.625 -12.078 1 94.81 47 PHE B N 1
ATOM 2984 C CA . PHE B 1 47 ? 12.984 -30.219 -12.453 1 94.81 47 PHE B CA 1
ATOM 2985 C C . PHE B 1 47 ? 12.32 -30.031 -13.812 1 94.81 47 PHE B C 1
ATOM 2987 O O . PHE B 1 47 ? 12.438 -30.875 -14.695 1 94.81 47 PHE B O 1
ATOM 2994 N N . TYR B 1 48 ? 11.617 -28.984 -13.938 1 96.06 48 TYR B N 1
ATOM 2995 C CA . TYR B 1 48 ? 11.047 -28.516 -15.203 1 96.06 48 TYR B CA 1
ATOM 2996 C C . TYR B 1 48 ? 11.305 -27.031 -15.398 1 96.06 48 TYR B C 1
ATOM 2998 O O . TYR B 1 48 ? 10.742 -26.203 -14.688 1 96.06 48 TYR B O 1
ATOM 3006 N N . GLU B 1 49 ? 12.164 -26.703 -16.328 1 94.69 49 GLU B N 1
ATOM 3007 C CA . GLU B 1 49 ? 12.469 -25.312 -16.609 1 94.69 49 GLU B CA 1
ATOM 3008 C C . GLU B 1 49 ? 11.43 -24.688 -17.531 1 94.69 49 GLU B C 1
ATOM 3010 O O . GLU B 1 49 ? 11.453 -24.922 -18.75 1 94.69 49 GLU B O 1
ATOM 3015 N N . LEU B 1 50 ? 10.602 -23.922 -17.062 1 96.06 50 LEU B N 1
ATOM 3016 C CA . LEU B 1 50 ? 9.531 -23.328 -17.859 1 96.06 50 LEU B CA 1
ATOM 3017 C C . LEU B 1 50 ? 10.016 -22.078 -18.594 1 96.06 50 LEU B C 1
ATOM 3019 O O . LEU B 1 50 ? 9.938 -22 -19.812 1 96.06 50 LEU B O 1
ATOM 3023 N N . PHE B 1 51 ? 10.484 -21.016 -17.875 1 92.62 51 PHE B N 1
ATOM 3024 C CA . PHE B 1 51 ? 11.172 -19.844 -18.406 1 92.62 51 PHE B CA 1
ATOM 3025 C C . PHE B 1 51 ? 12.062 -19.203 -17.344 1 92.62 51 PHE B C 1
ATOM 3027 O O . PHE B 1 51 ? 12.172 -19.734 -16.234 1 92.62 51 PHE B O 1
ATOM 3034 N N . GLN B 1 52 ? 12.844 -18.25 -17.719 1 91.06 52 GLN B N 1
ATOM 3035 C CA . GLN B 1 52 ? 13.734 -17.5 -16.844 1 91.06 52 GLN B CA 1
ATOM 3036 C C . GLN B 1 52 ? 13.508 -15.992 -17.016 1 91.06 52 GLN B C 1
ATOM 3038 O O . GLN B 1 52 ? 13.984 -15.391 -17.969 1 91.06 52 GLN B O 1
ATOM 3043 N N . LEU B 1 53 ? 12.812 -15.461 -15.984 1 89.88 53 LEU B N 1
ATOM 3044 C CA . LEU B 1 53 ? 12.445 -14.055 -16.094 1 89.88 53 LEU B CA 1
ATOM 3045 C C . LEU B 1 53 ? 12.672 -13.328 -14.773 1 89.88 53 LEU B C 1
ATOM 3047 O O . LEU B 1 53 ? 12.492 -13.914 -13.703 1 89.88 53 LEU B O 1
ATOM 3051 N N . ASP B 1 54 ? 13.062 -12.07 -14.898 1 89.75 54 ASP B N 1
ATOM 3052 C CA . ASP B 1 54 ? 12.875 -11.164 -13.773 1 89.75 54 ASP B CA 1
ATOM 3053 C C . ASP B 1 54 ? 11.398 -11.031 -13.406 1 89.75 54 ASP B C 1
ATOM 3055 O O . ASP B 1 54 ? 10.562 -10.797 -14.281 1 89.75 54 ASP B O 1
ATOM 3059 N N . SER B 1 55 ? 11.156 -11.234 -12.172 1 94.19 55 SER B N 1
ATOM 3060 C CA . SER B 1 55 ? 9.75 -11.305 -11.773 1 94.19 55 SER B CA 1
ATOM 3061 C C . SER B 1 55 ? 9.031 -9.992 -12.047 1 94.19 55 SER B C 1
ATOM 3063 O O . SER B 1 55 ? 7.805 -9.953 -12.141 1 94.19 55 SER B O 1
ATOM 3065 N N . ALA B 1 56 ? 9.727 -8.867 -12.133 1 92.75 56 ALA B N 1
ATOM 3066 C CA . ALA B 1 56 ? 9.102 -7.594 -12.5 1 92.75 56 ALA B CA 1
ATOM 3067 C C . ALA B 1 56 ? 8.562 -7.629 -13.922 1 92.75 56 ALA B C 1
ATOM 3069 O O . ALA B 1 56 ? 7.762 -6.781 -14.312 1 92.75 56 ALA B O 1
ATOM 3070 N N . ASN B 1 57 ? 8.984 -8.648 -14.695 1 93.5 57 ASN B N 1
ATOM 3071 C CA . ASN B 1 57 ? 8.586 -8.75 -16.094 1 93.5 57 ASN B CA 1
ATOM 3072 C C . ASN B 1 57 ? 7.496 -9.805 -16.281 1 93.5 57 ASN B C 1
ATOM 3074 O O . ASN B 1 57 ? 7.074 -10.062 -17.406 1 93.5 57 ASN B O 1
ATOM 3078 N N . ILE B 1 58 ? 7.051 -10.445 -15.227 1 95.12 58 ILE B N 1
ATOM 3079 C CA . ILE B 1 58 ? 5.98 -11.43 -15.312 1 95.12 58 ILE B CA 1
ATOM 3080 C C . ILE B 1 58 ? 4.711 -10.766 -15.852 1 95.12 58 ILE B C 1
ATOM 3082 O O . ILE B 1 58 ? 4.359 -9.656 -15.43 1 95.12 58 ILE B O 1
ATOM 3086 N N . GLN B 1 59 ? 4.082 -11.383 -16.812 1 95.56 59 GLN B N 1
ATOM 3087 C CA . GLN B 1 59 ? 2.842 -10.961 -17.453 1 95.56 59 GLN B CA 1
ATOM 3088 C C . GLN B 1 59 ? 1.759 -12.023 -17.328 1 95.56 59 GLN B C 1
ATOM 3090 O O . GLN B 1 59 ? 2.047 -13.172 -16.969 1 95.56 59 GLN B O 1
ATOM 3095 N N . PRO B 1 60 ? 0.515 -11.672 -17.609 1 97.06 60 PRO B N 1
ATOM 3096 C CA . PRO B 1 60 ? -0.577 -12.648 -17.531 1 97.06 60 PRO B CA 1
ATOM 3097 C C . PRO B 1 60 ? -0.321 -13.883 -18.391 1 97.06 60 PRO B C 1
ATOM 3099 O O . PRO B 1 60 ? -0.708 -14.992 -18.016 1 97.06 60 PRO B O 1
ATOM 3102 N N . GLU B 1 61 ? 0.388 -13.711 -19.484 1 97.12 61 GLU B N 1
ATOM 3103 C CA . GLU B 1 61 ? 0.708 -14.852 -20.328 1 97.12 61 GLU B CA 1
ATOM 3104 C C . GLU B 1 61 ? 1.617 -15.844 -19.609 1 97.12 61 GLU B C 1
ATOM 3106 O O . GLU B 1 61 ? 1.525 -17.047 -19.828 1 97.12 61 GLU B O 1
ATOM 3111 N N . ASN B 1 62 ? 2.496 -15.344 -18.781 1 97.56 62 ASN B N 1
ATOM 3112 C CA . ASN B 1 62 ? 3.355 -16.219 -17.984 1 97.56 62 ASN B CA 1
ATOM 3113 C C . ASN B 1 62 ? 2.557 -16.984 -16.938 1 97.56 62 ASN B C 1
ATOM 3115 O O . ASN B 1 62 ? 2.85 -18.156 -16.672 1 97.56 62 ASN B O 1
ATOM 3119 N N . TRP B 1 63 ? 1.557 -16.312 -16.344 1 98.69 63 TRP B N 1
ATOM 3120 C CA . TRP B 1 63 ? 0.658 -17 -15.414 1 98.69 63 TRP B CA 1
ATOM 3121 C C . TRP B 1 63 ? -0.059 -18.156 -16.109 1 98.69 63 TRP B C 1
ATOM 3123 O O . TRP B 1 63 ? -0.182 -19.234 -15.547 1 98.69 63 TRP B O 1
ATOM 3133 N N . GLN B 1 64 ? -0.507 -17.891 -17.328 1 98.56 64 GLN B N 1
ATOM 3134 C CA . GLN B 1 64 ? -1.188 -18.922 -18.094 1 98.56 64 GLN B CA 1
ATOM 3135 C C . GLN B 1 64 ? -0.269 -20.109 -18.344 1 98.56 64 GLN B C 1
ATOM 3137 O O . GLN B 1 64 ? -0.677 -21.266 -18.188 1 98.56 64 GLN B O 1
ATOM 3142 N N . ALA B 1 65 ? 0.938 -19.812 -18.672 1 98.69 65 ALA B N 1
ATOM 3143 C CA . ALA B 1 65 ? 1.913 -20.875 -18.922 1 98.69 65 ALA B CA 1
ATOM 3144 C C . ALA B 1 65 ? 2.176 -21.688 -17.656 1 98.69 65 ALA B C 1
ATOM 3146 O O . ALA B 1 65 ? 2.264 -22.906 -17.703 1 98.69 65 ALA B O 1
ATOM 3147 N N . MET B 1 66 ? 2.316 -21.062 -16.531 1 98.81 66 MET B N 1
ATOM 3148 C CA . MET B 1 66 ? 2.539 -21.734 -15.266 1 98.81 66 MET B CA 1
ATOM 3149 C C . MET B 1 66 ? 1.355 -22.641 -14.914 1 98.81 66 MET B C 1
ATOM 3151 O O . MET B 1 66 ? 1.54 -23.797 -14.523 1 98.81 66 MET B O 1
ATOM 3155 N N . ALA B 1 67 ? 0.131 -22.078 -15.062 1 98.88 67 ALA B N 1
ATOM 3156 C CA . ALA B 1 67 ? -1.077 -22.844 -14.758 1 98.88 67 ALA B CA 1
ATOM 3157 C C . ALA B 1 67 ? -1.188 -24.078 -15.641 1 98.88 67 ALA B C 1
ATOM 3159 O O . ALA B 1 67 ? -1.521 -25.156 -15.164 1 98.88 67 ALA B O 1
ATOM 3160 N N . GLU B 1 68 ? -0.908 -23.891 -16.891 1 98.81 68 GLU B N 1
ATOM 3161 C CA . GLU B 1 68 ? -0.958 -25 -17.844 1 98.81 68 GLU B CA 1
ATOM 3162 C C . GLU B 1 68 ? 0.058 -26.094 -17.484 1 98.81 68 GLU B C 1
ATOM 3164 O O . GLU B 1 68 ? -0.26 -27.281 -17.5 1 98.81 68 GLU B O 1
ATOM 3169 N N . ALA B 1 69 ? 1.254 -25.672 -17.172 1 98.75 69 ALA B N 1
ATOM 3170 C CA . ALA B 1 69 ? 2.303 -26.609 -16.797 1 98.75 69 ALA B CA 1
ATOM 3171 C C . ALA B 1 69 ? 1.901 -27.438 -15.578 1 98.75 69 ALA B C 1
ATOM 3173 O O . ALA B 1 69 ? 2.053 -28.656 -15.562 1 98.75 69 ALA B O 1
ATOM 3174 N N . VAL B 1 70 ? 1.394 -26.781 -14.547 1 98.88 70 VAL B N 1
ATOM 3175 C CA . VAL B 1 70 ? 0.966 -27.469 -13.328 1 98.88 70 VAL B CA 1
ATOM 3176 C C . VAL B 1 70 ? -0.168 -28.438 -13.648 1 98.88 70 VAL B C 1
ATOM 3178 O O . VAL B 1 70 ? -0.138 -29.594 -13.227 1 98.88 70 VAL B O 1
ATOM 3181 N N . TYR B 1 71 ? -1.128 -27.969 -14.414 1 98.81 71 TYR B N 1
ATOM 3182 C CA . TYR B 1 71 ? -2.307 -28.766 -14.719 1 98.81 71 TYR B CA 1
ATOM 3183 C C . TYR B 1 71 ? -1.927 -30.031 -15.492 1 98.81 71 TYR B C 1
ATOM 3185 O O . TYR B 1 71 ? -2.475 -31.109 -15.25 1 98.81 71 TYR B O 1
ATOM 3193 N N . GLU B 1 72 ? -1.015 -29.906 -16.328 1 98.31 72 GLU B N 1
ATOM 3194 C CA . GLU B 1 72 ? -0.583 -31.016 -17.172 1 98.31 72 GLU B CA 1
ATOM 3195 C C . GLU B 1 72 ? 0.177 -32.062 -16.359 1 98.31 72 GLU B C 1
ATOM 3197 O O . GLU B 1 72 ? 0.177 -33.25 -16.703 1 98.31 72 GLU B O 1
ATOM 3202 N N . LYS B 1 73 ? 0.748 -31.625 -15.234 1 98.06 73 LYS B N 1
ATOM 3203 C CA . LYS B 1 73 ? 1.726 -32.5 -14.586 1 98.06 73 LYS B CA 1
ATOM 3204 C C . LYS B 1 73 ? 1.232 -32.938 -13.219 1 98.06 73 LYS B C 1
ATOM 3206 O O . LYS B 1 73 ? 1.753 -33.906 -12.648 1 98.06 73 LYS B O 1
ATOM 3211 N N . TYR B 1 74 ? 0.189 -32.375 -12.656 1 98.12 74 TYR B N 1
ATOM 3212 C CA . TYR B 1 74 ? -0.099 -32.531 -11.234 1 98.12 74 TYR B CA 1
ATOM 3213 C C . TYR B 1 74 ? -0.482 -33.969 -10.898 1 98.12 74 TYR B C 1
ATOM 3215 O O . TYR B 1 74 ? -0.325 -34.406 -9.766 1 98.12 74 TYR B O 1
ATOM 3223 N N . LYS B 1 75 ? -0.919 -34.781 -11.891 1 98 75 LYS B N 1
ATOM 3224 C CA . LYS B 1 75 ? -1.349 -36.125 -11.625 1 98 75 LYS B CA 1
ATOM 3225 C C . LYS B 1 75 ? -0.15 -37.062 -11.438 1 98 75 LYS B C 1
ATOM 3227 O O . LYS B 1 75 ? -0.291 -38.156 -10.906 1 98 75 LYS B O 1
ATOM 3232 N N . GLU B 1 76 ? 0.992 -36.625 -11.844 1 98.25 76 GLU B N 1
ATOM 3233 C CA . GLU B 1 76 ? 2.186 -37.469 -11.812 1 98.25 76 GLU B CA 1
ATOM 3234 C C . GLU B 1 76 ? 3.023 -37.188 -10.57 1 98.25 76 GLU B C 1
ATOM 3236 O O . GLU B 1 76 ? 4.023 -37.844 -10.32 1 98.25 76 GLU B O 1
ATOM 3241 N N . TYR B 1 77 ? 2.658 -36.281 -9.773 1 98.56 77 TYR B N 1
ATOM 3242 C CA . TYR B 1 77 ? 3.477 -35.844 -8.641 1 98.56 77 TYR B CA 1
ATOM 3243 C C . TYR B 1 77 ? 2.639 -35.75 -7.371 1 98.56 77 TYR B C 1
ATOM 3245 O O . TYR B 1 77 ? 1.417 -35.594 -7.441 1 98.56 77 TYR B O 1
ATOM 3253 N N . HIS B 1 78 ? 3.273 -35.844 -6.242 1 98.31 78 HIS B N 1
ATOM 3254 C CA . HIS B 1 78 ? 2.623 -35.656 -4.949 1 98.31 78 HIS B CA 1
ATOM 3255 C C . HIS B 1 78 ? 2.541 -34.188 -4.562 1 98.31 78 HIS B C 1
ATOM 3257 O O . HIS B 1 78 ? 1.741 -33.812 -3.703 1 98.31 78 HIS B O 1
ATOM 3263 N N . GLY B 1 79 ? 3.344 -33.344 -5.176 1 98.62 79 GLY B N 1
ATOM 3264 C CA . GLY B 1 79 ? 3.385 -31.906 -4.988 1 98.62 79 GLY B CA 1
ATOM 3265 C C . GLY B 1 79 ? 4.25 -31.203 -6.016 1 98.62 79 GLY B C 1
ATOM 3266 O O . GLY B 1 79 ? 5.066 -31.828 -6.688 1 98.62 79 GLY B O 1
ATOM 3267 N N . ILE B 1 80 ? 4.062 -29.953 -6.164 1 98.88 80 ILE B N 1
ATOM 3268 C CA . ILE B 1 80 ? 4.793 -29.125 -7.121 1 98.88 80 ILE B CA 1
ATOM 3269 C C . ILE B 1 80 ? 5.297 -27.859 -6.441 1 98.88 80 ILE B C 1
ATOM 3271 O O . ILE B 1 80 ? 4.57 -27.234 -5.668 1 98.88 80 ILE B O 1
ATOM 3275 N N . VAL B 1 81 ? 6.531 -27.516 -6.645 1 98.69 81 VAL B N 1
ATOM 3276 C CA . VAL B 1 81 ? 7.129 -26.266 -6.184 1 98.69 81 VAL B CA 1
ATOM 3277 C C . VAL B 1 81 ? 7.461 -25.391 -7.379 1 98.69 81 VAL B C 1
ATOM 3279 O O . VAL B 1 81 ? 7.977 -25.859 -8.391 1 98.69 81 VAL B O 1
ATOM 3282 N N . ILE B 1 82 ? 7.145 -24.125 -7.309 1 98.69 82 ILE B N 1
ATOM 3283 C CA . ILE B 1 82 ? 7.512 -23.156 -8.336 1 98.69 82 ILE B CA 1
ATOM 3284 C C . ILE B 1 82 ? 8.523 -22.172 -7.762 1 98.69 82 ILE B C 1
ATOM 3286 O O . ILE B 1 82 ? 8.211 -21.438 -6.824 1 98.69 82 ILE B O 1
ATOM 3290 N N . PHE B 1 83 ? 9.703 -22.172 -8.297 1 97.62 83 PHE B N 1
ATOM 3291 C CA . PHE B 1 83 ? 10.688 -21.141 -7.98 1 97.62 83 PHE B CA 1
ATOM 3292 C C . PHE B 1 83 ? 10.391 -19.875 -8.758 1 97.62 83 PHE B C 1
ATOM 3294 O O . PHE B 1 83 ? 10.305 -19.891 -9.992 1 97.62 83 PHE B O 1
ATOM 3301 N N . HIS B 1 84 ? 10.25 -18.781 -8.117 1 97.44 84 HIS B N 1
ATOM 3302 C CA . HIS B 1 84 ? 9.781 -17.516 -8.68 1 97.44 84 HIS B CA 1
ATOM 3303 C C . HIS B 1 84 ? 10.57 -16.344 -8.102 1 97.44 84 HIS B C 1
ATOM 3305 O O . HIS B 1 84 ? 11.227 -16.469 -7.07 1 97.44 84 HIS B O 1
ATOM 3311 N N . GLY B 1 85 ? 10.633 -15.203 -8.828 1 96.38 85 GLY B N 1
ATOM 3312 C CA . GLY B 1 85 ? 11.117 -13.977 -8.219 1 96.38 85 GLY B CA 1
ATOM 3313 C C . GLY B 1 85 ? 10.125 -13.367 -7.242 1 96.38 85 GLY B C 1
ATOM 3314 O O . GLY B 1 85 ? 8.914 -13.562 -7.375 1 96.38 85 GLY B O 1
ATOM 3315 N N . THR B 1 86 ? 10.633 -12.539 -6.336 1 97.75 86 THR B N 1
ATOM 3316 C CA . THR B 1 86 ? 9.812 -12.133 -5.203 1 97.75 86 THR B CA 1
ATOM 3317 C C . THR B 1 86 ? 8.922 -10.953 -5.574 1 97.75 86 THR B C 1
ATOM 3319 O O . THR B 1 86 ? 7.887 -10.727 -4.945 1 97.75 86 THR B O 1
ATOM 3322 N N . ASP B 1 87 ? 9.188 -10.195 -6.574 1 96.75 87 ASP B N 1
ATOM 3323 C CA . ASP B 1 87 ? 8.547 -8.914 -6.859 1 96.75 87 ASP B CA 1
ATOM 3324 C C . ASP B 1 87 ? 7.059 -9.102 -7.152 1 96.75 87 ASP B C 1
ATOM 3326 O O . ASP B 1 87 ? 6.234 -8.281 -6.758 1 96.75 87 ASP B O 1
ATOM 3330 N N . THR B 1 88 ? 6.684 -10.188 -7.918 1 98.06 88 THR B N 1
ATOM 3331 C CA . THR B 1 88 ? 5.289 -10.391 -8.297 1 98.06 88 THR B CA 1
ATOM 3332 C C . THR B 1 88 ? 4.805 -11.766 -7.844 1 98.06 88 THR B C 1
ATOM 3334 O O . THR B 1 88 ? 3.807 -12.273 -8.352 1 98.06 88 THR B O 1
ATOM 3337 N N . MET B 1 89 ? 5.52 -12.383 -6.918 1 98.69 89 MET B N 1
ATOM 3338 C CA . MET B 1 89 ? 5.25 -13.742 -6.453 1 98.69 89 MET B CA 1
ATOM 3339 C C . MET B 1 89 ? 3.865 -13.836 -5.824 1 98.69 89 MET B C 1
ATOM 3341 O O . MET B 1 89 ? 3.154 -14.82 -6.023 1 98.69 89 MET B O 1
ATOM 3345 N N . ALA B 1 90 ? 3.467 -12.812 -5.086 1 98.94 90 ALA B N 1
ATOM 3346 C CA . ALA B 1 90 ? 2.154 -12.82 -4.445 1 98.94 90 ALA B CA 1
ATOM 3347 C C . ALA B 1 90 ? 1.036 -12.766 -5.48 1 98.94 90 ALA B C 1
ATOM 3349 O O . ALA B 1 90 ? 0.006 -13.422 -5.328 1 98.94 90 ALA B O 1
ATOM 3350 N N . TYR B 1 91 ? 1.221 -12 -6.566 1 98.88 91 TYR B N 1
ATOM 3351 C CA . TYR B 1 91 ? 0.253 -11.992 -7.66 1 98.88 91 TYR B CA 1
ATOM 3352 C C . TYR B 1 91 ? 0.156 -13.375 -8.305 1 98.88 91 TYR B C 1
ATOM 3354 O O . TYR B 1 91 ? -0.942 -13.852 -8.602 1 98.88 91 TYR B O 1
ATOM 3362 N N . THR B 1 92 ? 1.306 -14.008 -8.469 1 98.88 92 THR B N 1
ATOM 3363 C CA . THR B 1 92 ? 1.36 -15.32 -9.117 1 98.88 92 THR B CA 1
ATOM 3364 C C . THR B 1 92 ? 0.645 -16.375 -8.266 1 98.88 92 THR B C 1
ATOM 3366 O O . THR B 1 92 ? -0.175 -17.141 -8.781 1 98.88 92 THR B O 1
ATOM 3369 N N . SER B 1 93 ? 0.968 -16.406 -6.957 1 98.94 93 SER B N 1
ATOM 3370 C CA . SER B 1 93 ? 0.311 -17.391 -6.109 1 98.94 93 SER B CA 1
ATOM 3371 C C . SER B 1 93 ? -1.197 -17.172 -6.062 1 98.94 93 SER B C 1
ATOM 3373 O O . SER B 1 93 ? -1.972 -18.125 -6.035 1 98.94 93 SER B O 1
ATOM 3375 N N . SER B 1 94 ? -1.6 -15.945 -6.117 1 98.88 94 SER B N 1
ATOM 3376 C CA . SER B 1 94 ? -3.021 -15.617 -6.094 1 98.88 94 SER B CA 1
ATOM 3377 C C . SER B 1 94 ? -3.719 -16.094 -7.363 1 98.88 94 SER B C 1
ATOM 3379 O O . SER B 1 94 ? -4.691 -16.844 -7.297 1 98.88 94 SER B O 1
ATOM 3381 N N . VAL B 1 95 ? -3.219 -15.75 -8.484 1 98.88 95 VAL B N 1
ATOM 3382 C CA . VAL B 1 95 ? -3.924 -16.031 -9.734 1 98.88 95 VAL B CA 1
ATOM 3383 C C . VAL B 1 95 ? -3.938 -17.531 -9.992 1 98.88 95 VAL B C 1
ATOM 3385 O O . VAL B 1 95 ? -4.914 -18.078 -10.516 1 98.88 95 VAL B O 1
ATOM 3388 N N . LEU B 1 96 ? -2.844 -18.25 -9.617 1 98.94 96 LEU B N 1
ATOM 3389 C CA . LEU B 1 96 ? -2.811 -19.703 -9.789 1 98.94 96 LEU B CA 1
ATOM 3390 C C . LEU B 1 96 ? -3.873 -20.375 -8.922 1 98.94 96 LEU B C 1
ATOM 3392 O O . LEU B 1 96 ? -4.434 -21.406 -9.312 1 98.94 96 LEU B O 1
ATOM 3396 N N . SER B 1 97 ? -4.172 -19.781 -7.762 1 98.75 97 SER B N 1
ATOM 3397 C CA . SER B 1 97 ? -5.223 -20.297 -6.891 1 98.75 97 SER B CA 1
ATOM 3398 C C . SER B 1 97 ? -6.578 -20.281 -7.582 1 98.75 97 SER B C 1
ATOM 3400 O O . SER B 1 97 ? -7.43 -21.125 -7.324 1 98.75 97 SER B O 1
ATOM 3402 N N . PHE B 1 98 ? -6.754 -19.297 -8.461 1 98.44 98 PHE B N 1
ATOM 3403 C CA . PHE B 1 98 ? -8.016 -19.188 -9.188 1 98.44 98 PHE B CA 1
ATOM 3404 C C . PHE B 1 98 ? -7.977 -20.031 -10.453 1 98.44 98 PHE B C 1
ATOM 3406 O O . PHE B 1 98 ? -8.945 -20.719 -10.773 1 98.44 98 PHE B O 1
ATOM 3413 N N . MET B 1 99 ? -6.879 -20.078 -11.141 1 98.75 99 MET B N 1
ATOM 3414 C CA . MET B 1 99 ? -6.766 -20.766 -12.43 1 98.75 99 MET B CA 1
ATOM 3415 C C . MET B 1 99 ? -6.797 -22.281 -12.234 1 98.75 99 MET B C 1
ATOM 3417 O O . MET B 1 99 ? -7.176 -23.016 -13.141 1 98.75 99 MET B O 1
ATOM 3421 N N . LEU B 1 100 ? -6.34 -22.719 -11.07 1 98.56 100 LEU B N 1
ATOM 3422 C CA . LEU B 1 100 ? -6.277 -24.141 -10.742 1 98.56 100 LEU B CA 1
ATOM 3423 C C . LEU B 1 100 ? -7.219 -24.484 -9.594 1 98.56 100 LEU B C 1
ATOM 3425 O O . LEU B 1 100 ? -6.824 -25.156 -8.641 1 98.56 100 LEU B O 1
ATOM 3429 N N . LEU B 1 101 ? -8.422 -24.047 -9.711 1 96.62 101 LEU B N 1
ATOM 3430 C CA . LEU B 1 101 ? -9.422 -24.297 -8.672 1 96.62 101 LEU B CA 1
ATOM 3431 C C . LEU B 1 101 ? -9.508 -25.781 -8.352 1 96.62 101 LEU B C 1
ATOM 3433 O O . LEU B 1 101 ? -9.539 -26.609 -9.258 1 96.62 101 LEU B O 1
ATOM 3437 N N . ASN B 1 102 ? -9.445 -26.109 -7.09 1 97.38 102 ASN B N 1
ATOM 3438 C CA . ASN B 1 102 ? -9.602 -27.469 -6.562 1 97.38 102 ASN B CA 1
ATOM 3439 C C . ASN B 1 102 ? -8.398 -28.344 -6.902 1 97.38 102 ASN B C 1
ATOM 3441 O O . ASN B 1 102 ? -8.531 -29.547 -7.043 1 97.38 102 ASN B O 1
ATOM 3445 N N . ILE B 1 103 ? -7.258 -27.734 -7.164 1 98.56 103 ILE B N 1
ATOM 3446 C CA . ILE B 1 103 ? -6.051 -28.547 -7.316 1 98.56 103 ILE B CA 1
ATOM 3447 C C . ILE B 1 103 ? -5.898 -29.484 -6.121 1 98.56 103 ILE B C 1
ATOM 3449 O O . ILE B 1 103 ? -5.945 -29.031 -4.969 1 98.56 103 ILE B O 1
ATOM 3453 N N . PRO B 1 104 ? -5.738 -30.75 -6.336 1 98.19 104 PRO B N 1
ATOM 3454 C CA . PRO B 1 104 ? -5.836 -31.719 -5.238 1 98.19 104 PRO B CA 1
ATOM 3455 C C . PRO B 1 104 ? -4.492 -31.984 -4.559 1 98.19 104 PRO B C 1
ATOM 3457 O O . PRO B 1 104 ? -4.422 -32.75 -3.598 1 98.19 104 PRO B O 1
ATOM 3460 N N . ILE B 1 105 ? -3.438 -31.422 -5.043 1 98.56 105 ILE B N 1
ATOM 3461 C CA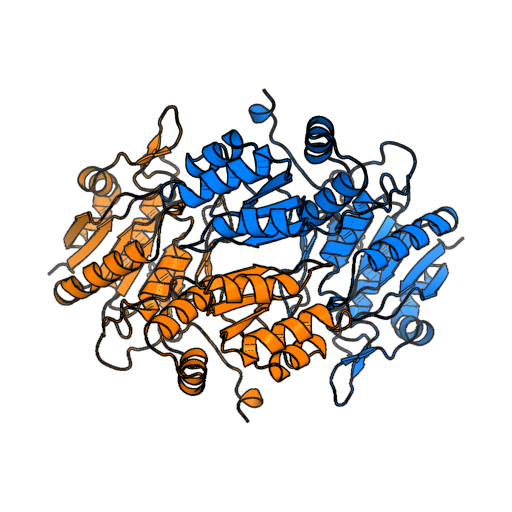 . ILE B 1 105 ? -2.107 -31.547 -4.453 1 98.56 105 ILE B CA 1
ATOM 3462 C C . ILE B 1 105 ? -1.58 -30.172 -4.078 1 98.56 105 ILE B C 1
ATOM 3464 O O . ILE B 1 105 ? -2.09 -29.156 -4.555 1 98.56 105 ILE B O 1
ATOM 3468 N N . PRO B 1 106 ? -0.576 -30.125 -3.219 1 98.81 106 PRO B N 1
ATOM 3469 C CA . PRO B 1 106 ? 0.01 -28.828 -2.904 1 98.81 106 PRO B CA 1
ATOM 3470 C C . PRO B 1 106 ? 0.822 -28.25 -4.062 1 98.81 106 PRO B C 1
ATOM 3472 O O . PRO B 1 106 ? 1.657 -28.938 -4.645 1 98.81 106 PRO B O 1
ATOM 3475 N N . VAL B 1 107 ? 0.565 -27.078 -4.426 1 98.94 107 VAL B N 1
ATOM 3476 C CA . VAL B 1 107 ? 1.388 -26.25 -5.297 1 98.94 107 VAL B CA 1
ATOM 3477 C C . VAL B 1 107 ? 1.974 -25.094 -4.5 1 98.94 107 VAL B C 1
ATOM 3479 O O . VAL B 1 107 ? 1.236 -24.234 -4.016 1 98.94 107 VAL B O 1
ATOM 3482 N N . VAL B 1 108 ? 3.277 -25.031 -4.348 1 98.94 108 VAL B N 1
ATOM 3483 C CA . VAL B 1 108 ? 3.92 -24.094 -3.428 1 98.94 108 VAL B CA 1
ATOM 3484 C C . VAL B 1 108 ? 4.863 -23.188 -4.199 1 98.94 108 VAL B C 1
ATOM 3486 O O . VAL B 1 108 ? 5.77 -23.656 -4.895 1 98.94 108 VAL B O 1
ATOM 3489 N N . ILE B 1 109 ? 4.648 -21.891 -4.129 1 98.94 109 ILE B N 1
ATOM 3490 C CA . ILE B 1 109 ? 5.52 -20.906 -4.762 1 98.94 109 ILE B CA 1
ATOM 3491 C C . ILE B 1 109 ? 6.5 -20.344 -3.734 1 98.94 109 ILE B C 1
ATOM 3493 O O . ILE B 1 109 ? 6.121 -20.047 -2.602 1 98.94 109 ILE B O 1
ATOM 3497 N N . THR B 1 110 ? 7.738 -20.25 -4.105 1 98.75 110 THR B N 1
ATOM 3498 C CA . THR B 1 110 ? 8.742 -19.672 -3.217 1 98.75 110 THR B CA 1
ATOM 3499 C C . THR B 1 110 ? 9.844 -18.984 -4.016 1 98.75 110 THR B C 1
ATOM 3501 O O . THR B 1 110 ? 9.781 -18.922 -5.242 1 98.75 110 THR B O 1
ATOM 3504 N N . GLY B 1 111 ? 10.719 -18.328 -3.445 1 97.94 111 GLY B N 1
ATOM 3505 C CA . GLY B 1 111 ? 11.875 -17.594 -3.93 1 97.94 111 GLY B CA 1
ATOM 3506 C C . GLY B 1 111 ? 12.828 -17.188 -2.822 1 97.94 111 GLY B C 1
ATOM 3507 O O . GLY B 1 111 ? 12.938 -17.875 -1.805 1 97.94 111 GLY B O 1
ATOM 3508 N N . SER B 1 112 ? 13.578 -16.188 -3.121 1 97.94 112 SER B N 1
ATOM 3509 C CA . SER B 1 112 ? 14.523 -15.727 -2.105 1 97.94 112 SER B CA 1
ATOM 3510 C C . SER B 1 112 ? 14.867 -14.25 -2.293 1 97.94 112 SER B C 1
ATOM 3512 O O . SER B 1 112 ? 14.641 -13.688 -3.363 1 97.94 112 SER B O 1
ATOM 3514 N N . GLN B 1 113 ? 15.312 -13.656 -1.213 1 97 113 GLN B N 1
ATOM 3515 C CA . GLN B 1 113 ? 15.805 -12.281 -1.261 1 97 113 GLN B CA 1
ATOM 3516 C C . GLN B 1 113 ? 17.234 -12.227 -1.789 1 97 113 GLN B C 1
ATOM 3518 O O . GLN B 1 113 ? 17.609 -11.266 -2.461 1 97 113 GLN B O 1
ATOM 3523 N N . LEU B 1 114 ? 18.031 -13.219 -1.482 1 95.75 114 LEU B N 1
ATOM 3524 C CA . LEU B 1 114 ? 19.406 -13.336 -1.955 1 95.75 114 LEU B CA 1
ATOM 3525 C C . LEU B 1 114 ? 19.578 -14.57 -2.828 1 95.75 114 LEU B C 1
ATOM 3527 O O . LEU B 1 114 ? 18.875 -15.562 -2.654 1 95.75 114 LEU B O 1
ATOM 3531 N N . SER B 1 115 ? 20.547 -14.438 -3.701 1 93.94 115 SER B N 1
ATOM 3532 C CA . SER B 1 115 ? 20.891 -15.57 -4.543 1 93.94 115 SER B CA 1
ATOM 3533 C C . SER B 1 115 ? 21.359 -16.766 -3.705 1 93.94 115 SER B C 1
ATOM 3535 O O . SER B 1 115 ? 22 -16.578 -2.666 1 93.94 115 SER B O 1
ATOM 3537 N N . ILE B 1 116 ? 21.125 -17.922 -4.207 1 94.12 116 ILE B N 1
ATOM 3538 C CA . ILE B 1 116 ? 21.438 -19.141 -3.488 1 94.12 116 ILE B CA 1
ATOM 3539 C C . ILE B 1 116 ? 22.953 -19.266 -3.326 1 94.12 116 ILE B C 1
ATOM 3541 O O . ILE B 1 116 ? 23.438 -20 -2.461 1 94.12 116 ILE B O 1
ATOM 3545 N N . THR B 1 117 ? 23.688 -18.516 -4.117 1 91.94 117 THR B N 1
ATOM 3546 C CA . THR B 1 117 ? 25.156 -18.562 -4.062 1 91.94 117 THR B CA 1
ATOM 3547 C C . THR B 1 117 ? 25.672 -17.781 -2.865 1 91.94 117 THR B C 1
ATOM 3549 O O . THR B 1 117 ? 26.844 -17.922 -2.48 1 91.94 117 THR B O 1
ATOM 3552 N N . ASN B 1 118 ? 24.859 -16.891 -2.301 1 92.62 118 ASN B N 1
ATOM 3553 C CA . ASN B 1 118 ? 25.234 -16.156 -1.1 1 92.62 118 ASN B CA 1
ATOM 3554 C C . ASN B 1 118 ? 25.125 -17.031 0.149 1 92.62 118 ASN B C 1
ATOM 3556 O O . ASN B 1 118 ? 24.094 -17.641 0.405 1 92.62 118 ASN B O 1
ATOM 3560 N N . PRO B 1 119 ? 26.156 -17.125 0.952 1 92 119 PRO B N 1
ATOM 3561 C CA . PRO B 1 119 ? 26.125 -18 2.123 1 92 119 PRO B CA 1
ATOM 3562 C C . PRO B 1 119 ? 25.109 -17.578 3.17 1 92 119 PRO B C 1
ATOM 3564 O O . PRO B 1 119 ? 24.734 -18.359 4.039 1 92 119 PRO B O 1
ATOM 3567 N N . LEU B 1 120 ? 24.734 -16.375 3.111 1 94.06 120 LEU B N 1
ATOM 3568 C CA . LEU B 1 120 ? 23.766 -15.867 4.082 1 94.06 120 LEU B CA 1
ATOM 3569 C C . LEU B 1 120 ? 22.359 -15.852 3.49 1 94.06 120 LEU B C 1
ATOM 3571 O O . LEU B 1 120 ? 21.438 -15.273 4.078 1 94.06 120 LEU B O 1
ATOM 3575 N N . ALA B 1 121 ? 22.234 -16.438 2.383 1 94.69 121 ALA B N 1
ATOM 3576 C CA . ALA B 1 121 ? 20.984 -16.344 1.645 1 94.69 121 ALA B CA 1
ATOM 3577 C C . ALA B 1 121 ? 19.875 -17.094 2.373 1 94.69 121 ALA B C 1
ATOM 3579 O O . ALA B 1 121 ? 20.125 -18.078 3.068 1 94.69 121 ALA B O 1
ATOM 3580 N N . ASP B 1 122 ? 18.672 -16.562 2.213 1 97.5 122 ASP B N 1
ATOM 3581 C CA . ASP B 1 122 ? 17.469 -17.234 2.695 1 97.5 122 ASP B CA 1
ATOM 3582 C C . ASP B 1 122 ? 17.031 -18.328 1.734 1 97.5 122 ASP B C 1
ATOM 3584 O O . ASP B 1 122 ? 16.078 -19.062 2.012 1 97.5 122 ASP B O 1
ATOM 3588 N N . ALA B 1 123 ? 17.672 -18.547 0.661 1 96.44 123 ALA B N 1
ATOM 3589 C CA . ALA B 1 123 ? 17.25 -19.359 -0.474 1 96.44 123 ALA B CA 1
ATOM 3590 C C . ALA B 1 123 ? 17.094 -20.828 -0.075 1 96.44 123 ALA B C 1
ATOM 3592 O O . ALA B 1 123 ? 16.062 -21.453 -0.34 1 96.44 123 ALA B O 1
ATOM 3593 N N . VAL B 1 124 ? 18.078 -21.406 0.552 1 95.31 124 VAL B N 1
ATOM 3594 C CA . VAL B 1 124 ? 18.062 -22.828 0.9 1 95.31 124 VAL B CA 1
ATOM 3595 C C . VAL B 1 124 ? 16.938 -23.109 1.885 1 95.31 124 VAL B C 1
ATOM 3597 O O . VAL B 1 124 ? 16.188 -24.078 1.723 1 95.31 124 VAL B O 1
ATOM 3600 N N . GLU B 1 125 ? 16.766 -22.234 2.855 1 95.31 125 GLU B N 1
ATOM 3601 C CA . GLU B 1 125 ? 15.711 -22.391 3.846 1 95.31 125 GLU B CA 1
ATOM 3602 C C . GLU B 1 125 ? 14.336 -22.297 3.199 1 95.31 125 GLU B C 1
ATOM 3604 O O . GLU B 1 125 ? 13.438 -23.078 3.525 1 95.31 125 GLU B O 1
ATOM 3609 N N . ASN B 1 126 ? 14.18 -21.375 2.322 1 98 126 ASN B N 1
ATOM 3610 C CA . ASN B 1 126 ? 12.906 -21.25 1.626 1 98 126 ASN B CA 1
ATOM 3611 C C . ASN B 1 126 ? 12.602 -22.469 0.766 1 98 126 ASN B C 1
ATOM 3613 O O . ASN B 1 126 ? 11.469 -22.938 0.729 1 98 126 ASN B O 1
ATOM 3617 N N . CYS B 1 127 ? 13.609 -23.016 0.113 1 96.12 127 CYS B N 1
ATOM 3618 C CA . CYS B 1 127 ? 13.445 -24.234 -0.675 1 96.12 127 CYS B CA 1
ATOM 3619 C C . CYS B 1 127 ? 13.023 -25.406 0.206 1 96.12 127 CYS B C 1
ATOM 3621 O O . CYS B 1 127 ? 12.102 -26.141 -0.14 1 96.12 127 CYS B O 1
ATOM 3623 N N . ARG B 1 128 ? 13.695 -25.531 1.293 1 94.62 128 ARG B N 1
ATOM 3624 C CA . ARG B 1 128 ? 13.383 -26.609 2.227 1 94.62 128 ARG B CA 1
ATOM 3625 C C . ARG B 1 128 ? 11.93 -26.531 2.689 1 94.62 128 ARG B C 1
ATOM 3627 O O . ARG B 1 128 ? 11.211 -27.531 2.682 1 94.62 128 ARG B O 1
ATOM 3634 N N . CYS B 1 129 ? 11.539 -25.359 3.064 1 96.94 129 CYS B N 1
ATOM 3635 C CA . CYS B 1 129 ? 10.18 -25.125 3.533 1 96.94 129 CYS B CA 1
ATOM 3636 C C . CYS B 1 129 ? 9.164 -25.453 2.441 1 96.94 129 CYS B C 1
ATOM 3638 O O . CYS B 1 129 ? 8.188 -26.156 2.688 1 96.94 129 CYS B O 1
ATOM 3640 N N . ALA B 1 130 ? 9.422 -25.031 1.279 1 98.25 130 ALA B N 1
ATOM 3641 C CA . ALA B 1 130 ? 8.516 -25.219 0.151 1 98.25 130 ALA B CA 1
ATOM 3642 C C . ALA B 1 130 ? 8.398 -26.688 -0.234 1 98.25 130 ALA B C 1
ATOM 3644 O O . ALA B 1 130 ? 7.301 -27.188 -0.469 1 98.25 130 ALA B O 1
ATOM 3645 N N . ILE B 1 131 ? 9.5 -27.406 -0.287 1 96.94 131 ILE B N 1
ATOM 3646 C CA . ILE B 1 131 ? 9.523 -28.797 -0.694 1 96.94 131 ILE B CA 1
ATOM 3647 C C . ILE B 1 131 ? 8.805 -29.656 0.35 1 96.94 131 ILE B C 1
ATOM 3649 O O . ILE B 1 131 ? 8.023 -30.547 0.003 1 96.94 131 ILE B O 1
ATOM 3653 N N . HIS B 1 132 ? 9.008 -29.359 1.607 1 96.5 132 HIS B N 1
ATOM 3654 C CA . HIS B 1 132 ? 8.312 -30.109 2.652 1 96.5 132 HIS B CA 1
ATOM 3655 C C . HIS B 1 132 ? 6.809 -29.844 2.607 1 96.5 132 HIS B C 1
ATOM 3657 O O . HIS B 1 132 ? 6.012 -30.766 2.807 1 96.5 132 HIS B O 1
ATOM 3663 N N . MET B 1 133 ? 6.43 -28.625 2.375 1 98.44 133 MET B N 1
ATOM 3664 C CA . MET B 1 133 ? 5.008 -28.312 2.217 1 98.44 133 MET B CA 1
ATOM 3665 C C . MET B 1 133 ? 4.426 -29.031 1.006 1 98.44 133 MET B C 1
ATOM 3667 O O . MET B 1 133 ? 3.311 -29.547 1.063 1 98.44 133 MET B O 1
ATOM 3671 N N . ALA B 1 134 ? 5.18 -29.062 -0.027 1 98.31 134 ALA B N 1
ATOM 3672 C CA . ALA B 1 134 ? 4.742 -29.766 -1.229 1 98.31 134 ALA B CA 1
ATOM 3673 C C . ALA B 1 134 ? 4.543 -31.25 -0.948 1 98.31 134 ALA B C 1
ATOM 3675 O O . ALA B 1 134 ? 3.674 -31.891 -1.545 1 98.31 134 ALA B O 1
ATOM 3676 N N . GLY B 1 135 ? 5.316 -31.812 -0.098 1 97 135 GLY B N 1
ATOM 3677 C CA . GLY B 1 135 ? 5.219 -33.219 0.257 1 97 135 GLY B CA 1
ATOM 3678 C C . GLY B 1 135 ? 4.156 -33.5 1.304 1 97 135 GLY B C 1
ATOM 3679 O O . GLY B 1 135 ? 3.93 -34.656 1.673 1 97 135 GLY B O 1
ATOM 3680 N N . SER B 1 136 ? 3.461 -32.5 1.763 1 97 136 SER B N 1
ATOM 3681 C CA . SER B 1 136 ? 2.562 -32.625 2.906 1 97 136 SER B CA 1
ATOM 3682 C C . SER B 1 136 ? 1.263 -33.312 2.521 1 97 136 SER B C 1
ATOM 3684 O O . SER B 1 136 ? 0.561 -33.875 3.381 1 97 136 SER B O 1
ATOM 3686 N N . GLY B 1 137 ? 0.9 -33.188 1.178 1 96.69 137 GLY B N 1
ATOM 3687 C CA . GLY B 1 137 ? -0.377 -33.719 0.734 1 96.69 137 GLY B CA 1
ATOM 3688 C C . GLY B 1 137 ? -1.524 -32.719 0.898 1 96.69 137 GLY B C 1
ATOM 3689 O O . GLY B 1 137 ? -2.658 -33.031 0.512 1 96.69 137 GLY B O 1
ATOM 3690 N N . MET B 1 138 ? -1.303 -31.594 1.462 1 97.88 138 MET B N 1
ATOM 3691 C CA . MET B 1 138 ? -2.346 -30.578 1.651 1 97.88 138 MET B CA 1
ATOM 3692 C C . MET B 1 138 ? -2.725 -29.938 0.324 1 97.88 138 MET B C 1
ATOM 3694 O O . MET B 1 138 ? -1.895 -29.281 -0.314 1 97.88 138 MET B O 1
ATOM 3698 N N . PRO B 1 139 ? -3.957 -30.062 -0.1 1 98.38 139 PRO B N 1
ATOM 3699 C CA . PRO B 1 139 ? -4.336 -29.484 -1.393 1 98.38 139 PRO B CA 1
ATOM 3700 C C . PRO B 1 139 ? -4.383 -27.969 -1.369 1 98.38 139 PRO B C 1
ATOM 3702 O O . PRO B 1 139 ? -4.758 -27.375 -0.355 1 98.38 139 PRO B O 1
ATOM 3705 N N . GLY B 1 140 ? -4.043 -27.359 -2.494 1 98.44 140 GLY B N 1
ATOM 3706 C CA . GLY B 1 140 ? -4.168 -25.922 -2.617 1 98.44 140 GLY B CA 1
ATOM 3707 C C . GLY B 1 140 ? -2.91 -25.25 -3.137 1 98.44 140 GLY B C 1
ATOM 3708 O O . GLY B 1 140 ? -1.918 -25.922 -3.426 1 98.44 140 GLY B O 1
ATOM 3709 N N . VAL B 1 141 ? -2.922 -23.984 -3.318 1 98.94 141 VAL B N 1
ATOM 3710 C CA . VAL B 1 141 ? -1.797 -23.156 -3.742 1 98.94 141 VAL B CA 1
ATOM 3711 C C . VAL B 1 141 ? -1.292 -22.328 -2.562 1 98.94 141 VAL B C 1
ATOM 3713 O O . VAL B 1 141 ? -2.078 -21.672 -1.871 1 98.94 141 VAL B O 1
ATOM 3716 N N . PHE B 1 142 ? 0.009 -22.375 -2.371 1 98.94 142 PHE B N 1
ATOM 3717 C CA . PHE B 1 142 ? 0.604 -21.766 -1.188 1 98.94 142 PHE B CA 1
ATOM 3718 C C . PHE B 1 142 ? 1.824 -20.938 -1.562 1 98.94 142 PHE B C 1
ATOM 3720 O O . PHE B 1 142 ? 2.416 -21.141 -2.625 1 98.94 142 PHE B O 1
ATOM 3727 N N . LEU B 1 143 ? 2.137 -20 -0.75 1 98.94 143 LEU B N 1
ATOM 3728 C CA . LEU B 1 143 ? 3.408 -19.297 -0.784 1 98.94 143 LEU B CA 1
ATOM 3729 C C . LEU B 1 143 ? 4.227 -19.578 0.471 1 98.94 143 LEU B C 1
ATOM 3731 O O . LEU B 1 143 ? 3.742 -19.406 1.59 1 98.94 143 LEU B O 1
ATOM 3735 N N . ALA B 1 144 ? 5.398 -20.094 0.333 1 98.88 144 ALA B N 1
ATOM 3736 C CA . ALA B 1 144 ? 6.301 -20.406 1.438 1 98.88 144 ALA B CA 1
ATOM 3737 C C . ALA B 1 144 ? 7.48 -19.453 1.472 1 98.88 144 ALA B C 1
ATOM 3739 O O . ALA B 1 144 ? 8.203 -19.312 0.481 1 98.88 144 ALA B O 1
ATOM 3740 N N . PHE B 1 145 ? 7.684 -18.812 2.57 1 98.75 145 PHE B N 1
ATOM 3741 C CA . PHE B 1 145 ? 8.758 -17.828 2.711 1 98.75 145 PHE B CA 1
ATOM 3742 C C . PHE B 1 145 ? 9.086 -17.594 4.18 1 98.75 145 PHE B C 1
ATOM 3744 O O . PHE B 1 145 ? 8.18 -17.391 4.996 1 98.75 145 PHE B O 1
ATOM 3751 N N . ASP B 1 146 ? 10.328 -17.609 4.555 1 98.62 146 ASP B N 1
ATOM 3752 C CA . ASP B 1 146 ? 10.82 -17.328 5.898 1 98.62 146 ASP B CA 1
ATOM 3753 C C . ASP B 1 146 ? 10.133 -18.203 6.938 1 98.62 146 ASP B C 1
ATOM 3755 O O . ASP B 1 146 ? 9.602 -17.703 7.934 1 98.62 146 ASP B O 1
ATOM 3759 N N . ARG B 1 147 ? 10.008 -19.453 6.609 1 98.38 147 ARG B N 1
ATOM 3760 C CA . ARG B 1 147 ? 9.539 -20.5 7.504 1 98.38 147 ARG B CA 1
ATOM 3761 C C . ARG B 1 147 ? 8.039 -20.359 7.762 1 98.38 147 ARG B C 1
ATOM 3763 O O . ARG B 1 147 ? 7.523 -20.891 8.75 1 98.38 147 ARG B O 1
ATOM 3770 N N . LYS B 1 148 ? 7.375 -19.625 6.906 1 98.81 148 LYS B N 1
ATOM 3771 C CA . LYS B 1 148 ? 5.926 -19.469 6.984 1 98.81 148 LYS B CA 1
ATOM 3772 C C . LYS B 1 148 ? 5.254 -19.969 5.707 1 98.81 148 LYS B C 1
ATOM 3774 O O . LYS B 1 148 ? 5.812 -19.859 4.617 1 98.81 148 LYS B O 1
ATOM 3779 N N . ILE B 1 149 ? 4.105 -20.547 5.91 1 98.94 149 ILE B N 1
ATOM 3780 C CA . ILE B 1 149 ? 3.256 -20.953 4.793 1 98.94 149 ILE B CA 1
ATOM 3781 C C . ILE B 1 149 ? 1.983 -20.109 4.785 1 98.94 149 ILE B C 1
ATOM 3783 O O . ILE B 1 149 ? 1.296 -20 5.801 1 98.94 149 ILE B O 1
ATOM 3787 N N . MET B 1 150 ? 1.722 -19.516 3.645 1 98.94 150 MET B N 1
ATOM 3788 C CA . MET B 1 150 ? 0.551 -18.672 3.441 1 98.94 150 MET B CA 1
ATOM 3789 C C . MET B 1 150 ? -0.347 -19.234 2.346 1 98.94 150 MET B C 1
ATOM 3791 O O . MET B 1 150 ? 0.132 -19.906 1.424 1 98.94 150 MET B O 1
ATOM 3795 N N . LEU B 1 151 ? -1.683 -18.984 2.5 1 98.81 151 LEU B N 1
ATOM 3796 C CA . LEU B 1 151 ? -2.539 -19.234 1.345 1 98.81 151 LEU B CA 1
ATOM 3797 C C . LEU B 1 151 ? -2.123 -18.375 0.163 1 98.81 151 LEU B C 1
ATOM 3799 O O . LEU B 1 151 ? -1.802 -17.188 0.337 1 98.81 151 LEU B O 1
ATOM 3803 N N . GLY B 1 152 ? -2.135 -18.922 -0.993 1 98.88 152 GLY B N 1
ATOM 3804 C CA . GLY B 1 152 ? -1.691 -18.188 -2.176 1 98.88 152 GLY B CA 1
ATOM 3805 C C . GLY B 1 152 ? -2.447 -16.906 -2.4 1 98.88 152 GLY B C 1
ATOM 3806 O O . GLY B 1 152 ? -1.887 -15.93 -2.908 1 98.88 152 GLY B O 1
ATOM 3807 N N . THR B 1 153 ? -3.672 -16.812 -1.954 1 98.88 153 THR B N 1
ATOM 3808 C CA . THR B 1 153 ? -4.539 -15.672 -2.213 1 98.88 153 THR B CA 1
ATOM 3809 C C . THR B 1 153 ? -4.387 -14.625 -1.117 1 98.88 153 THR B C 1
ATOM 3811 O O . THR B 1 153 ? -5.027 -13.57 -1.168 1 98.88 153 THR B O 1
ATOM 3814 N N . ARG B 1 154 ? -3.582 -14.891 -0.122 1 98.88 154 ARG B N 1
ATOM 3815 C CA . ARG B 1 154 ? -3.533 -14.008 1.036 1 98.88 154 ARG B CA 1
ATOM 3816 C C . ARG B 1 154 ? -2.145 -13.398 1.205 1 98.88 154 ARG B C 1
ATOM 3818 O O . ARG B 1 154 ? -1.934 -12.547 2.064 1 98.88 154 ARG B O 1
ATOM 3825 N N . ALA B 1 155 ? -1.227 -13.781 0.338 1 98.88 155 ALA B N 1
ATOM 3826 C CA . ALA B 1 155 ? 0.165 -13.359 0.475 1 98.88 155 ALA B CA 1
ATOM 3827 C C . ALA B 1 155 ? 0.381 -11.969 -0.132 1 98.88 155 ALA B C 1
ATOM 3829 O O . ALA B 1 155 ? -0.185 -11.648 -1.18 1 98.88 155 ALA B O 1
ATOM 3830 N N . SER B 1 156 ? 1.197 -11.156 0.5 1 98.81 156 SER B N 1
ATOM 3831 C CA . SER B 1 156 ? 1.673 -9.875 -0.021 1 98.81 156 SER B CA 1
ATOM 3832 C C . SER B 1 156 ? 3.117 -9.617 0.39 1 98.81 156 SER B C 1
ATOM 3834 O O . SER B 1 156 ? 3.508 -9.898 1.524 1 98.81 156 SER B O 1
ATOM 3836 N N . LYS B 1 157 ? 3.908 -9.148 -0.556 1 98.69 157 LYS B N 1
ATOM 3837 C CA . LYS B 1 157 ? 5.242 -8.672 -0.204 1 98.69 157 LYS B CA 1
ATOM 3838 C C . LYS B 1 157 ? 5.18 -7.312 0.488 1 98.69 157 LYS B C 1
ATOM 3840 O O . LYS B 1 157 ? 4.648 -6.352 -0.07 1 98.69 157 LYS B O 1
ATOM 3845 N N . VAL B 1 158 ? 5.746 -7.227 1.732 1 98.5 158 VAL B N 1
ATOM 3846 C CA . VAL B 1 158 ? 5.551 -5.984 2.477 1 98.5 158 VAL B CA 1
ATOM 3847 C C . VAL B 1 158 ? 6.906 -5.355 2.793 1 98.5 158 VAL B C 1
ATOM 3849 O O . VAL B 1 158 ? 6.977 -4.195 3.207 1 98.5 158 VAL B O 1
ATOM 3852 N N . ARG B 1 159 ? 7.984 -6.078 2.582 1 98.56 159 ARG B N 1
ATOM 3853 C CA . ARG B 1 159 ? 9.336 -5.582 2.818 1 98.56 159 ARG B CA 1
ATOM 3854 C C . ARG B 1 159 ? 10.242 -5.875 1.627 1 98.56 159 ARG B C 1
ATOM 3856 O O . ARG B 1 159 ? 10.18 -6.961 1.043 1 98.56 159 ARG B O 1
ATOM 3863 N N . THR B 1 160 ? 11.109 -4.965 1.354 1 97.81 160 THR B N 1
ATOM 3864 C CA . THR B 1 160 ? 11.891 -5.074 0.127 1 97.81 160 THR B CA 1
ATOM 3865 C C . THR B 1 160 ? 13.188 -5.844 0.379 1 97.81 160 THR B C 1
ATOM 3867 O O . THR B 1 160 ? 13.742 -6.457 -0.537 1 97.81 160 THR B O 1
ATOM 3870 N N . ARG B 1 161 ? 13.656 -5.883 1.642 1 96.06 161 ARG B N 1
ATOM 3871 C CA . ARG B 1 161 ? 15.016 -6.379 1.845 1 96.06 161 ARG B CA 1
ATOM 3872 C C . ARG B 1 161 ? 15.039 -7.508 2.871 1 96.06 161 ARG B C 1
ATOM 3874 O O . ARG B 1 161 ? 15.781 -8.477 2.717 1 96.06 161 ARG B O 1
ATOM 3881 N N . SER B 1 162 ? 14.211 -7.43 3.896 1 97.56 162 SER B N 1
ATOM 3882 C CA . SER B 1 162 ? 14.242 -8.375 5.008 1 97.56 162 SER B CA 1
ATOM 3883 C C . SER B 1 162 ? 13.812 -9.766 4.559 1 97.56 162 SER B C 1
ATOM 3885 O O . SER B 1 162 ? 13.039 -9.906 3.607 1 97.56 162 SER B O 1
ATOM 3887 N N . PHE B 1 163 ? 14.297 -10.75 5.262 1 98 163 PHE B N 1
ATOM 3888 C CA . PHE B 1 163 ? 13.938 -12.117 4.934 1 98 163 PHE B CA 1
ATOM 3889 C C . PHE B 1 163 ? 12.477 -12.398 5.277 1 98 163 PHE B C 1
ATOM 3891 O O . PHE B 1 163 ? 11.844 -13.266 4.664 1 98 163 PHE B O 1
ATOM 3898 N N . HIS B 1 164 ? 11.93 -11.719 6.25 1 98.06 164 HIS B N 1
ATOM 3899 C CA . HIS B 1 164 ? 10.5 -11.812 6.508 1 98.06 164 HIS B CA 1
ATOM 3900 C C . HIS B 1 164 ? 9.711 -10.859 5.613 1 98.06 164 HIS B C 1
ATOM 3902 O O . HIS B 1 164 ? 8.969 -10 6.109 1 98.06 164 HIS B O 1
ATOM 3908 N N . ALA B 1 165 ? 9.789 -11.094 4.344 1 98.5 165 ALA B N 1
ATOM 3909 C CA . ALA B 1 165 ? 9.383 -10.148 3.309 1 98.5 165 ALA B CA 1
ATOM 3910 C C . ALA B 1 165 ? 7.887 -10.258 3.018 1 98.5 165 ALA B C 1
ATOM 3912 O O . ALA B 1 165 ? 7.27 -9.305 2.537 1 98.5 165 ALA B O 1
ATOM 3913 N N . PHE B 1 166 ? 7.277 -11.422 3.271 1 98.81 166 PHE B N 1
ATOM 3914 C CA . PHE B 1 166 ? 5.887 -11.664 2.918 1 98.81 166 PHE B CA 1
ATOM 3915 C C . PHE B 1 166 ? 5.027 -11.812 4.168 1 98.81 166 PHE B C 1
ATOM 3917 O O . PHE B 1 166 ? 5.492 -12.328 5.188 1 98.81 166 PHE B O 1
ATOM 3924 N N . GLU B 1 167 ? 3.83 -11.367 4.051 1 98.69 167 GLU B N 1
ATOM 3925 C CA . GLU B 1 167 ? 2.842 -11.516 5.117 1 98.69 167 GLU B CA 1
ATOM 3926 C C . GLU B 1 167 ? 1.537 -12.094 4.578 1 98.69 167 GLU B C 1
ATOM 3928 O O . GLU B 1 167 ? 1.206 -11.914 3.406 1 98.69 167 GLU B O 1
ATOM 3933 N N . SER B 1 168 ? 0.87 -12.891 5.414 1 98.81 168 SER B N 1
ATOM 3934 C CA . SER B 1 168 ? -0.5 -13.312 5.141 1 98.81 168 SER B CA 1
ATOM 3935 C C . SER B 1 168 ? -1.498 -12.219 5.508 1 98.81 168 SER B C 1
ATOM 3937 O O . SER B 1 168 ? -1.718 -11.945 6.691 1 98.81 168 SER B O 1
ATOM 3939 N N . ILE B 1 169 ? -2.104 -11.586 4.543 1 98.62 169 ILE B N 1
ATOM 3940 C CA . ILE B 1 169 ? -2.908 -10.383 4.734 1 98.62 169 ILE B CA 1
ATOM 3941 C C . ILE B 1 169 ? -4.301 -10.766 5.23 1 98.62 169 ILE B C 1
ATOM 3943 O O . ILE B 1 169 ? -5.02 -11.516 4.566 1 98.62 169 ILE B O 1
ATOM 3947 N N . ASN B 1 170 ? -4.672 -10.234 6.418 1 98.31 170 ASN B N 1
ATOM 3948 C CA . ASN B 1 170 ? -6 -10.375 7.008 1 98.31 170 ASN B CA 1
ATOM 3949 C C . ASN B 1 170 ? -6.402 -11.844 7.133 1 98.31 170 ASN B C 1
ATOM 3951 O O . ASN B 1 170 ? -7.574 -12.188 6.98 1 98.31 170 ASN B O 1
ATOM 3955 N N . TYR B 1 171 ? -5.484 -12.711 7.23 1 98.56 171 TYR B N 1
ATOM 3956 C CA . TYR B 1 171 ? -5.656 -14.156 7.312 1 98.56 171 TYR B CA 1
ATOM 3957 C C . TYR B 1 171 ? -4.496 -14.805 8.055 1 98.56 171 TYR B C 1
ATOM 3959 O O . TYR B 1 171 ? -3.361 -14.32 7.988 1 98.56 171 TYR B O 1
ATOM 3967 N N . PRO B 1 172 ? -4.742 -15.82 8.82 1 98.38 172 PRO B N 1
ATOM 3968 C CA . PRO B 1 172 ? -3.627 -16.469 9.523 1 98.38 172 PRO B CA 1
ATOM 3969 C C . PRO B 1 172 ? -2.66 -17.156 8.57 1 98.38 172 PRO B C 1
ATOM 3971 O O . PRO B 1 172 ? -3.029 -17.5 7.441 1 98.38 172 PRO B O 1
ATOM 3974 N N . TYR B 1 173 ? -1.425 -17.297 9.062 1 98.75 173 TYR B N 1
ATOM 3975 C CA . TYR B 1 173 ? -0.577 -18.281 8.398 1 98.75 173 TYR B CA 1
ATOM 3976 C C . TYR B 1 173 ? -1.207 -19.672 8.445 1 98.75 173 TYR B C 1
ATOM 3978 O O . TYR B 1 173 ? -1.864 -20.031 9.43 1 98.75 173 TYR B O 1
ATOM 3986 N N . VAL B 1 174 ? -0.96 -20.484 7.395 1 98.81 174 VAL B N 1
ATOM 3987 C CA . VAL B 1 174 ? -1.589 -21.797 7.367 1 98.81 174 VAL B CA 1
ATOM 3988 C C . VAL B 1 174 ? -0.562 -22.859 7.73 1 98.81 174 VAL B C 1
ATOM 3990 O O . VAL B 1 174 ? -0.897 -24.047 7.828 1 98.81 174 VAL B O 1
ATOM 3993 N N . GLY B 1 175 ? 0.621 -22.484 7.926 1 98.62 175 GLY B N 1
ATOM 3994 C CA . GLY B 1 175 ? 1.683 -23.344 8.422 1 98.62 175 GLY B CA 1
ATOM 3995 C C . GLY B 1 175 ? 2.934 -22.594 8.82 1 98.62 175 GLY B C 1
ATOM 3996 O O . GLY B 1 175 ? 3.102 -21.422 8.445 1 98.62 175 GLY B O 1
ATOM 3997 N N . GLU B 1 176 ? 3.746 -23.219 9.516 1 98.31 176 GLU B N 1
ATOM 3998 C CA . GLU B 1 176 ? 5.012 -22.641 9.953 1 98.31 176 GLU B CA 1
ATOM 3999 C C . GLU B 1 176 ? 6.031 -23.719 10.289 1 98.31 176 GLU B C 1
ATOM 4001 O O . GLU B 1 176 ? 5.66 -24.844 10.625 1 98.31 176 GLU B O 1
ATOM 4006 N N . VAL B 1 177 ? 7.27 -23.391 10.148 1 97.31 177 VAL B N 1
ATOM 4007 C CA . VAL B 1 177 ? 8.367 -24.266 10.562 1 97.31 177 VAL B CA 1
ATOM 4008 C C . VAL B 1 177 ? 8.992 -23.734 11.844 1 97.31 177 VAL B C 1
ATOM 4010 O O . VAL B 1 177 ? 9.414 -22.578 11.906 1 97.31 177 VAL B O 1
ATOM 4013 N N . ASP B 1 178 ? 9.016 -24.562 12.805 1 94.69 178 ASP B N 1
ATOM 4014 C CA . ASP B 1 178 ? 9.711 -24.266 14.055 1 94.69 178 ASP B CA 1
ATOM 4015 C C . ASP B 1 178 ? 10.484 -25.484 14.555 1 94.69 178 ASP B C 1
ATOM 4017 O O . ASP B 1 178 ? 10.914 -26.328 13.758 1 94.69 178 ASP B O 1
ATOM 4021 N N . SER B 1 179 ? 10.789 -25.516 15.859 1 93.56 179 SER B N 1
ATOM 4022 C CA . SER B 1 179 ? 11.617 -26.594 16.391 1 93.56 179 SER B CA 1
ATOM 4023 C C . SER B 1 179 ? 10.914 -27.938 16.281 1 93.56 179 SER B C 1
ATOM 4025 O O . SER B 1 179 ? 11.547 -28.984 16.422 1 93.56 179 SER B O 1
ATOM 4027 N N . ARG B 1 180 ? 9.672 -27.984 16.078 1 91.69 180 ARG B N 1
ATOM 4028 C CA . ARG B 1 180 ? 8.883 -29.219 15.945 1 91.69 180 ARG B CA 1
ATOM 4029 C C . ARG B 1 180 ? 8.812 -29.672 14.492 1 91.69 180 ARG B C 1
ATOM 4031 O O . ARG B 1 180 ? 8.305 -30.75 14.203 1 91.69 180 ARG B O 1
ATOM 4038 N N . GLY B 1 181 ? 9.406 -28.812 13.578 1 93.38 181 GLY B N 1
ATOM 4039 C CA . GLY B 1 181 ? 9.281 -29.047 12.148 1 93.38 181 GLY B CA 1
ATOM 4040 C C . GLY B 1 181 ? 8.18 -28.234 11.5 1 93.38 181 GLY B C 1
ATOM 4041 O O . GLY B 1 181 ? 7.918 -27.109 11.898 1 93.38 181 GLY B O 1
ATOM 4042 N N . LEU B 1 182 ? 7.605 -28.812 10.359 1 96.81 182 LEU B N 1
ATOM 4043 C CA . LEU B 1 182 ? 6.523 -28.156 9.648 1 96.81 182 LEU B CA 1
ATOM 4044 C C . LEU B 1 182 ? 5.18 -28.422 10.312 1 96.81 182 LEU B C 1
ATOM 4046 O O . LEU B 1 182 ? 4.75 -29.578 10.398 1 96.81 182 LEU B O 1
ATOM 4050 N N . GLU B 1 183 ? 4.547 -27.438 10.883 1 98.12 183 GLU B N 1
ATOM 4051 C CA . GLU B 1 183 ? 3.189 -27.5 11.422 1 98.12 183 GLU B CA 1
ATOM 4052 C C . GLU B 1 183 ? 2.188 -26.875 10.453 1 98.12 183 GLU B C 1
ATOM 4054 O O . GLU B 1 183 ? 2.357 -25.719 10.031 1 98.12 183 GLU B O 1
ATOM 4059 N N . ILE B 1 184 ? 1.197 -27.656 10.062 1 98.5 184 ILE B N 1
ATOM 4060 C CA . ILE B 1 184 ? 0.179 -27.188 9.133 1 98.5 184 ILE B CA 1
ATOM 4061 C C . ILE B 1 184 ? -1.14 -26.984 9.875 1 98.5 184 ILE B C 1
ATOM 4063 O O . ILE B 1 184 ? -1.594 -27.859 10.609 1 98.5 184 ILE B O 1
ATOM 4067 N N . TYR B 1 185 ? -1.712 -25.828 9.727 1 98.25 185 TYR B N 1
ATOM 4068 C CA . TYR B 1 185 ? -3.006 -25.516 10.32 1 98.25 185 TYR B CA 1
ATOM 4069 C C . TYR B 1 185 ? -4.137 -25.766 9.336 1 98.25 185 TYR B C 1
ATOM 4071 O O . TYR B 1 185 ? -4.695 -24.828 8.758 1 98.25 185 TYR B O 1
ATOM 4079 N N . LYS B 1 186 ? -4.566 -26.969 9.273 1 97.56 186 LYS B N 1
ATOM 4080 C CA . LYS B 1 186 ? -5.449 -27.5 8.242 1 97.56 186 LYS B CA 1
ATOM 4081 C C . LYS B 1 186 ? -6.797 -26.781 8.25 1 97.56 186 LYS B C 1
ATOM 4083 O O . LYS B 1 186 ? -7.422 -26.625 7.199 1 97.56 186 LYS B O 1
ATOM 4088 N N . ASP B 1 187 ? -7.203 -26.281 9.406 1 97.06 187 ASP B N 1
ATOM 4089 C CA . ASP B 1 187 ? -8.516 -25.656 9.562 1 97.06 187 ASP B CA 1
ATOM 4090 C C . ASP B 1 187 ? -8.594 -24.359 8.773 1 97.06 187 ASP B C 1
ATOM 4092 O O . ASP B 1 187 ? -9.688 -23.875 8.469 1 97.06 187 ASP B O 1
ATOM 4096 N N . PHE B 1 188 ? -7.477 -23.812 8.422 1 97.69 188 PHE B N 1
ATOM 4097 C CA . PHE B 1 188 ? -7.445 -22.531 7.715 1 97.69 188 PHE B CA 1
ATOM 4098 C C . PHE B 1 188 ? -7.273 -22.75 6.215 1 97.69 188 PHE B C 1
ATOM 4100 O O . PHE B 1 188 ? -7.211 -21.781 5.449 1 97.69 188 PHE B O 1
ATOM 4107 N N . ILE B 1 189 ? -7.203 -23.953 5.773 1 98.12 189 ILE B N 1
ATOM 4108 C CA . ILE B 1 189 ? -6.996 -24.266 4.363 1 98.12 189 ILE B CA 1
ATOM 4109 C C . ILE B 1 189 ? -8.305 -24.734 3.742 1 98.12 189 ILE B C 1
ATOM 4111 O O . ILE B 1 189 ? -8.859 -25.766 4.16 1 98.12 189 ILE B O 1
ATOM 4115 N N . PRO B 1 190 ? -8.766 -23.984 2.721 1 96 190 PRO B N 1
ATOM 4116 C CA . PRO B 1 190 ? -10.008 -24.438 2.078 1 96 190 PRO B CA 1
ATOM 4117 C C . PRO B 1 190 ? -9.867 -25.812 1.433 1 96 190 PRO B C 1
ATOM 4119 O O . PRO B 1 190 ? -8.875 -26.094 0.753 1 96 190 PRO B O 1
ATOM 4122 N N . ALA B 1 191 ? -10.852 -26.656 1.631 1 94.31 191 ALA B N 1
ATOM 4123 C CA . ALA B 1 191 ? -10.875 -27.969 1 1 94.31 191 ALA B CA 1
ATOM 4124 C C . ALA B 1 191 ? -11.383 -27.891 -0.436 1 94.31 191 ALA B C 1
ATOM 4126 O O . ALA B 1 191 ? -12.258 -27.062 -0.744 1 94.31 191 ALA B O 1
ATOM 4127 N N . PRO B 1 192 ? -10.828 -28.766 -1.289 1 94.62 192 PRO B N 1
ATOM 4128 C CA . PRO B 1 192 ? -11.398 -28.797 -2.639 1 94.62 192 PRO B CA 1
ATOM 4129 C C . PRO B 1 192 ? -12.867 -29.188 -2.646 1 94.62 192 PRO B C 1
ATOM 4131 O O . PRO B 1 192 ? -13.281 -30.062 -1.882 1 94.62 192 PRO B O 1
ATOM 4134 N N . SER B 1 193 ? -13.594 -28.531 -3.441 1 92.5 193 SER B N 1
ATOM 4135 C CA . SER B 1 193 ? -15.031 -28.781 -3.506 1 92.5 193 SER B CA 1
ATOM 4136 C C . SER B 1 193 ? -15.406 -29.531 -4.789 1 92.5 193 SER B C 1
ATOM 4138 O O . SER B 1 193 ? -16.594 -29.672 -5.098 1 92.5 193 SER B O 1
ATOM 4140 N N . GLY B 1 194 ? -14.531 -29.984 -5.531 1 94.25 194 GLY B N 1
ATOM 4141 C CA . GLY B 1 194 ? -14.727 -30.656 -6.805 1 94.25 194 GLY B CA 1
ATOM 4142 C C . GLY B 1 194 ? -13.43 -30.969 -7.523 1 94.25 194 GLY B C 1
ATOM 4143 O O . GLY B 1 194 ? -12.352 -30.906 -6.922 1 94.25 194 GLY B O 1
ATOM 4144 N N . PRO B 1 195 ? -13.586 -31.359 -8.797 1 96.12 195 PRO B N 1
ATOM 4145 C CA . PRO B 1 195 ? -12.375 -31.656 -9.57 1 96.12 195 PRO B CA 1
ATOM 4146 C C . PRO B 1 195 ? -11.578 -30.406 -9.906 1 96.12 195 PRO B C 1
ATOM 4148 O O . PRO B 1 195 ? -12.141 -29.312 -9.984 1 96.12 195 PRO B O 1
ATOM 4151 N N . CYS B 1 196 ? -10.312 -30.656 -10.047 1 96.94 196 CYS B N 1
ATOM 4152 C CA . CYS B 1 196 ? -9.461 -29.562 -10.484 1 96.94 196 CYS B CA 1
ATOM 4153 C C . CYS B 1 196 ? -9.805 -29.141 -11.914 1 96.94 196 CYS B C 1
ATOM 4155 O O . CYS B 1 196 ? -9.93 -29.984 -12.797 1 96.94 196 CYS B O 1
ATOM 4157 N N . VAL B 1 197 ? -10.023 -27.906 -12.125 1 94.62 197 VAL B N 1
ATOM 4158 C CA . VAL B 1 197 ? -10.336 -27.359 -13.438 1 94.62 197 VAL B CA 1
ATOM 4159 C C . VAL B 1 197 ? -9.328 -26.266 -13.805 1 94.62 197 VAL B C 1
ATOM 4161 O O . VAL B 1 197 ? -8.953 -25.453 -12.953 1 94.62 197 VAL B O 1
ATOM 4164 N N . LEU B 1 198 ? -8.867 -26.375 -15.062 1 98 198 LEU B N 1
ATOM 4165 C CA . LEU B 1 198 ? -8 -25.312 -15.57 1 98 198 LEU B CA 1
ATOM 4166 C C . LEU B 1 198 ? -8.828 -24.219 -16.25 1 98 198 LEU B C 1
ATOM 4168 O O . LEU B 1 198 ? -9.508 -24.484 -17.25 1 98 198 LEU B O 1
ATOM 4172 N N . GLU B 1 199 ? -8.883 -23.078 -15.719 1 96.81 199 GLU B N 1
ATOM 4173 C CA . GLU B 1 199 ? -9.445 -21.891 -16.344 1 96.81 199 GLU B CA 1
ATOM 4174 C C . GLU B 1 199 ? -8.383 -20.812 -16.516 1 96.81 199 GLU B C 1
ATOM 4176 O O . GLU B 1 199 ? -8.203 -19.969 -15.625 1 96.81 199 GLU B O 1
ATOM 4181 N N . ARG B 1 200 ? -7.773 -20.75 -17.625 1 94.94 200 ARG B N 1
ATOM 4182 C CA . ARG B 1 200 ? -6.543 -19.969 -17.766 1 94.94 200 ARG B CA 1
ATOM 4183 C C . ARG B 1 200 ? -6.824 -18.594 -18.359 1 94.94 200 ARG B C 1
ATOM 4185 O O . ARG B 1 200 ? -5.941 -17.734 -18.391 1 94.94 200 ARG B O 1
ATOM 4192 N N . ARG B 1 201 ? -8.016 -18.375 -18.875 1 96.62 201 ARG B N 1
ATOM 4193 C CA . ARG B 1 201 ? -8.305 -17.109 -19.562 1 96.62 201 ARG B CA 1
ATOM 4194 C C . ARG B 1 201 ? -8.32 -15.953 -18.562 1 96.62 201 ARG B C 1
ATOM 4196 O O . ARG B 1 201 ? -8.852 -16.078 -17.469 1 96.62 201 ARG B O 1
ATOM 4203 N N . LEU B 1 202 ? -7.746 -14.797 -18.906 1 97.81 202 LEU B N 1
ATOM 4204 C CA . LEU B 1 202 ? -7.656 -13.594 -18.094 1 97.81 202 LEU B CA 1
ATOM 4205 C C . LEU B 1 202 ? -8.008 -12.352 -18.906 1 97.81 202 LEU B C 1
ATOM 4207 O O . LEU B 1 202 ? -7.66 -12.258 -20.078 1 97.81 202 LEU B O 1
ATOM 4211 N N . GLU B 1 203 ? -8.742 -11.469 -18.359 1 97.25 203 GLU B N 1
ATOM 4212 C CA . GLU B 1 203 ? -8.852 -10.117 -18.891 1 97.25 203 GLU B CA 1
ATOM 4213 C C . GLU B 1 203 ? -7.664 -9.258 -18.469 1 97.25 203 GLU B C 1
ATOM 4215 O O . GLU B 1 203 ? -7.492 -8.969 -17.281 1 97.25 203 GLU B O 1
ATOM 4220 N N . LYS B 1 204 ? -6.895 -8.797 -19.359 1 94.5 204 LYS B N 1
ATOM 4221 C CA . LYS B 1 204 ? -5.656 -8.086 -19.062 1 94.5 204 LYS B CA 1
ATOM 4222 C C . LYS B 1 204 ? -5.93 -6.613 -18.766 1 94.5 204 LYS B C 1
ATOM 4224 O O . LYS B 1 204 ? -5.141 -5.957 -18.078 1 94.5 204 LYS B O 1
ATOM 4229 N N . LYS B 1 205 ? -6.973 -6.031 -19.234 1 95.69 205 LYS B N 1
ATOM 4230 C CA . LYS B 1 205 ? -7.277 -4.609 -19.094 1 95.69 205 LYS B CA 1
ATOM 4231 C C . LYS B 1 205 ? -8 -4.344 -17.766 1 95.69 205 LYS B C 1
ATOM 4233 O O . LYS B 1 205 ? -9.172 -3.953 -17.766 1 95.69 205 LYS B O 1
ATOM 4238 N N . VAL B 1 206 ? -7.328 -4.531 -16.719 1 97.94 206 VAL B N 1
ATOM 4239 C CA . VAL B 1 206 ? -7.719 -4.203 -15.359 1 97.94 206 VAL B CA 1
ATOM 4240 C C . VAL B 1 206 ? -6.738 -3.195 -14.766 1 97.94 206 VAL B C 1
ATOM 4242 O O . VAL B 1 206 ? -5.523 -3.395 -14.82 1 97.94 206 VAL B O 1
ATOM 4245 N N . PHE B 1 207 ? -7.234 -2.055 -14.266 1 98.31 207 PHE B N 1
ATOM 4246 C CA . PHE B 1 207 ? -6.387 -0.972 -13.781 1 98.31 207 PHE B CA 1
ATOM 4247 C C . PHE B 1 207 ? -6.543 -0.794 -12.273 1 98.31 207 PHE B C 1
ATOM 4249 O O . PHE B 1 207 ? -7.617 -1.048 -11.727 1 98.31 207 PHE B O 1
ATOM 4256 N N . LEU B 1 208 ? -5.48 -0.458 -11.594 1 98.62 208 LEU B N 1
ATOM 4257 C CA . LEU B 1 208 ? -5.488 -0.179 -10.164 1 98.62 208 LEU B CA 1
ATOM 4258 C C . LEU B 1 208 ? -5.137 1.28 -9.898 1 98.62 208 LEU B C 1
ATOM 4260 O O . LEU B 1 208 ? -4.129 1.785 -10.398 1 98.62 208 LEU B O 1
ATOM 4264 N N . ILE B 1 209 ? -6 1.978 -9.172 1 98.19 209 ILE B N 1
ATOM 4265 C CA . ILE B 1 209 ? -5.77 3.355 -8.75 1 98.19 209 ILE B CA 1
ATOM 4266 C C . ILE B 1 209 ? -5.645 3.422 -7.23 1 98.19 209 ILE B C 1
ATOM 4268 O O . ILE B 1 209 ? -6.469 2.855 -6.512 1 98.19 209 ILE B O 1
ATOM 4272 N N . LYS B 1 210 ? -4.641 3.99 -6.77 1 98.19 210 LYS B N 1
ATOM 4273 C CA . LYS B 1 210 ? -4.547 4.398 -5.371 1 98.19 210 LYS B CA 1
ATOM 4274 C C . LYS B 1 210 ? -4.863 5.883 -5.207 1 98.19 210 LYS B C 1
ATOM 4276 O O . LYS B 1 210 ? -4.18 6.734 -5.781 1 98.19 210 LYS B O 1
ATOM 4281 N N . LEU B 1 211 ? -5.84 6.223 -4.461 1 97.31 211 LEU B N 1
ATOM 4282 C CA . LEU B 1 211 ? -6.297 7.602 -4.324 1 97.31 211 LEU B CA 1
ATOM 4283 C C . LEU B 1 211 ? -5.273 8.445 -3.57 1 97.31 211 LEU B C 1
ATOM 4285 O O . LEU B 1 211 ? -4.582 7.938 -2.68 1 97.31 211 LEU B O 1
ATOM 4289 N N . VAL B 1 212 ? -5.168 9.688 -3.904 1 97.38 212 VAL B N 1
ATOM 4290 C CA . VAL B 1 212 ? -4.465 10.727 -3.166 1 97.38 212 VAL B CA 1
ATOM 4291 C C . VAL B 1 212 ? -5.371 11.953 -3.012 1 97.38 212 VAL B C 1
ATOM 4293 O O . VAL B 1 212 ? -6.27 12.172 -3.826 1 97.38 212 VAL B O 1
ATOM 4296 N N . PRO B 1 213 ? -5.199 12.711 -1.913 1 96.31 213 PRO B N 1
ATOM 4297 C CA . PRO B 1 213 ? -5.996 13.938 -1.827 1 96.31 213 PRO B CA 1
ATOM 4298 C C . PRO B 1 213 ? -5.82 14.836 -3.045 1 96.31 213 PRO B C 1
ATOM 4300 O O . PRO B 1 213 ? -4.691 15.094 -3.475 1 96.31 213 PRO B O 1
ATOM 4303 N N . GLY B 1 214 ? -6.91 15.281 -3.568 1 93.69 214 GLY B N 1
ATOM 4304 C CA . GLY B 1 214 ? -6.867 16.078 -4.785 1 93.69 214 GLY B CA 1
ATOM 4305 C C . GLY B 1 214 ? -7.094 15.258 -6.043 1 93.69 214 GLY B C 1
ATOM 4306 O O . GLY B 1 214 ? -7.004 15.781 -7.156 1 93.69 214 GLY B O 1
ATOM 4307 N N . PHE B 1 215 ? -7.406 14 -5.906 1 95.06 215 PHE B N 1
ATOM 4308 C CA . PHE B 1 215 ? -7.633 13.094 -7.023 1 95.06 215 PHE B CA 1
ATOM 4309 C C . PHE B 1 215 ? -8.75 13.602 -7.918 1 95.06 215 PHE B C 1
ATOM 4311 O O . PHE B 1 215 ? -9.773 14.094 -7.43 1 95.06 215 PHE B O 1
ATOM 4318 N N . ASP B 1 216 ? -8.57 13.516 -9.273 1 93.31 216 ASP B N 1
ATOM 4319 C CA . ASP B 1 216 ? -9.539 13.922 -10.281 1 93.31 216 ASP B CA 1
ATOM 4320 C C . ASP B 1 216 ? -10.211 12.711 -10.922 1 93.31 216 ASP B C 1
ATOM 4322 O O . ASP B 1 216 ? -9.562 11.938 -11.633 1 93.31 216 ASP B O 1
ATOM 4326 N N . GLY B 1 217 ? -11.477 12.57 -10.805 1 94.12 217 GLY B N 1
ATOM 4327 C CA . GLY B 1 217 ? -12.25 11.414 -11.242 1 94.12 217 GLY B CA 1
ATOM 4328 C C . GLY B 1 217 ? -12.352 11.297 -12.75 1 94.12 217 GLY B C 1
ATOM 4329 O O . GLY B 1 217 ? -12.75 10.258 -13.273 1 94.12 217 GLY B O 1
ATOM 4330 N N . LYS B 1 218 ? -11.852 12.266 -13.531 1 93.5 218 LYS B N 1
ATOM 4331 C CA . LYS B 1 218 ? -11.906 12.234 -14.984 1 93.5 218 LYS B CA 1
ATOM 4332 C C . LYS B 1 218 ? -11.133 11.047 -15.547 1 93.5 218 LYS B C 1
ATOM 4334 O O . LYS B 1 218 ? -11.422 10.562 -16.641 1 93.5 218 LYS B O 1
ATOM 4339 N N . ILE B 1 219 ? -10.234 10.547 -14.758 1 95.44 219 ILE B N 1
ATOM 4340 C CA . ILE B 1 219 ? -9.375 9.453 -15.195 1 95.44 219 ILE B CA 1
ATOM 4341 C C . ILE B 1 219 ? -10.219 8.195 -15.422 1 95.44 219 ILE B C 1
ATOM 4343 O O . ILE B 1 219 ? -9.883 7.363 -16.266 1 95.44 219 ILE B O 1
ATOM 4347 N N . PHE B 1 220 ? -11.359 8.094 -14.703 1 96.81 220 PHE B N 1
ATOM 4348 C CA . PHE B 1 220 ? -12.188 6.902 -14.844 1 96.81 220 PHE B CA 1
ATOM 4349 C C . PHE B 1 220 ? -12.688 6.758 -16.281 1 96.81 220 PHE B C 1
ATOM 4351 O O . PHE B 1 220 ? -12.578 5.684 -16.875 1 96.81 220 PHE B O 1
ATOM 4358 N N . GLN B 1 221 ? -13.18 7.82 -16.781 1 95.81 221 GLN B N 1
ATOM 4359 C CA . GLN B 1 221 ? -13.695 7.805 -18.141 1 95.81 221 GLN B CA 1
ATOM 4360 C C . GLN B 1 221 ? -12.586 7.547 -19.141 1 95.81 221 GLN B C 1
ATOM 4362 O O . GLN B 1 221 ? -12.789 6.832 -20.125 1 95.81 221 GLN B O 1
ATOM 4367 N N . LEU B 1 222 ? -11.477 8.141 -18.938 1 96.19 222 LEU B N 1
ATOM 4368 C CA . LEU B 1 222 ? -10.328 7.938 -19.812 1 96.19 222 LEU B CA 1
ATOM 4369 C C . LEU B 1 222 ? -9.938 6.469 -19.859 1 96.19 222 LEU B C 1
ATOM 4371 O O . LEU B 1 222 ? -9.68 5.926 -20.938 1 96.19 222 LEU B O 1
ATOM 4375 N N . LEU B 1 223 ? -9.891 5.824 -18.719 1 97.38 223 LEU B N 1
ATOM 4376 C CA . LEU B 1 223 ? -9.562 4.406 -18.656 1 97.38 223 LEU B CA 1
ATOM 4377 C C . LEU B 1 223 ? -10.602 3.568 -19.391 1 97.38 223 LEU B C 1
ATOM 4379 O O . LEU B 1 223 ? -10.25 2.658 -20.141 1 97.38 223 LEU B O 1
ATOM 4383 N N . TYR B 1 224 ? -11.844 3.945 -19.125 1 97.5 224 TYR B N 1
ATOM 4384 C CA . TYR B 1 224 ? -12.922 3.232 -19.812 1 97.5 224 TYR B CA 1
ATOM 4385 C C . TYR B 1 224 ? -12.766 3.326 -21.328 1 97.5 224 TYR B C 1
ATOM 4387 O O . TYR B 1 224 ? -12.906 2.328 -22.031 1 97.5 224 TYR B O 1
ATOM 4395 N N . GLU B 1 225 ? -12.43 4.469 -21.797 1 97 225 GLU B N 1
ATOM 4396 C CA . GLU B 1 225 ? -12.281 4.719 -23.219 1 97 225 GLU B CA 1
ATOM 4397 C C . GLU B 1 225 ? -11.086 3.963 -23.797 1 97 225 GLU B C 1
ATOM 4399 O O . GLU B 1 225 ? -11.047 3.65 -24.984 1 97 225 GLU B O 1
ATOM 4404 N N . GLN B 1 226 ? -10.148 3.639 -22.969 1 96.44 226 GLN B N 1
ATOM 4405 C CA . GLN B 1 226 ? -8.977 2.875 -23.391 1 96.44 226 GLN B CA 1
ATOM 4406 C C . GLN B 1 226 ? -9.273 1.378 -23.406 1 96.44 226 GLN B C 1
ATOM 4408 O O . GLN B 1 226 ? -8.391 0.569 -23.719 1 96.44 226 GLN B O 1
ATOM 4413 N N . GLY B 1 227 ? -10.445 1.024 -22.969 1 96.75 227 GLY B N 1
ATOM 4414 C CA . GLY B 1 227 ? -10.875 -0.362 -23.094 1 96.75 227 GLY B CA 1
ATOM 4415 C C . GLY B 1 227 ? -10.812 -1.113 -21.766 1 96.75 227 GLY B C 1
ATOM 4416 O O . GLY B 1 227 ? -11.07 -2.318 -21.719 1 96.75 227 GLY B O 1
ATOM 4417 N N . TYR B 1 228 ? -10.477 -0.421 -20.688 1 97.38 228 TYR B N 1
ATOM 4418 C CA . TYR B 1 228 ? -10.453 -1.088 -19.391 1 97.38 228 TYR B CA 1
ATOM 4419 C C . TYR B 1 228 ? -11.867 -1.428 -18.922 1 97.38 228 TYR B C 1
ATOM 4421 O O . TYR B 1 228 ? -12.766 -0.59 -19 1 97.38 228 TYR B O 1
ATOM 4429 N N . ARG B 1 229 ? -12 -2.639 -18.438 1 96 229 ARG B N 1
ATOM 4430 C CA . ARG B 1 229 ? -13.312 -3.096 -18 1 96 229 ARG B CA 1
ATOM 4431 C C . ARG B 1 229 ? -13.312 -3.383 -16.5 1 96 229 ARG B C 1
ATOM 4433 O O . ARG B 1 229 ? -14.375 -3.51 -15.883 1 96 229 ARG B O 1
ATOM 4440 N N . GLY B 1 230 ? -12.195 -3.586 -15.906 1 98.12 230 GLY B N 1
ATOM 4441 C CA . GLY B 1 230 ? -12.031 -3.717 -14.461 1 98.12 230 GLY B CA 1
ATOM 4442 C C . GLY B 1 230 ? -11.195 -2.605 -13.852 1 98.12 230 GLY B C 1
ATOM 4443 O O . GLY B 1 230 ? -10.148 -2.242 -14.391 1 98.12 230 GLY B O 1
ATOM 4444 N N . LEU B 1 231 ? -11.719 -2.02 -12.812 1 98.69 231 LEU B N 1
ATOM 4445 C CA . LEU B 1 231 ? -11.031 -0.962 -12.078 1 98.69 231 LEU B CA 1
ATOM 4446 C C . LEU B 1 231 ? -11.016 -1.262 -10.586 1 98.69 231 LEU B C 1
ATOM 4448 O O . LEU B 1 231 ? -12.062 -1.518 -9.984 1 98.69 231 LEU B O 1
ATOM 4452 N N . ILE B 1 232 ? -9.844 -1.316 -10.023 1 98.88 232 ILE B N 1
ATOM 4453 C CA . ILE B 1 232 ? -9.688 -1.426 -8.578 1 98.88 232 ILE B CA 1
ATOM 4454 C C . ILE B 1 232 ? -9.266 -0.076 -8 1 98.88 232 ILE B C 1
ATOM 4456 O O . ILE B 1 232 ? -8.359 0.571 -8.523 1 98.88 232 ILE B O 1
ATOM 4460 N N . ILE B 1 233 ? -9.93 0.341 -6.965 1 98.56 233 ILE B N 1
ATOM 4461 C CA . ILE B 1 233 ? -9.602 1.594 -6.293 1 98.56 233 ILE B CA 1
ATOM 4462 C C . ILE B 1 233 ? -9.18 1.311 -4.852 1 98.56 233 ILE B C 1
ATOM 4464 O O . ILE B 1 233 ? -9.961 0.779 -4.062 1 98.56 233 ILE B O 1
ATOM 4468 N N . GLU B 1 234 ? -7.941 1.577 -4.559 1 98.69 234 GLU B N 1
ATOM 4469 C CA . GLU B 1 234 ? -7.52 1.681 -3.168 1 98.69 234 GLU B CA 1
ATOM 4470 C C . GLU B 1 234 ? -7.91 3.031 -2.57 1 98.69 234 GLU B C 1
ATOM 4472 O O . GLU B 1 234 ? -7.25 4.039 -2.822 1 98.69 234 GLU B O 1
ATOM 4477 N N . ALA B 1 235 ? -8.93 2.99 -1.751 1 98.06 235 ALA B N 1
ATOM 4478 C CA . ALA B 1 235 ? -9.531 4.207 -1.214 1 98.06 235 ALA B CA 1
ATOM 4479 C C . ALA B 1 235 ? -9.047 4.48 0.207 1 98.06 235 ALA B C 1
ATOM 4481 O O . ALA B 1 235 ? -8.273 3.697 0.767 1 98.06 235 ALA B O 1
ATOM 4482 N N . PHE B 1 236 ? -9.406 5.613 0.769 1 97.06 236 PHE B N 1
ATOM 4483 C CA . PHE B 1 236 ? -8.938 6.035 2.086 1 97.06 236 PHE B CA 1
ATOM 4484 C C . PHE B 1 236 ? -9.633 5.242 3.186 1 97.06 236 PHE B C 1
ATOM 4486 O O . PHE B 1 236 ? -10.812 4.906 3.062 1 97.06 236 PHE B O 1
ATOM 4493 N N . GLY B 1 237 ? -8.906 5.008 4.27 1 96.25 237 GLY B N 1
ATOM 4494 C CA . GLY B 1 237 ? -9.492 4.379 5.441 1 96.25 237 GLY B CA 1
ATOM 4495 C C . GLY B 1 237 ? -10.18 3.061 5.133 1 96.25 237 GLY B C 1
ATOM 4496 O O . GLY B 1 237 ? -9.578 2.17 4.523 1 96.25 237 GLY B O 1
ATOM 4497 N N . MET B 1 238 ? -11.461 2.949 5.473 1 94.88 238 MET B N 1
ATOM 4498 C CA . MET B 1 238 ? -12.227 1.722 5.27 1 94.88 238 MET B CA 1
ATOM 4499 C C . MET B 1 238 ? -12.812 1.668 3.863 1 94.88 238 MET B C 1
ATOM 4501 O O . MET B 1 238 ? -13.695 0.853 3.582 1 94.88 238 MET B O 1
ATOM 4505 N N . GLY B 1 239 ? -12.336 2.518 2.977 1 94.38 239 GLY B N 1
ATOM 4506 C CA . GLY B 1 239 ? -12.797 2.539 1.599 1 94.38 239 GLY B CA 1
ATOM 4507 C C . GLY B 1 239 ? -13.5 3.83 1.228 1 94.38 239 GLY B C 1
ATOM 4508 O O . GLY B 1 239 ? -14.391 3.836 0.375 1 94.38 239 GLY B O 1
ATOM 4509 N N . GLY B 1 240 ? -13.133 4.93 1.841 1 91.94 240 GLY B N 1
ATOM 4510 C CA . GLY B 1 240 ? -13.781 6.207 1.599 1 91.94 240 GLY B CA 1
ATOM 4511 C C . GLY B 1 240 ? -13.344 6.867 0.303 1 91.94 240 GLY B C 1
ATOM 4512 O O . GLY B 1 240 ? -12.148 7.082 0.086 1 91.94 240 GLY B O 1
ATOM 4513 N N . ILE B 1 241 ? -14.297 7.188 -0.536 1 93 241 ILE B N 1
ATOM 4514 C CA . ILE B 1 241 ? -14.094 7.961 -1.755 1 93 241 ILE B CA 1
ATOM 4515 C C . ILE B 1 241 ? -14.648 9.375 -1.571 1 93 241 ILE B C 1
ATOM 4517 O O . ILE B 1 241 ? -15.742 9.547 -1.019 1 93 241 ILE B O 1
ATOM 4521 N N . PRO B 1 242 ? -13.867 10.336 -2.025 1 91.56 242 PRO B N 1
ATOM 4522 C CA . PRO B 1 242 ? -14.352 11.703 -1.873 1 91.56 242 PRO B CA 1
ATOM 4523 C C . PRO B 1 242 ? -15.727 11.922 -2.51 1 91.56 242 PRO B C 1
ATOM 4525 O O . PRO B 1 242 ? -15.969 11.453 -3.623 1 91.56 242 PRO B O 1
ATOM 4528 N N . THR B 1 243 ? -16.594 12.68 -1.812 1 87 243 THR B N 1
ATOM 4529 C CA . THR B 1 243 ? -17.953 12.859 -2.283 1 87 243 THR B CA 1
ATOM 4530 C C . THR B 1 243 ? -18.266 14.344 -2.477 1 87 243 THR B C 1
ATOM 4532 O O . THR B 1 243 ? -19.25 14.695 -3.123 1 87 243 THR B O 1
ATOM 4535 N N . MET B 1 244 ? -17.531 15.172 -1.804 1 76.5 244 MET B N 1
ATOM 4536 C CA . MET B 1 244 ? -17.859 16.594 -1.849 1 76.5 244 MET B CA 1
ATOM 4537 C C . MET B 1 244 ? -17.453 17.203 -3.189 1 76.5 244 MET B C 1
ATOM 4539 O O . MET B 1 244 ? -18.062 18.172 -3.645 1 76.5 244 MET B O 1
ATOM 4543 N N . SER B 1 245 ? -16.25 16.703 -3.732 1 61.88 245 SER B N 1
ATOM 4544 C CA . SER B 1 245 ? -16 17.141 -5.102 1 61.88 245 SER B CA 1
ATOM 4545 C C . SER B 1 245 ? -16.734 16.266 -6.109 1 61.88 245 SER B C 1
ATOM 4547 O O . SER B 1 245 ? -16.391 15.094 -6.297 1 61.88 245 SER B O 1
ATOM 4549 N N . SER B 1 246 ? -18.062 16.406 -6.223 1 61.72 246 SER B N 1
ATOM 4550 C CA . SER B 1 246 ? -19.031 15.656 -7.031 1 61.72 246 SER B CA 1
ATOM 4551 C C . SER B 1 2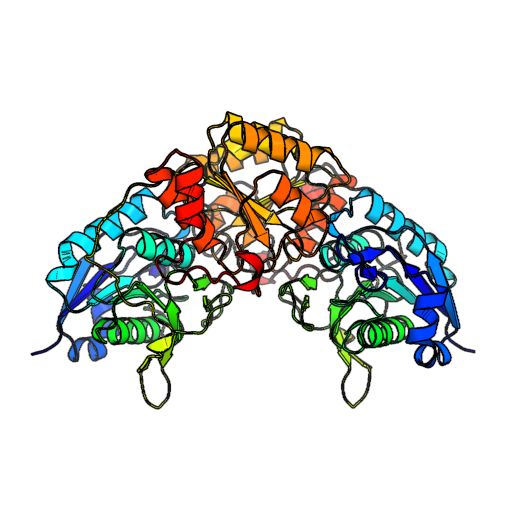46 ? -18.359 15.008 -8.234 1 61.72 246 SER B C 1
ATOM 4553 O O . SER B 1 246 ? -18.797 13.953 -8.703 1 61.72 246 SER B O 1
ATOM 4555 N N . GLU B 1 247 ? -17.188 15.336 -8.477 1 83.62 247 GLU B N 1
ATOM 4556 C CA . GLU B 1 247 ? -16.625 14.898 -9.75 1 83.62 247 GLU B CA 1
ATOM 4557 C C . GLU B 1 247 ? -16.125 13.461 -9.664 1 83.62 247 GLU B C 1
ATOM 4559 O O . GLU B 1 247 ? -16.344 12.664 -10.578 1 83.62 247 GLU B O 1
ATOM 4564 N N . VAL B 1 248 ? -15.719 13 -8.5 1 91 248 VAL B N 1
ATOM 4565 C CA . VAL B 1 248 ? -15.156 11.656 -8.406 1 91 248 VAL B CA 1
ATOM 4566 C C . VAL B 1 248 ? -16.281 10.625 -8.398 1 91 248 VAL B C 1
ATOM 4568 O O . VAL B 1 248 ? -16.281 9.695 -9.203 1 91 248 VAL B O 1
ATOM 4571 N N . LEU B 1 249 ? -17.25 10.844 -7.555 1 91.69 249 LEU B N 1
ATOM 4572 C CA . LEU B 1 249 ? -18.344 9.898 -7.418 1 91.69 249 LEU B CA 1
ATOM 4573 C C . LEU B 1 249 ? -19.203 9.867 -8.68 1 91.69 249 LEU B C 1
ATOM 4575 O O . LEU B 1 249 ? -19.641 8.805 -9.109 1 91.69 249 LEU B O 1
ATOM 4579 N N . ASP B 1 250 ? -19.453 10.992 -9.266 1 93.62 250 ASP B N 1
ATOM 4580 C CA . ASP B 1 250 ? -20.266 11.062 -10.484 1 93.62 250 ASP B CA 1
ATOM 4581 C C . ASP B 1 250 ? -19.578 10.336 -11.641 1 93.62 250 ASP B C 1
ATOM 4583 O O . ASP B 1 250 ? -20.219 9.594 -12.383 1 93.62 250 ASP B O 1
ATOM 4587 N N . GLU B 1 251 ? -18.312 10.602 -11.766 1 95.25 251 GLU B N 1
ATOM 4588 C CA . GLU B 1 251 ? -17.547 9.93 -12.812 1 95.25 251 GLU B CA 1
ATOM 4589 C C . GLU B 1 251 ? -17.5 8.422 -12.578 1 95.25 251 GLU B C 1
ATOM 4591 O O . GLU B 1 251 ? -17.547 7.637 -13.531 1 95.25 251 GLU B O 1
ATOM 4596 N N . LEU B 1 252 ? -17.422 8.07 -11.352 1 95.38 252 LEU B N 1
ATOM 4597 C CA . LEU B 1 252 ? -17.438 6.656 -10.977 1 95.38 252 LEU B CA 1
ATOM 4598 C C . LEU B 1 252 ? -18.75 6.008 -11.383 1 95.38 252 LEU B C 1
ATOM 4600 O O . LEU B 1 252 ? -18.766 4.941 -12 1 95.38 252 LEU B O 1
ATOM 4604 N N . ARG B 1 253 ? -19.828 6.664 -11.039 1 95.5 253 ARG B N 1
ATOM 4605 C CA . ARG B 1 253 ? -21.141 6.176 -11.398 1 95.5 253 ARG B CA 1
ATOM 4606 C C . ARG B 1 253 ? -21.281 6.023 -12.914 1 95.5 253 ARG B C 1
ATOM 4608 O O . ARG B 1 253 ? -21.844 5.039 -13.391 1 95.5 253 ARG B O 1
ATOM 4615 N N . HIS B 1 254 ? -20.781 6.957 -13.594 1 96.69 254 HIS B N 1
ATOM 4616 C CA . HIS B 1 254 ? -20.891 6.988 -15.047 1 96.69 254 HIS B CA 1
ATOM 4617 C C . HIS B 1 254 ? -20.234 5.758 -15.672 1 96.69 254 HIS B C 1
ATOM 4619 O O . HIS B 1 254 ? -20.844 5.094 -16.516 1 96.69 254 HIS B O 1
ATOM 4625 N N . VAL B 1 255 ? -19.031 5.406 -15.227 1 97.62 255 VAL B N 1
ATOM 4626 C CA . VAL B 1 255 ? -18.328 4.297 -15.859 1 97.62 255 VAL B CA 1
ATOM 4627 C C . VAL B 1 255 ? -18.938 2.973 -15.406 1 97.62 255 VAL B C 1
ATOM 4629 O O . VAL B 1 255 ? -18.953 1.999 -16.172 1 97.62 255 VAL B O 1
ATOM 4632 N N . ILE B 1 256 ? -19.453 2.922 -14.211 1 97.69 256 ILE B N 1
ATOM 4633 C CA . ILE B 1 256 ? -20.141 1.723 -13.734 1 97.69 256 ILE B CA 1
ATOM 4634 C C . ILE B 1 256 ? -21.406 1.499 -14.555 1 97.69 256 ILE B C 1
ATOM 4636 O O . ILE B 1 256 ? -21.688 0.375 -14.977 1 97.69 256 ILE B O 1
ATOM 4640 N N . ASP B 1 257 ? -22.125 2.559 -14.797 1 97.19 257 ASP B N 1
ATOM 4641 C CA . ASP B 1 257 ? -23.344 2.49 -15.602 1 97.19 257 ASP B CA 1
ATOM 4642 C C . ASP B 1 257 ? -23.031 1.999 -17.016 1 97.19 257 ASP B C 1
ATOM 4644 O O . ASP B 1 257 ? -23.875 1.357 -17.656 1 97.19 257 ASP B O 1
ATOM 4648 N N . LYS B 1 258 ? -21.859 2.279 -17.484 1 96.88 258 LYS B N 1
ATOM 4649 C CA . LYS B 1 258 ? -21.453 1.864 -18.812 1 96.88 258 LYS B CA 1
ATOM 4650 C C . LYS B 1 258 ? -20.984 0.41 -18.828 1 96.88 258 LYS B C 1
ATOM 4652 O O . LYS B 1 258 ? -20.719 -0.156 -19.875 1 96.88 258 LYS B O 1
ATOM 4657 N N . GLY B 1 259 ? -20.812 -0.135 -17.625 1 96.25 259 GLY B N 1
ATOM 4658 C CA . GLY B 1 259 ? -20.547 -1.563 -17.578 1 96.25 259 GLY B CA 1
ATOM 4659 C C . GLY B 1 259 ? -19.219 -1.899 -16.953 1 96.25 259 GLY B C 1
ATOM 4660 O O . GLY B 1 259 ? -18.875 -3.074 -16.797 1 96.25 259 GLY B O 1
ATOM 4661 N N . MET B 1 260 ? -18.438 -0.915 -16.578 1 97.75 260 MET B N 1
ATOM 4662 C CA . MET B 1 260 ? -17.141 -1.184 -15.945 1 97.75 260 MET B CA 1
ATOM 4663 C C . MET B 1 260 ? -17.344 -1.782 -14.555 1 97.75 260 MET B C 1
ATOM 4665 O O . MET B 1 260 ? -18.203 -1.321 -13.789 1 97.75 260 MET B O 1
ATOM 4669 N N . ILE B 1 261 ? -16.594 -2.828 -14.242 1 98.38 261 ILE B N 1
ATOM 4670 C CA . ILE B 1 261 ? -16.594 -3.408 -12.906 1 98.38 261 ILE B CA 1
ATOM 4671 C C . ILE B 1 261 ? -15.594 -2.658 -12.016 1 98.38 261 ILE B C 1
ATOM 4673 O O . ILE B 1 261 ? -14.398 -2.613 -12.312 1 98.38 261 ILE B O 1
ATOM 4677 N N . VAL B 1 262 ? -16.125 -2.021 -10.984 1 98.56 262 VAL B N 1
ATOM 4678 C CA . VAL B 1 262 ? -15.289 -1.243 -10.086 1 98.56 262 VAL B CA 1
ATOM 4679 C C . VAL B 1 262 ? -15.281 -1.886 -8.703 1 98.56 262 VAL B C 1
ATOM 4681 O O . VAL B 1 262 ? -16.344 -2.148 -8.125 1 98.56 262 VAL B O 1
ATOM 4684 N N . VAL B 1 263 ? -14.117 -2.168 -8.18 1 98.81 263 VAL B N 1
ATOM 4685 C CA . VAL B 1 263 ? -13.945 -2.686 -6.824 1 98.81 263 VAL B CA 1
ATOM 4686 C C . VAL B 1 263 ? -13.25 -1.644 -5.953 1 98.81 263 VAL B C 1
ATOM 4688 O O . VAL B 1 263 ? -12.219 -1.084 -6.348 1 98.81 263 VAL B O 1
ATOM 4691 N N . VAL B 1 264 ? -13.812 -1.388 -4.816 1 98.5 264 VAL B N 1
ATOM 4692 C CA . VAL B 1 264 ? -13.219 -0.452 -3.869 1 98.5 264 VAL B CA 1
ATOM 4693 C C . VAL B 1 264 ? -12.688 -1.211 -2.652 1 98.5 264 VAL B C 1
ATOM 4695 O O . VAL B 1 264 ? -13.391 -2.055 -2.09 1 98.5 264 VAL B O 1
ATOM 4698 N N . LYS B 1 265 ? -11.5 -0.967 -2.33 1 98.31 265 LYS B N 1
ATOM 4699 C CA . LYS B 1 265 ? -10.883 -1.496 -1.118 1 98.31 265 LYS B CA 1
ATOM 4700 C C . LYS B 1 265 ? -10.117 -0.407 -0.372 1 98.31 265 LYS B C 1
ATOM 4702 O O . LYS B 1 265 ? -10 0.722 -0.854 1 98.31 265 LYS B O 1
ATOM 4707 N N . SER B 1 266 ? -9.633 -0.725 0.81 1 98.31 266 SER B N 1
ATOM 4708 C CA . SER B 1 266 ? -8.812 0.191 1.598 1 98.31 266 SER B CA 1
ATOM 4709 C C . SER B 1 266 ? -7.395 0.28 1.045 1 98.31 266 SER B C 1
ATOM 4711 O O . SER B 1 266 ? -6.832 -0.723 0.598 1 98.31 266 SER B O 1
ATOM 4713 N N . GLN B 1 267 ? -6.793 1.44 1.118 1 97.94 267 GLN B N 1
ATOM 4714 C CA . GLN B 1 267 ? -5.375 1.518 0.786 1 97.94 267 GLN B CA 1
ATOM 4715 C C . GLN B 1 267 ? -4.508 1.057 1.955 1 97.94 267 GLN B C 1
ATOM 4717 O O . GLN B 1 267 ? -3.301 0.857 1.801 1 97.94 267 GLN B O 1
ATOM 4722 N N . CYS B 1 268 ? -5.141 0.906 3.189 1 98.06 268 CYS B N 1
ATOM 4723 C CA . CYS B 1 268 ? -4.426 0.252 4.281 1 98.06 268 CYS B CA 1
ATOM 4724 C C . CYS B 1 268 ? -4.164 -1.215 3.959 1 98.06 268 CYS B C 1
ATOM 4726 O O . CYS B 1 268 ? -5.074 -1.933 3.537 1 98.06 268 CYS B O 1
ATOM 4728 N N . PRO B 1 269 ? -2.971 -1.628 4.195 1 96.5 269 PRO B N 1
ATOM 4729 C CA . PRO B 1 269 ? -2.686 -3.025 3.863 1 96.5 269 PRO B CA 1
ATOM 4730 C C . PRO B 1 269 ? -3.441 -4.012 4.75 1 96.5 269 PRO B C 1
ATOM 4732 O O . PRO B 1 269 ? -3.75 -5.125 4.32 1 96.5 269 PRO B O 1
ATOM 4735 N N . TYR B 1 270 ? -3.771 -3.557 6 1 97.94 270 TYR B N 1
ATOM 4736 C CA . TYR B 1 270 ? -4.32 -4.527 6.938 1 97.94 270 TYR B CA 1
ATOM 4737 C C . TYR B 1 270 ? -5.75 -4.164 7.328 1 97.94 270 TYR B C 1
ATOM 4739 O O . TYR B 1 270 ? -6.121 -2.99 7.316 1 97.94 270 TYR B O 1
ATOM 4747 N N . GLU B 1 271 ? -6.551 -5.211 7.629 1 97.62 271 GLU B N 1
ATOM 4748 C CA . GLU B 1 271 ? -7.828 -5.199 8.336 1 97.62 271 GLU B CA 1
ATOM 4749 C C . GLU B 1 271 ? -8.984 -4.891 7.387 1 97.62 271 GLU B C 1
ATOM 4751 O O . GLU B 1 271 ? -10.148 -4.957 7.777 1 97.62 271 GLU B O 1
ATOM 4756 N N . GLY B 1 272 ? -8.734 -4.562 6.148 1 95.94 272 GLY B N 1
ATOM 4757 C CA . GLY B 1 272 ? -9.727 -4.605 5.09 1 95.94 272 GLY B CA 1
ATOM 4758 C C . GLY B 1 272 ? -10.641 -3.393 5.074 1 95.94 272 GLY B C 1
ATOM 4759 O O . GLY B 1 272 ? -10.312 -2.357 5.66 1 95.94 272 GLY B O 1
ATOM 4760 N N . SER B 1 273 ? -11.695 -3.479 4.301 1 96.56 273 SER B N 1
ATOM 4761 C CA . SER B 1 273 ? -12.625 -2.377 4.066 1 96.56 273 SER B CA 1
ATOM 4762 C C . SER B 1 273 ? -14.008 -2.697 4.617 1 96.56 273 SER B C 1
ATOM 4764 O O . SER B 1 273 ? -14.344 -3.863 4.836 1 96.56 273 SER B O 1
ATOM 4766 N N . ASN B 1 274 ? -14.758 -1.731 4.906 1 94.75 274 ASN B N 1
ATOM 4767 C CA . ASN B 1 274 ? -16.188 -1.729 5.215 1 94.75 274 ASN B CA 1
ATOM 4768 C C . ASN B 1 274 ? -16.859 -0.45 4.727 1 94.75 274 ASN B C 1
ATOM 4770 O O . ASN B 1 274 ? -16.844 0.568 5.418 1 94.75 274 ASN B O 1
ATOM 4774 N N . LEU B 1 275 ? -17.484 -0.554 3.598 1 92.5 275 LEU B N 1
ATOM 4775 C CA . LEU B 1 275 ? -17.969 0.635 2.908 1 92.5 275 LEU B CA 1
ATOM 4776 C C . LEU B 1 275 ? -19.281 1.124 3.527 1 92.5 275 LEU B C 1
ATOM 4778 O O . LEU B 1 275 ? -19.75 2.219 3.209 1 92.5 275 LEU B O 1
ATOM 4782 N N . SER B 1 276 ? -19.781 0.476 4.48 1 88.25 276 SER B N 1
ATOM 4783 C CA . SER B 1 276 ? -21.094 0.817 5.023 1 88.25 276 SER B CA 1
ATOM 4784 C C . SER B 1 276 ? -20.969 1.74 6.23 1 88.25 276 SER B C 1
ATOM 4786 O O . SER B 1 276 ? -21.969 2.25 6.734 1 88.25 276 SER B O 1
ATOM 4788 N N . VAL B 1 277 ? -19.766 2.027 6.66 1 84.56 277 VAL B N 1
ATOM 4789 C CA . VAL B 1 277 ? -19.547 2.697 7.938 1 84.56 277 VAL B CA 1
ATOM 4790 C C . VAL B 1 277 ? -19.703 4.207 7.766 1 84.56 277 VAL B C 1
ATOM 4792 O O . VAL B 1 277 ? -20.344 4.863 8.586 1 84.56 277 VAL B O 1
ATOM 4795 N N . TYR B 1 278 ? -19.141 4.715 6.691 1 83.81 278 TYR B N 1
ATOM 4796 C CA . TYR B 1 278 ? -19.141 6.156 6.473 1 83.81 278 TYR B CA 1
ATOM 4797 C C . TYR B 1 278 ? -19.922 6.52 5.207 1 83.81 278 TYR B C 1
ATOM 4799 O O . TYR B 1 278 ? -20.047 5.699 4.297 1 83.81 278 TYR B O 1
ATOM 4807 N N . GLU B 1 279 ? -20.297 7.707 5.102 1 82.81 279 GLU B N 1
ATOM 4808 C CA . GLU B 1 279 ? -21.047 8.195 3.953 1 82.81 279 GLU B CA 1
ATOM 4809 C C . GLU B 1 279 ? -20.25 8.039 2.662 1 82.81 279 GLU B C 1
ATOM 4811 O O . GLU B 1 279 ? -20.812 7.691 1.619 1 82.81 279 GLU B O 1
ATOM 4816 N N . THR B 1 280 ? -19.016 8.273 2.721 1 84.25 280 THR B N 1
ATOM 4817 C CA . THR B 1 280 ? -18.156 8.234 1.542 1 84.25 280 THR B CA 1
ATOM 4818 C C . THR B 1 280 ? -18.062 6.82 0.985 1 84.25 280 THR B C 1
ATOM 4820 O O . THR B 1 280 ? -17.984 6.629 -0.23 1 84.25 280 THR B O 1
ATOM 4823 N N . GLY B 1 281 ? -18.047 5.844 1.834 1 88.81 281 GLY B N 1
ATOM 4824 C CA . GLY B 1 281 ? -18.078 4.461 1.393 1 88.81 281 GLY B CA 1
ATOM 4825 C C . GLY B 1 281 ? -19.438 4.031 0.875 1 88.81 281 GLY B C 1
ATOM 4826 O O . GLY B 1 281 ? -19.531 3.418 -0.19 1 88.81 281 GLY B O 1
ATOM 4827 N N . LYS B 1 282 ? -20.5 4.418 1.589 1 89.88 282 LYS B N 1
ATOM 4828 C CA . LYS B 1 282 ? -21.859 4.09 1.19 1 89.88 282 LYS B CA 1
ATOM 4829 C C . LYS B 1 282 ? -22.172 4.641 -0.199 1 89.88 282 LYS B C 1
ATOM 4831 O O . LYS B 1 282 ? -22.859 3.988 -0.986 1 89.88 282 LYS B O 1
ATOM 4836 N N . ALA B 1 283 ? -21.656 5.746 -0.471 1 89.94 283 ALA B N 1
ATOM 4837 C CA . ALA B 1 283 ? -21.875 6.375 -1.769 1 89.94 283 ALA B CA 1
ATOM 4838 C C . ALA B 1 283 ? -21.297 5.527 -2.898 1 89.94 283 ALA B C 1
ATOM 4840 O O . ALA B 1 283 ? -21.906 5.402 -3.963 1 89.94 283 ALA B O 1
ATOM 4841 N N . ALA B 1 284 ? -20.172 4.945 -2.66 1 92.25 284 ALA B N 1
ATOM 4842 C CA . ALA B 1 284 ? -19.547 4.078 -3.656 1 92.25 284 ALA B CA 1
ATOM 4843 C C . ALA B 1 284 ? -20.391 2.82 -3.885 1 92.25 284 ALA B C 1
ATOM 4845 O O . ALA B 1 284 ? -20.562 2.383 -5.023 1 92.25 284 ALA B O 1
ATOM 4846 N N . LEU B 1 285 ? -20.891 2.281 -2.781 1 94 285 LEU B N 1
ATOM 4847 C CA . LEU B 1 285 ? -21.75 1.108 -2.881 1 94 285 LEU B CA 1
ATOM 4848 C C . LEU B 1 285 ? -23 1.425 -3.682 1 94 285 LEU B C 1
ATOM 4850 O O . LEU B 1 285 ? -23.391 0.653 -4.559 1 94 285 LEU B O 1
ATOM 4854 N N . MET B 1 286 ? -23.547 2.537 -3.369 1 93.31 286 MET B N 1
ATOM 4855 C CA . MET B 1 286 ? -24.781 2.957 -4.039 1 93.31 286 MET B CA 1
ATOM 4856 C C . MET B 1 286 ? -24.531 3.203 -5.523 1 93.31 286 MET B C 1
ATOM 4858 O O . MET B 1 286 ? -25.422 2.996 -6.348 1 93.31 286 MET B O 1
ATOM 4862 N N . ALA B 1 287 ? -23.328 3.574 -5.844 1 94.38 287 ALA B N 1
ATOM 4863 C CA . ALA B 1 287 ? -22.969 3.795 -7.242 1 94.38 287 ALA B CA 1
ATOM 4864 C C . ALA B 1 287 ? -22.781 2.471 -7.977 1 94.38 287 ALA B C 1
ATOM 4866 O O . ALA B 1 287 ? -22.672 2.445 -9.203 1 94.38 287 ALA B O 1
ATOM 4867 N N . GLY B 1 288 ? -22.703 1.367 -7.227 1 96.75 288 GLY B N 1
ATOM 4868 C CA . GLY B 1 288 ? -22.594 0.056 -7.848 1 96.75 288 GLY B CA 1
ATOM 4869 C C . GLY B 1 288 ? -21.219 -0.556 -7.727 1 96.75 288 GLY B C 1
ATOM 4870 O O . GLY B 1 288 ? -20.938 -1.604 -8.312 1 96.75 288 GLY B O 1
ATOM 4871 N N . ALA B 1 289 ? -20.344 0.053 -6.969 1 97.88 289 ALA B N 1
ATOM 4872 C CA . ALA B 1 289 ? -19.016 -0.51 -6.766 1 97.88 289 ALA B CA 1
ATOM 4873 C C . ALA B 1 289 ? -19.078 -1.77 -5.906 1 97.88 289 ALA B C 1
ATOM 4875 O O . ALA B 1 289 ? -19.953 -1.901 -5.047 1 97.88 289 ALA B O 1
ATOM 4876 N N . PHE B 1 290 ? -18.203 -2.719 -6.195 1 98.25 290 PHE B N 1
ATOM 4877 C CA . PHE B 1 290 ? -18.016 -3.885 -5.34 1 98.25 290 PHE B CA 1
ATOM 4878 C C . PHE B 1 290 ? -17.062 -3.568 -4.191 1 98.25 290 PHE B C 1
ATOM 4880 O O . PHE B 1 290 ? -16.141 -2.771 -4.348 1 98.25 290 PHE B O 1
ATOM 4887 N N . GLN B 1 291 ? -17.328 -4.121 -3.037 1 98.19 291 GLN B N 1
ATOM 4888 C CA . GLN B 1 291 ? -16.453 -3.975 -1.878 1 98.19 291 GLN B CA 1
ATOM 4889 C C . GLN B 1 291 ? -15.414 -5.09 -1.826 1 98.19 291 GLN B C 1
ATOM 4891 O O . GLN B 1 291 ? -15.75 -6.266 -1.976 1 98.19 291 GLN B O 1
ATOM 4896 N N . GLY B 1 292 ? -14.172 -4.762 -1.568 1 98.38 292 GLY B N 1
ATOM 4897 C CA . GLY B 1 292 ? -13.086 -5.727 -1.55 1 98.38 292 GLY B CA 1
ATOM 4898 C C . GLY B 1 292 ? -13 -6.5 -0.247 1 98.38 292 GLY B C 1
ATOM 4899 O O . GLY B 1 292 ? -12.344 -7.543 -0.181 1 98.38 292 GLY B O 1
ATOM 4900 N N . TYR B 1 293 ? -13.641 -5.973 0.848 1 98.06 293 TYR B N 1
ATOM 4901 C CA . TYR B 1 293 ? -13.625 -6.559 2.184 1 98.06 293 TYR B CA 1
ATOM 4902 C C . TYR B 1 293 ? -12.195 -6.801 2.656 1 98.06 293 TYR B C 1
ATOM 4904 O O . TYR B 1 293 ? -11.398 -5.863 2.752 1 98.06 293 TYR B O 1
ATOM 4912 N N . ASP B 1 294 ? -11.836 -8.047 2.947 1 98.12 294 ASP B N 1
ATOM 4913 C CA . ASP B 1 294 ? -10.539 -8.297 3.564 1 98.12 294 ASP B CA 1
ATOM 4914 C C . ASP B 1 294 ? -9.547 -8.875 2.553 1 98.12 294 ASP B C 1
ATOM 4916 O O . ASP B 1 294 ? -8.484 -9.367 2.93 1 98.12 294 ASP B O 1
ATOM 4920 N N . MET B 1 295 ? -9.867 -8.836 1.27 1 98.75 295 MET B N 1
ATOM 4921 C CA . MET B 1 295 ? -8.969 -9.359 0.245 1 98.75 295 MET B CA 1
ATOM 4922 C C . MET B 1 295 ? -7.723 -8.484 0.12 1 98.75 295 MET B C 1
ATOM 4924 O O . MET B 1 295 ? -7.793 -7.266 0.302 1 98.75 295 MET B O 1
ATOM 4928 N N . SER B 1 296 ? -6.598 -9.133 -0.144 1 98.56 296 SER B N 1
ATOM 4929 C CA . SER B 1 296 ? -5.414 -8.375 -0.527 1 98.56 296 SER B CA 1
ATOM 4930 C C . SER B 1 296 ? -5.578 -7.75 -1.909 1 98.56 296 SER B C 1
ATOM 4932 O O . SER B 1 296 ? -6.457 -8.148 -2.676 1 98.56 296 SER B O 1
ATOM 4934 N N . THR B 1 297 ? -4.805 -6.77 -2.229 1 98.69 297 THR B N 1
ATOM 4935 C CA . THR B 1 297 ? -4.793 -6.16 -3.555 1 98.69 297 THR B CA 1
ATOM 4936 C C . THR B 1 297 ? -4.484 -7.199 -4.625 1 98.69 297 THR B C 1
ATOM 4938 O O . THR B 1 297 ? -5.148 -7.246 -5.664 1 98.69 297 THR B O 1
ATOM 4941 N N . GLU B 1 298 ? -3.486 -8.062 -4.344 1 98.81 298 GLU B N 1
ATOM 4942 C CA . GLU B 1 298 ? -3.102 -9.109 -5.289 1 98.81 298 GLU B CA 1
ATOM 4943 C C . GLU B 1 298 ? -4.281 -10.016 -5.621 1 98.81 298 GLU B C 1
ATOM 4945 O O . GLU B 1 298 ? -4.523 -10.328 -6.789 1 98.81 298 GLU B O 1
ATOM 4950 N N . ALA B 1 299 ? -5.02 -10.344 -4.586 1 98.88 299 ALA B N 1
ATOM 4951 C CA . ALA B 1 299 ? -6.16 -11.234 -4.777 1 98.88 299 ALA B CA 1
ATOM 4952 C C . ALA B 1 299 ? -7.258 -10.555 -5.59 1 98.88 299 ALA B C 1
ATOM 4954 O O . ALA B 1 299 ? -7.828 -11.164 -6.5 1 98.88 299 ALA B O 1
ATOM 4955 N N . ILE B 1 300 ? -7.574 -9.289 -5.324 1 98.88 300 ILE B N 1
ATOM 4956 C CA . ILE B 1 300 ? -8.641 -8.586 -6.023 1 98.88 300 ILE B CA 1
ATOM 4957 C C . ILE B 1 300 ? -8.273 -8.43 -7.5 1 98.88 300 ILE B C 1
ATOM 4959 O O . ILE B 1 300 ? -9.086 -8.734 -8.383 1 98.88 300 ILE B O 1
ATOM 4963 N N . VAL B 1 301 ? -7.07 -8 -7.766 1 98.88 301 VAL B N 1
ATOM 4964 C CA . VAL B 1 301 ? -6.625 -7.766 -9.133 1 98.88 301 VAL B CA 1
ATOM 4965 C C . VAL B 1 301 ? -6.727 -9.062 -9.938 1 98.88 301 VAL B C 1
ATOM 4967 O O . VAL B 1 301 ? -7.344 -9.086 -11.008 1 98.88 301 VAL B O 1
ATOM 4970 N N . THR B 1 302 ? -6.199 -10.133 -9.383 1 98.88 302 THR B N 1
ATOM 4971 C CA . THR B 1 302 ? -6.125 -11.375 -10.141 1 98.88 302 THR B CA 1
ATOM 4972 C C . THR B 1 302 ? -7.5 -12.039 -10.234 1 98.88 302 THR B C 1
ATOM 4974 O O . THR B 1 302 ? -7.832 -12.648 -11.25 1 98.88 302 THR B O 1
ATOM 4977 N N . LYS B 1 303 ? -8.297 -11.898 -9.18 1 98.81 303 LYS B N 1
ATOM 4978 C CA . LYS B 1 303 ? -9.656 -12.438 -9.219 1 98.81 303 LYS B CA 1
ATOM 4979 C C . LYS B 1 303 ? -10.5 -11.719 -10.266 1 98.81 303 LYS B C 1
ATOM 4981 O O . LYS B 1 303 ? -11.219 -12.359 -11.039 1 98.81 303 LYS B O 1
ATOM 4986 N N . VAL B 1 304 ? -10.414 -10.398 -10.328 1 98.75 304 VAL B N 1
ATOM 4987 C CA . VAL B 1 304 ? -11.164 -9.625 -11.305 1 98.75 304 VAL B CA 1
ATOM 4988 C C . VAL B 1 304 ? -10.703 -9.977 -12.719 1 98.75 304 VAL B C 1
ATOM 4990 O O . VAL B 1 304 ? -11.523 -10.195 -13.617 1 98.75 304 VAL B O 1
ATOM 4993 N N . MET B 1 305 ? -9.359 -10.07 -12.938 1 98.62 305 MET B N 1
ATOM 4994 C CA . MET B 1 305 ? -8.836 -10.484 -14.234 1 98.62 305 MET B CA 1
ATOM 4995 C C . MET B 1 305 ? -9.398 -11.844 -14.641 1 98.62 305 MET B C 1
ATOM 4997 O O . MET B 1 305 ? -9.789 -12.047 -15.789 1 98.62 305 MET B O 1
ATOM 5001 N N . TRP B 1 306 ? -9.438 -12.734 -13.688 1 98.62 306 TRP B N 1
ATOM 5002 C CA . TRP B 1 306 ? -9.867 -14.102 -13.93 1 98.62 306 TRP B CA 1
ATOM 5003 C C . TRP B 1 306 ? -11.359 -14.156 -14.234 1 98.62 306 TRP B C 1
ATOM 5005 O O . TRP B 1 306 ? -11.781 -14.805 -15.203 1 98.62 306 TRP B O 1
ATOM 5015 N N . ILE B 1 307 ? -12.203 -13.453 -13.43 1 98.5 307 ILE B N 1
ATOM 5016 C CA . ILE B 1 307 ? -13.648 -13.453 -13.617 1 98.5 307 ILE B CA 1
ATOM 5017 C C . ILE B 1 307 ? -14 -12.828 -14.969 1 98.5 307 ILE B C 1
ATOM 5019 O O . ILE B 1 307 ? -14.773 -13.398 -15.734 1 98.5 307 ILE B O 1
ATOM 5023 N N . LEU B 1 308 ? -13.383 -11.711 -15.289 1 98 308 LEU B N 1
ATOM 5024 C CA . LEU B 1 308 ? -13.695 -10.984 -16.5 1 98 308 LEU B CA 1
ATOM 5025 C C . LEU B 1 308 ? -13.188 -11.727 -17.734 1 98 308 LEU B C 1
ATOM 5027 O O . LEU B 1 308 ? -13.625 -11.453 -18.859 1 98 308 LEU B O 1
ATOM 5031 N N . GLY B 1 309 ? -12.227 -12.617 -17.516 1 96.94 309 GLY B N 1
ATOM 5032 C CA . GLY B 1 309 ? -11.766 -13.461 -18.609 1 96.94 309 GLY B CA 1
ATOM 5033 C C . GLY B 1 309 ? -12.797 -14.492 -19.031 1 96.94 309 GLY B C 1
ATOM 5034 O O . GLY B 1 309 ? -12.68 -15.07 -20.109 1 96.94 309 GLY B O 1
ATOM 5035 N N . LYS B 1 310 ? -13.898 -14.648 -18.281 1 93.44 310 LYS B N 1
ATOM 5036 C CA . LYS B 1 310 ? -14.844 -15.734 -18.531 1 93.44 310 LYS B CA 1
ATOM 5037 C C . LYS B 1 310 ? -16.266 -15.211 -18.625 1 93.44 310 LYS B C 1
ATOM 5039 O O . LYS B 1 310 ? -17.109 -15.797 -19.297 1 93.44 310 LYS B O 1
ATOM 5044 N N . HIS B 1 311 ? -16.547 -14.148 -17.938 1 85.81 311 HIS B N 1
ATOM 5045 C CA . HIS B 1 311 ? -17.922 -13.68 -17.812 1 85.81 311 HIS B CA 1
ATOM 5046 C C . HIS B 1 311 ? -18.031 -12.203 -18.172 1 85.81 311 HIS B C 1
ATOM 5048 O O . HIS B 1 311 ? -17.094 -11.43 -17.969 1 85.81 311 HIS B O 1
ATOM 5054 N N . TRP B 1 312 ? -19.266 -11.922 -18.656 1 84 312 TRP B N 1
ATOM 5055 C CA . TRP B 1 312 ? -19.484 -10.531 -19.031 1 84 312 TRP B CA 1
ATOM 5056 C C . TRP B 1 312 ? -20.766 -9.984 -18.406 1 84 312 TRP B C 1
ATOM 5058 O O . TRP B 1 312 ? -20.969 -8.773 -18.359 1 84 312 TRP B O 1
ATOM 5068 N N . GLU B 1 313 ? -21.547 -10.867 -17.891 1 93.75 313 GLU B N 1
ATOM 5069 C CA . GLU B 1 313 ? -22.781 -10.422 -17.25 1 93.75 313 GLU B CA 1
ATOM 5070 C C . GLU B 1 313 ? -22.531 -9.953 -15.812 1 93.75 313 GLU B C 1
ATOM 5072 O O . GLU B 1 313 ? -21.969 -10.695 -15 1 93.75 313 GLU B O 1
ATOM 5077 N N . ARG B 1 314 ? -23 -8.828 -15.523 1 96.06 314 ARG B N 1
ATOM 5078 C CA . ARG B 1 314 ? -22.703 -8.172 -14.258 1 96.06 314 ARG B CA 1
ATOM 5079 C C . ARG B 1 314 ? -23.156 -9.031 -13.078 1 96.06 314 ARG B C 1
ATOM 5081 O O . ARG B 1 314 ? -22.438 -9.156 -12.086 1 96.06 314 ARG B O 1
ATOM 5088 N N . LYS B 1 315 ? -24.344 -9.547 -13.148 1 96.25 315 LYS B N 1
ATOM 5089 C CA . LYS B 1 315 ? -24.875 -10.352 -12.055 1 96.25 315 LYS B CA 1
ATOM 5090 C C . LYS B 1 315 ? -23.969 -11.547 -11.758 1 96.25 315 LYS B C 1
ATOM 5092 O O . LYS B 1 315 ? -23.688 -11.844 -10.602 1 96.25 315 LYS B O 1
ATOM 5097 N N . LYS B 1 316 ? -23.594 -12.203 -12.789 1 97 316 LYS B N 1
ATOM 5098 C CA . LYS B 1 316 ? -22.703 -13.352 -12.641 1 97 316 LYS B CA 1
ATOM 5099 C C . LYS B 1 316 ? -21.344 -12.938 -12.109 1 97 316 LYS B C 1
ATOM 5101 O O . LYS B 1 316 ? -20.75 -13.633 -11.281 1 97 316 LYS B O 1
ATOM 5106 N N . ILE B 1 317 ? -20.844 -11.82 -12.609 1 98 317 ILE B N 1
ATOM 5107 C CA . ILE B 1 317 ? -19.578 -11.289 -12.148 1 98 317 ILE B CA 1
ATOM 5108 C C . ILE B 1 317 ? -19.656 -11 -10.656 1 98 317 ILE B C 1
ATOM 5110 O O . ILE B 1 317 ? -18.75 -11.375 -9.898 1 98 317 ILE B O 1
ATOM 5114 N N . GLU B 1 318 ? -20.703 -10.398 -10.227 1 97.75 318 GLU B N 1
ATOM 5115 C CA . GLU B 1 318 ? -20.906 -10.062 -8.82 1 97.75 318 GLU B CA 1
ATOM 5116 C C . GLU B 1 318 ? -20.953 -11.32 -7.961 1 97.75 318 GLU B C 1
ATOM 5118 O O . GLU B 1 318 ? -20.344 -11.383 -6.898 1 97.75 318 GLU B O 1
ATOM 5123 N N . GLU B 1 319 ? -21.672 -12.273 -8.391 1 97.31 319 GLU B N 1
ATOM 5124 C CA . GLU B 1 319 ? -21.781 -13.547 -7.68 1 97.31 319 GLU B CA 1
ATOM 5125 C C . GLU B 1 319 ? -20.406 -14.211 -7.516 1 97.31 319 GLU B C 1
ATOM 5127 O O . GLU B 1 319 ? -20.047 -14.641 -6.418 1 97.31 319 GLU B O 1
ATOM 5132 N N . MET B 1 320 ? -19.719 -14.234 -8.586 1 97.25 320 MET B N 1
ATOM 5133 C CA . MET B 1 320 ? -18.406 -14.883 -8.562 1 97.25 320 MET B CA 1
ATOM 5134 C C . MET B 1 320 ? -17.438 -14.094 -7.703 1 97.25 320 MET B C 1
ATOM 5136 O O . MET B 1 320 ? -16.609 -14.68 -7 1 97.25 320 MET B O 1
ATOM 5140 N N . PHE B 1 321 ? -17.562 -12.805 -7.777 1 98.44 321 PHE B N 1
ATOM 5141 C CA . PHE B 1 321 ? -16.641 -11.961 -7.023 1 98.44 321 PHE B CA 1
ATOM 5142 C C . PHE B 1 321 ? -16.797 -12.188 -5.527 1 98.44 321 PHE B C 1
ATOM 5144 O O . PHE B 1 321 ? -15.82 -12.219 -4.789 1 98.44 321 PHE B O 1
ATOM 5151 N N . TYR B 1 322 ? -17.953 -12.359 -5.051 1 98.12 322 TYR B N 1
ATOM 5152 C CA . TYR B 1 322 ? -18.203 -12.453 -3.617 1 98.12 322 TYR B CA 1
ATOM 5153 C C . TYR B 1 322 ? -18.219 -13.898 -3.152 1 98.12 322 TYR B C 1
ATOM 5155 O O . TYR B 1 322 ? -18.375 -14.18 -1.96 1 98.12 322 TYR B O 1
ATOM 5163 N N . LYS B 1 323 ? -18.047 -14.82 -4.055 1 96.75 323 LYS B N 1
ATOM 5164 C CA . LYS B 1 323 ? -17.891 -16.219 -3.678 1 96.75 323 LYS B CA 1
ATOM 5165 C C . LYS B 1 323 ? -16.469 -16.5 -3.209 1 96.75 323 LYS B C 1
ATOM 5167 O O . LYS B 1 323 ? -15.5 -16.125 -3.879 1 96.75 323 LYS B O 1
ATOM 5172 N N . ASN B 1 324 ? -16.344 -17.062 -2.021 1 97.44 324 ASN B N 1
ATOM 5173 C CA . ASN B 1 324 ? -15.031 -17.5 -1.572 1 97.44 324 ASN B CA 1
ATOM 5174 C C . ASN B 1 324 ? -14.562 -18.734 -2.352 1 97.44 324 ASN B C 1
ATOM 5176 O O . ASN B 1 324 ? -15.031 -19.844 -2.107 1 97.44 324 ASN B O 1
ATOM 5180 N N . LEU B 1 325 ? -13.633 -18.609 -3.268 1 96.62 325 LEU B N 1
ATOM 5181 C CA . LEU B 1 325 ? -13.25 -19.656 -4.207 1 96.62 325 LEU B CA 1
ATOM 5182 C C . LEU B 1 325 ? -12.008 -20.391 -3.729 1 96.62 325 LEU B C 1
ATOM 5184 O O . LEU B 1 325 ? -11.836 -21.578 -4.008 1 96.62 325 LEU B O 1
ATOM 5188 N N . ALA B 1 326 ? -11.141 -19.688 -3.082 1 97.38 326 ALA B N 1
ATOM 5189 C CA . ALA B 1 326 ? -9.844 -20.25 -2.703 1 97.38 326 ALA B CA 1
ATOM 5190 C C . ALA B 1 326 ? -9.352 -19.656 -1.393 1 97.38 326 ALA B C 1
ATOM 5192 O O . ALA B 1 326 ? -8.141 -19.531 -1.179 1 97.38 326 ALA B O 1
ATOM 5193 N N . GLY B 1 327 ? -10.25 -19.141 -0.536 1 97.94 327 GLY B N 1
ATOM 5194 C CA . GLY B 1 327 ? -9.898 -18.594 0.768 1 97.94 327 GLY B CA 1
ATOM 5195 C C . GLY B 1 327 ? -9.539 -17.125 0.725 1 97.94 327 GLY B C 1
ATOM 5196 O O . GLY B 1 327 ? -8.945 -16.594 1.672 1 97.94 327 GLY B O 1
ATOM 5197 N N . GLU B 1 328 ? -9.914 -16.422 -0.407 1 98.56 328 GLU B N 1
ATOM 5198 C CA . GLU B 1 328 ? -9.422 -15.062 -0.651 1 98.56 328 GLU B CA 1
ATOM 5199 C C . GLU B 1 328 ? -10.273 -14.031 0.081 1 98.56 328 GLU B C 1
ATOM 5201 O O . GLU B 1 328 ? -9.844 -12.891 0.273 1 98.56 328 GLU B O 1
ATOM 5206 N N . ILE B 1 329 ? -11.516 -14.43 0.54 1 98.31 329 ILE B N 1
ATOM 5207 C CA . ILE B 1 329 ? -12.422 -13.406 1.053 1 98.31 329 ILE B CA 1
ATOM 5208 C C . ILE B 1 329 ? -13.242 -13.977 2.211 1 98.31 329 ILE B C 1
ATOM 5210 O O . ILE B 1 329 ? -13.617 -15.156 2.195 1 98.31 329 ILE B O 1
ATOM 5214 N N . LYS B 1 330 ? -13.391 -13.227 3.195 1 96 330 LYS B N 1
ATOM 5215 C CA . LYS B 1 330 ? -14.359 -13.477 4.262 1 96 330 LYS B CA 1
ATOM 5216 C C . LYS B 1 330 ? -15.391 -12.359 4.344 1 96 330 LYS B C 1
ATOM 5218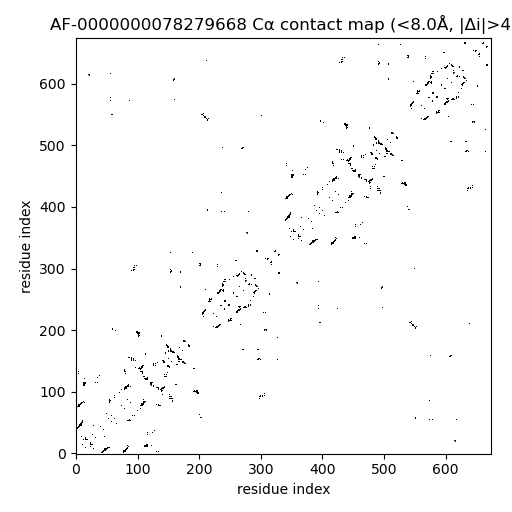 O O . LYS B 1 330 ? -15.047 -11.203 4.613 1 96 330 LYS B O 1
ATOM 5223 N N . ILE B 1 331 ? -16.609 -12.617 4.09 1 93.44 331 ILE B N 1
ATOM 5224 C CA . ILE B 1 331 ? -17.688 -11.641 4.168 1 93.44 331 ILE B CA 1
ATOM 5225 C C . ILE B 1 331 ? -18.438 -11.805 5.496 1 93.44 331 ILE B C 1
ATOM 5227 O O . ILE B 1 331 ? -18.922 -12.891 5.812 1 93.44 331 ILE B O 1
ATOM 5231 N N . PRO B 1 332 ? -18.484 -10.758 6.25 1 88.31 332 PRO B N 1
ATOM 5232 C CA . PRO B 1 332 ? -19.203 -10.867 7.52 1 88.31 332 PRO B CA 1
ATOM 5233 C C . PRO B 1 332 ? -20.688 -11.203 7.328 1 88.31 332 PRO B C 1
ATOM 5235 O O . PRO B 1 332 ? -21.297 -10.805 6.328 1 88.31 332 PRO B O 1
ATOM 5238 N N . GLU B 1 333 ? -21.359 -12.102 8.188 1 75.88 333 GLU B N 1
ATOM 5239 C CA . GLU B 1 333 ? -22.734 -12.594 8.125 1 75.88 333 GLU B CA 1
ATOM 5240 C C . GLU B 1 333 ? -23.719 -11.438 8.141 1 75.88 333 GLU B C 1
ATOM 5242 O O . GLU B 1 333 ? -24.75 -11.477 7.457 1 75.88 333 GLU B O 1
ATOM 5247 N N . LYS B 1 334 ? -23.703 -10.438 9.148 1 61.94 334 LYS B N 1
ATOM 5248 C CA . LYS B 1 334 ? -24.766 -9.438 9.227 1 61.94 334 LYS B CA 1
ATOM 5249 C C . LYS B 1 334 ? -24.891 -8.664 7.918 1 61.94 334 LYS B C 1
ATOM 5251 O O . LYS B 1 334 ? -25.922 -8.039 7.652 1 61.94 334 LYS B O 1
ATOM 5256 N N . GLU B 1 335 ? -24.047 -8.398 7.129 1 49.06 335 GLU B N 1
ATOM 5257 C CA . GLU B 1 335 ? -24.125 -7.613 5.898 1 49.06 335 GLU B CA 1
ATOM 5258 C C . GLU B 1 335 ? -24.719 -8.43 4.762 1 49.06 335 GLU B C 1
ATOM 5260 O O . GLU B 1 335 ? -24.969 -7.906 3.672 1 49.06 335 GLU B O 1
ATOM 5265 N N . LYS B 1 336 ? -24.844 -9.703 4.828 1 41.78 336 LYS B N 1
ATOM 5266 C CA . LYS B 1 336 ? -25.484 -10.523 3.799 1 41.78 336 LYS B CA 1
ATOM 5267 C C . LYS B 1 336 ? -26.984 -10.266 3.734 1 41.78 336 LYS B C 1
ATOM 5269 O O . LYS B 1 336 ? -27.656 -10.75 2.826 1 41.78 336 LYS B O 1
ATOM 5274 N N . GLU B 1 337 ? -27.719 -9.773 4.738 1 34.72 337 GLU B N 1
ATOM 5275 C CA . GLU B 1 337 ? -29.172 -9.633 4.66 1 34.72 337 GLU B CA 1
ATOM 5276 C C . GLU B 1 337 ? -29.562 -8.336 3.947 1 34.72 337 GLU B C 1
ATOM 5278 O O . GLU B 1 337 ? -28.984 -7.285 4.195 1 34.72 337 GLU B O 1
#

Solvent-accessible surface area (backbone atoms only — not comparable to full-atom values): 33570 Å² total; per-residue (Å²): 131,63,54,35,34,38,38,34,36,38,34,17,40,35,32,24,36,86,49,98,76,24,61,36,83,69,54,52,70,68,58,53,43,69,71,42,46,80,61,43,68,70,32,42,72,46,78,41,81,76,50,78,38,59,28,46,55,48,34,63,67,53,53,35,52,52,47,50,53,47,66,75,43,53,87,78,33,46,12,30,32,34,39,29,15,61,45,39,37,29,40,50,28,15,35,44,32,61,24,39,30,31,34,72,36,10,36,22,36,30,40,22,84,30,25,52,83,41,92,83,32,50,17,57,61,16,48,50,46,26,51,52,50,10,68,64,52,51,46,35,38,26,34,23,51,68,48,32,29,20,48,9,24,26,34,39,61,40,33,49,68,56,73,78,19,64,43,43,35,72,45,73,65,33,25,38,52,56,96,90,38,82,47,72,43,65,90,73,51,66,74,64,86,55,75,59,43,85,52,65,53,59,36,64,48,55,47,53,41,46,71,53,75,51,66,68,28,67,56,50,51,54,42,43,73,72,62,35,45,36,37,37,35,27,20,33,36,36,23,26,42,40,57,80,61,53,54,32,48,52,33,49,30,52,41,33,74,74,63,33,46,38,33,38,21,24,60,24,77,29,73,20,27,51,37,76,54,39,58,36,11,37,51,43,46,74,46,64,37,42,76,44,33,37,36,33,69,41,29,50,56,36,50,50,20,38,48,52,37,76,45,83,50,64,69,60,49,51,54,55,68,74,45,65,80,62,70,37,50,68,79,68,72,84,74,74,112,131,64,54,35,33,37,36,34,36,36,33,17,39,34,31,26,36,86,49,99,76,25,63,37,84,69,56,51,72,68,60,54,42,69,73,43,44,80,62,43,69,70,33,42,72,48,79,43,81,76,52,78,38,60,28,48,54,50,35,62,67,53,52,35,51,51,47,50,53,47,66,74,43,53,87,79,35,47,13,32,31,34,38,28,14,61,44,40,38,30,42,50,27,14,34,42,33,62,22,38,30,31,35,72,37,11,34,21,35,30,39,23,82,31,25,53,83,44,92,82,32,52,18,57,61,15,49,51,48,24,53,54,51,11,66,63,53,53,45,35,38,25,34,24,51,68,48,32,28,20,45,9,23,25,34,39,62,40,34,50,70,56,72,76,18,62,42,43,36,71,45,72,64,34,24,36,51,56,97,90,37,81,46,72,43,63,91,72,51,64,73,66,87,56,75,60,43,84,52,65,52,59,35,64,50,54,47,53,41,47,70,52,75,51,67,67,28,67,56,50,50,54,43,42,73,73,61,34,45,35,37,38,35,27,20,31,35,36,22,26,42,41,57,79,61,54,53,33,48,52,34,48,29,52,40,34,75,73,61,35,46,38,35,39,22,24,58,23,77,29,72,21,27,51,37,76,54,39,58,38,13,39,50,42,46,73,45,63,38,40,77,44,33,39,35,33,69,41,29,50,55,34,48,49,20,39,49,54,37,77,48,82,51,64,69,60,46,51,53,57,67,72,46,65,81,62,68,38,51,69,76,68,73,84,75,72,112

pLDDT: mean 94.34, std 7.87, range [34.62, 98.94]

Secondary structure (DSSP, 8-state):
-PPEEEEEEEE-GGGEEEETTEEEE---HHHHHHHSHHHHTTSEEEEEEEEEE-GGG--HHHHHHHHHHHHHHGGG-SEEEEE--STTHHHHHHHHHHHEET-SSEEEEE--SS-TTSTT-SHHHHHHHHHHHHTT---EEEEEETTEEEETTTEEE-BSSSS--EEETTS--SEEEETTEEEE-GGGSPPP-S--EE-------EEEEE--TT--THHHHHHHHTT--EEEEEEBTTTB---SSHHHHHHHHHHHHTT-EEEEEESSSBS---TTSSHHHHHHHHTTPEE-TT--HHHHHHHHHHHHTT---HHHHHHHHHS-SSS-----SGGG-/-PPEEEEEEEE-GGGEEEETTEEEE---HHHHHHHSHHHHTTSEEEEEEEEEE-GGG--HHHHHHHHHHHHHHGGG-SEEEEE--STTHHHHHHHHHHHEET-SSEEEEE--SS-TTSTT-SHHHHHHHHHHHHTT---EEEEEETTEEEETTTEEE-BSSSS--EEETTS--SEEEETTEEEE-GGGSPPP-S--EE-------EEEEE--TT--THHHHHHHHTT--EEEEEEBTTTB---SSHHHHHHHHHHHHTT-EEEEEESSSBS---TTSSHHHHHHHHTTPEE-TT--HHHHHHHHHHHHTT---HHHHHHHHHS-SSS-----SGGG-

Radius of gyration: 25.17 Å; Cα contacts (8 Å, |Δi|>4): 1678; chains: 2; bounding box: 58×78×58 Å

Sequence (674 aa):
MKKKILIITTGGTLACVSSENGLLPGLNSKDILSYISDITSLYDVDFYELFQLDSANIQPENWQAMAEAVYEKYKEYHGIVIFHGTDTMAYTSSVLSFMLLNIPIPVVITGSQLSITNPLADAVENCRCAIHMAGSGMPGVFLAFDRKIMLGTRASKVRTRSFHAFESINYPYVGEVDSRGLEIYKDFIPAPSGPCVLERRLEKKVFLIKLVPGFDGKIFQLLYEQGYRGLIIEAFGMGGIPTMSSEVLDELRHVIDKGMIVVVKSQCPYEGSNLSVYETGKAALMAGAFQGYDMSTEAIVTKVMWILGKHWERKKIEEMFYKNLAGEIKIPEKEKEMKKKILIITTGGTLACVSSENGLLPGLNSKDILSYISDITSLYDVDFYELFQLDSANIQPENWQAMAEAVYEKYKEYHGIVIFHGTDTMAYTSSVLSFMLLNIPIPVVITGSQLSITNPLADAVENCRCAIHMAGSGMPGVFLAFDRKIMLGTRASKVRTRSFHAFESINYPYVGEVDSRGLEIYKDFIPAPSGPCVLERRLEKKVFLIKLVPGFDGKIFQLLYEQGYRGLIIEAFGMGGIPTMSSEVLDELRHVIDKGMIVVVKSQCPYEGSNLSVYETGKAALMAGAFQGYDMSTEAIVTKVMWILGKHWERKKIEEMFYKNLAGEIKIPEKEKE

Foldseek 3Di:
DFFEEEEEEAAAQQQWDQDPVGTDRDHDPVRSCVLQVVLCVRHHYHYDYQYHDDQVPDALVNLLSVLVVCVVCVVPGQFYEYEGHDPCQLLSLQLSQVQFFQAQFEYEYEYWLHYSPDPVTCNNVQVNLRVVRRNPRQDTGWYGFPQFIEHSQQWDQDDNHDRPGIDRAQADTQWGQDPVGIDGNNVLWDHHPDDTHGQSFFARQAEEEEDDPVDALVVLVVSVVVPRQHYEYAAADQFFDDPVVVGNLVSLLVSVVVQRAYETWHVDRHDIHDLVPDPRSVSNVVSPYHYQGRAGPSNLRSQLRRLVRPDRDPVVSNVSNQDDRGSRDDDDPVVVD/DFFEEEEEEAAAQQQWDQDPVGTDRDHDPVRSCVLQVVLCVRHHYHYDYQYHDDQVPDDLVNLLSVLVVCVVCVVPGQFYEYEGHDPCQLLSLQLSQVQFFQAQFEYEYEYWLHYSPDPVTCNNVQVSLRVVRRNPRQDAGWYGFPFFIEHSQQWDQDDNHDRPGIDRAQADTQWGQDPVGIDGNNVLWDHHPDDTHGQSFFARQAEEEEDDPVDALVVLVVSVVVPRQHYEYAAADQFFDDPPVVGNLVSLLVSVVVQRAYETWHVDRHDIHDLVPDPRSVSNVVSPYHYQGRAGPSNLRSQLRRLVRPDRDPVSSNVSNQDDRGSRDDDDPVVVD

InterPro domains:
  IPR006033 Type I L-asparaginase family [TIGR00519] (2-330)
  IPR006034 Asparaginase/glutaminase-like [PIRSF001220] (2-329)
  IPR006034 Asparaginase/glutaminase-like [PR00139] (5-16)
  IPR006034 Asparaginase/glutaminase-like [PR00139] (78-96)
  IPR006034 Asparaginase/glutaminase-like [PR00139] (255-273)
  IPR006034 Asparaginase/glutaminase-like [PS51732] (3-324)
  IPR006034 Asparaginase/glutaminase-like [PTHR11707] (2-334)
  IPR006034 Asparaginase/glutaminase-like [SM00870] (4-318)
  IPR027473 L-asparaginase, C-terminal [G3DSA:3.40.50.40] (203-330)
  IPR027474 L-asparaginase, N-terminal [PF00710] (4-187)
  IPR027475 Asparaginase/glutaminase, active site 2 [PS00917] (79-89)
  IPR036152 Asparaginase/glutaminase-like superfamily [SSF53774] (2-331)
  IPR037152 L-asparaginase, N-terminal domain superfamily [G3DSA:3.40.50.1170] (2-189)
  IPR040919 Asparaginase/glutaminase, C-terminal [PF17763] (205-321)
  IPR041725 Type I (cytosolic) L-asparaginase [cd08963] (3-319)

Nearest PDB structures (foldseek):
  6nxc-assembly1_D  TM=9.147E-01  e=7.695E-30  Escherichia coli K-12
  6nxc-assembly1_B  TM=9.087E-01  e=6.809E-30  Escherichia coli K-12
  5b74-assembly1_A  TM=9.560E-01  e=7.216E-22  Pyrococcus furiosus DSM 3638
  4ra6-assembly2_P  TM=9.462E-01  e=1.738E-20  Pyrococcus furiosus DSM 3638
  4ra6-assembly1_A  TM=9.157E-01  e=1.964E-20  Pyrococcus furiosus DSM 3638